Protein AF-A0A838B5J1-F1 (afdb_monomer_lite)

Sequence (403 aa):
MAATSTVAQGMNFPSELVIIAEDSRFEAEANKREVLEAQELLNAAGRAGRAGQHANGIVLVIPGRVVGIDIGDAKIGAHWTTLQKIFGQSDQCLEIDDPLTAVLDRVHAEVAAADGFERYAIARLASAGIANALVKSLAGYRARKKGDDKWLDERIQAAASFYKDQAGESKEQLAEYQVSSKLGVPLAVVTRLSPEIIDDGAMTIMRWMEWLLEWVSKNLDLFDQMFRPATIDDLLGSAINTVADSSERGKIALPLLTELTRLWLAGKPLSELQLAVGTDADKLKTCVDARKFVLRVVPELAYLFGIPAFLIQSRQALEGDTPKELAASLAKLGVCLRFGFESVELLALGYYLRAHKLSRRQVHEQFESVSPYLREAPEGEHWEGTIGRVEDAIIAELNGRGI

pLDDT: mean 84.0, std 12.36, range [44.0, 97.88]

Secondary structure (DSSP, 8-state):
----THHHHH----BSEEEE--SEEEETTTTEEEEPPHHHHHHHHTTB--TTT-S--EEEE--SS---EETTTTEE-HHHHHHHHHHHSSS-------HHHHHHHHHHTT---S-HHHHHHHHHHHHT-HHHHHHHSHHHHHHHHTT-HHHHHHHHHHHHHHHHTSPPPPHHHHHHHHHHHHHT--HHHHHHHGGG----TT--HHHHHHHHHHHHHH-GGGHHHHS-HHHHHHHHGGGTTT---HHHHHHHHHHHHHHHHHHHHTT--HHHHHHHTT--GGG-TT-HHHHHIIIIIHHHHHHHTTHHHHHHHHHHHHHTSPPPPPPHHHHHHHHHHHHT-SSHHHHHHHHHGGGGT--HHHHHHHHHHHGGGPPPPPTT--HHHHHHHHHHHHHHHHHHHT-

Structure (mmCIF, N/CA/C/O backbone):
data_AF-A0A838B5J1-F1
#
_entry.id   AF-A0A838B5J1-F1
#
loop_
_atom_site.group_PDB
_atom_site.id
_atom_site.type_symbol
_atom_site.label_atom_id
_atom_site.label_alt_id
_atom_site.label_comp_id
_atom_site.label_asym_id
_atom_site.label_entity_id
_atom_site.label_seq_id
_atom_site.pdbx_PDB_ins_code
_atom_site.Cartn_x
_atom_site.Cartn_y
_atom_site.Cartn_z
_atom_site.occupancy
_atom_site.B_iso_or_equiv
_atom_site.auth_seq_id
_atom_site.auth_comp_id
_atom_site.auth_asym_id
_atom_site.auth_atom_id
_atom_site.pdbx_PDB_model_num
ATOM 1 N N . MET A 1 1 ? -14.754 8.836 -24.705 1.00 68.38 1 MET A N 1
ATOM 2 C CA . MET A 1 1 ? -15.609 8.248 -25.758 1.00 68.38 1 MET A CA 1
ATOM 3 C C . MET A 1 1 ? -17.031 8.258 -25.234 1.00 68.38 1 MET A C 1
ATOM 5 O O . MET A 1 1 ? -17.229 7.778 -24.128 1.00 68.38 1 MET A O 1
ATOM 9 N N . ALA A 1 2 ? -17.972 8.845 -25.970 1.00 77.19 2 ALA A N 1
ATOM 10 C CA . ALA A 1 2 ? -19.396 8.778 -25.649 1.00 77.19 2 ALA A CA 1
ATOM 11 C C . ALA A 1 2 ? -20.036 7.715 -26.548 1.00 77.19 2 ALA A C 1
ATOM 13 O O . ALA A 1 2 ? -19.736 7.672 -27.740 1.00 77.19 2 ALA A O 1
ATOM 14 N N . ALA A 1 3 ? -20.852 6.838 -25.973 1.00 74.62 3 ALA A N 1
ATOM 15 C CA . ALA A 1 3 ? -21.439 5.703 -26.671 1.00 74.62 3 ALA A CA 1
ATOM 16 C C . ALA A 1 3 ? -22.849 5.413 -26.148 1.00 74.62 3 ALA A C 1
ATOM 18 O O . ALA A 1 3 ? -23.151 5.684 -24.988 1.00 74.62 3 ALA A O 1
ATOM 19 N N . THR A 1 4 ? -23.698 4.847 -27.004 1.00 77.38 4 THR A N 1
ATOM 20 C CA . THR A 1 4 ? -25.027 4.345 -26.629 1.00 77.38 4 THR A CA 1
ATOM 21 C C . THR A 1 4 ? -24.938 2.933 -26.038 1.00 77.38 4 THR A C 1
ATOM 23 O O . THR A 1 4 ? -23.914 2.258 -26.169 1.00 77.38 4 THR A O 1
ATOM 26 N N . SER A 1 5 ? -26.018 2.459 -25.411 1.00 69.31 5 SER A N 1
ATOM 27 C CA . SER A 1 5 ? -26.091 1.162 -24.706 1.00 69.31 5 SER A CA 1
ATOM 28 C C . SER A 1 5 ? -25.694 -0.056 -25.554 1.00 69.31 5 SER A C 1
ATOM 30 O O . SER A 1 5 ? -25.203 -1.048 -25.020 1.00 69.31 5 SER A O 1
ATOM 32 N N . THR A 1 6 ? -25.801 0.033 -26.881 1.00 66.31 6 THR A N 1
ATOM 33 C CA . THR A 1 6 ? -25.361 -1.004 -27.829 1.00 66.31 6 THR A CA 1
ATOM 34 C C . THR A 1 6 ? -23.877 -1.362 -27.702 1.00 66.31 6 THR A C 1
ATOM 36 O O . THR A 1 6 ? -23.503 -2.522 -27.881 1.00 66.31 6 THR A O 1
ATOM 39 N N . VAL A 1 7 ? -23.021 -0.408 -27.321 1.00 68.19 7 VAL A N 1
ATOM 40 C CA . VAL A 1 7 ? -21.587 -0.665 -27.103 1.00 68.19 7 VAL A CA 1
ATOM 41 C C . VAL A 1 7 ? -21.356 -1.552 -25.877 1.00 68.19 7 VAL A C 1
ATOM 43 O O . VAL A 1 7 ? -20.447 -2.380 -25.893 1.00 68.19 7 VAL A O 1
ATOM 46 N N . ALA A 1 8 ? -22.206 -1.452 -24.850 1.00 61.62 8 ALA A N 1
ATOM 47 C CA . ALA A 1 8 ? -22.118 -2.296 -23.660 1.00 61.62 8 ALA A CA 1
ATOM 48 C C . ALA A 1 8 ? -22.512 -3.761 -23.935 1.00 61.62 8 ALA A C 1
ATOM 50 O O . ALA A 1 8 ? -22.024 -4.656 -23.242 1.00 61.62 8 ALA A O 1
ATOM 51 N N . GLN A 1 9 ? -23.341 -4.011 -24.957 1.00 63.72 9 GLN A N 1
ATOM 52 C CA . GLN A 1 9 ? -23.881 -5.336 -25.290 1.00 63.72 9 GLN A CA 1
ATOM 53 C C . GLN A 1 9 ? -23.056 -6.097 -26.346 1.00 63.72 9 GLN A C 1
ATOM 55 O O . GLN A 1 9 ? -22.982 -7.321 -26.280 1.00 63.72 9 GLN A O 1
ATOM 60 N N . GLY A 1 10 ? -22.417 -5.406 -27.302 1.00 51.91 10 GLY A N 1
ATOM 61 C CA . GLY A 1 10 ? -21.850 -6.061 -28.494 1.00 51.91 10 GLY A CA 1
ATOM 62 C C . GLY A 1 10 ? -20.333 -5.981 -28.694 1.00 51.91 10 GLY A C 1
ATOM 63 O O . GLY A 1 10 ? -19.810 -6.704 -29.540 1.00 51.91 10 GLY A O 1
ATOM 64 N N . MET A 1 11 ? -19.603 -5.120 -27.971 1.00 59.09 11 MET A N 1
ATOM 65 C CA . MET A 1 11 ? -18.185 -4.857 -28.269 1.00 59.09 11 MET A CA 1
ATOM 66 C C . MET A 1 11 ? -17.293 -4.888 -27.023 1.00 59.09 11 MET A C 1
ATOM 68 O O . MET A 1 11 ? -17.633 -4.353 -25.970 1.00 59.09 11 MET A O 1
ATOM 72 N N . ASN A 1 12 ? -16.106 -5.493 -27.145 1.00 59.94 12 ASN A N 1
ATOM 73 C CA . ASN A 1 12 ? -15.128 -5.560 -26.058 1.00 59.94 12 ASN A CA 1
ATOM 74 C C . ASN A 1 12 ? -14.280 -4.277 -25.990 1.00 59.94 12 ASN A C 1
ATOM 76 O O . ASN A 1 12 ? -13.128 -4.257 -26.419 1.00 59.94 12 ASN A O 1
ATOM 80 N N . PHE A 1 13 ? -14.864 -3.199 -25.462 1.00 67.12 13 PHE A N 1
ATOM 81 C CA . PHE A 1 13 ? -14.162 -1.942 -25.182 1.00 67.12 13 PHE A CA 1
ATOM 82 C C . PHE A 1 13 ? -14.020 -1.712 -23.672 1.00 67.12 13 PHE A C 1
ATOM 84 O O . PHE A 1 13 ? -14.896 -1.093 -23.069 1.00 67.12 13 PHE A O 1
ATOM 91 N N . PRO A 1 14 ? -12.929 -2.180 -23.043 1.00 71.88 14 PRO A N 1
ATOM 92 C CA . PRO A 1 14 ? -12.682 -1.910 -21.634 1.00 71.88 14 PRO A CA 1
ATOM 93 C C . PRO A 1 14 ? -12.134 -0.487 -21.424 1.00 71.88 14 PRO A C 1
ATOM 95 O O . PRO A 1 14 ? -11.235 -0.028 -22.151 1.00 71.88 14 PRO A O 1
ATOM 98 N N . SER A 1 15 ? -12.635 0.205 -20.402 1.00 75.88 15 SER A N 1
ATOM 99 C CA . SER A 1 15 ? -12.184 1.530 -19.957 1.00 75.88 15 SER A CA 1
ATOM 100 C C . SER A 1 15 ? -11.828 1.520 -18.470 1.00 75.88 15 SER A C 1
ATOM 102 O O . SER A 1 15 ? -12.222 0.631 -17.729 1.00 75.88 15 SER A O 1
ATOM 104 N N . GLU A 1 16 ? -11.039 2.487 -18.011 1.00 73.44 16 GLU A N 1
ATOM 105 C CA . GLU A 1 16 ? -10.724 2.621 -16.576 1.00 73.44 16 GLU A CA 1
ATOM 106 C C . GLU A 1 16 ? -11.906 3.187 -15.782 1.00 73.44 16 GLU A C 1
ATOM 108 O O . GLU A 1 16 ? -12.170 2.766 -14.656 1.00 73.44 16 GLU A O 1
ATOM 113 N N . LEU A 1 17 ? -12.638 4.108 -16.409 1.00 78.44 17 LEU A N 1
ATOM 114 C CA . LEU A 1 17 ? -13.831 4.751 -15.884 1.00 78.44 17 LEU A CA 1
ATOM 115 C C . LEU A 1 17 ? -14.985 4.533 -16.863 1.00 78.44 17 LEU A C 1
ATOM 117 O O . LEU A 1 17 ? -14.840 4.766 -18.069 1.00 78.44 17 LEU A O 1
ATOM 121 N N . VAL A 1 18 ? -16.131 4.119 -16.337 1.00 82.12 18 VAL A N 1
ATOM 122 C CA . VAL A 1 18 ? -17.410 4.141 -17.049 1.00 82.12 18 VAL A CA 1
ATOM 123 C C . VAL A 1 18 ? -18.316 5.142 -16.349 1.00 82.12 18 VAL A C 1
ATOM 125 O O . VAL A 1 18 ? -18.548 5.035 -15.148 1.00 82.12 18 VAL A O 1
ATOM 128 N N . ILE A 1 19 ? -18.824 6.116 -17.102 1.00 83.38 19 ILE A N 1
ATOM 129 C CA . ILE A 1 19 ? -19.838 7.055 -16.619 1.00 83.38 19 ILE A CA 1
ATOM 130 C C . ILE A 1 19 ? -21.154 6.698 -17.300 1.00 83.38 19 ILE A C 1
ATOM 132 O O . ILE A 1 19 ? -21.265 6.792 -18.523 1.00 83.38 19 ILE A O 1
ATOM 136 N N . ILE A 1 20 ? -22.141 6.296 -16.506 1.00 84.50 20 ILE A N 1
ATOM 137 C CA . ILE A 1 20 ? -23.515 6.081 -16.951 1.00 84.50 20 ILE A CA 1
ATOM 138 C C . ILE A 1 20 ? -24.262 7.383 -16.675 1.00 84.50 20 ILE A C 1
ATOM 140 O O . ILE A 1 20 ? -24.555 7.702 -15.527 1.00 84.50 20 ILE A O 1
ATOM 144 N N . ALA A 1 21 ? -24.481 8.175 -17.725 1.00 79.81 21 ALA A N 1
ATOM 145 C CA . ALA A 1 21 ? -25.008 9.537 -17.609 1.00 79.81 21 ALA A CA 1
ATOM 146 C C . ALA A 1 21 ? -26.510 9.604 -17.280 1.00 79.81 21 ALA A C 1
ATOM 148 O O . ALA A 1 21 ? -26.979 10.643 -16.827 1.00 79.81 21 ALA A O 1
ATOM 149 N N . GLU A 1 22 ? -27.251 8.524 -17.529 1.00 75.50 22 GLU A N 1
ATOM 150 C CA . GLU A 1 22 ? -28.665 8.411 -17.187 1.00 75.50 22 GLU A CA 1
ATOM 151 C C . GLU A 1 22 ? -29.011 6.937 -16.939 1.00 75.50 22 GLU A C 1
ATOM 153 O O . GLU A 1 22 ? -28.535 6.053 -17.653 1.00 75.50 22 GLU A O 1
ATOM 158 N N . ASP A 1 23 ? -29.848 6.666 -15.941 1.00 71.62 23 ASP A N 1
ATOM 159 C CA . ASP A 1 23 ? -30.382 5.340 -15.616 1.00 71.62 23 ASP A CA 1
ATOM 160 C C . ASP A 1 23 ? -31.707 5.044 -16.340 1.00 71.62 23 ASP A C 1
ATOM 162 O O . ASP A 1 23 ? -32.404 4.092 -16.000 1.00 71.62 23 ASP A O 1
ATOM 166 N N . SER A 1 24 ? -32.080 5.861 -17.329 1.00 72.12 24 SER A N 1
ATOM 167 C CA . SER A 1 24 ? -33.334 5.737 -18.068 1.00 72.12 24 SER A CA 1
ATOM 168 C C . SER A 1 24 ? -33.134 5.860 -19.577 1.00 72.12 24 SER A C 1
ATOM 170 O O . SER A 1 24 ? -32.253 6.577 -20.055 1.00 72.12 24 SER A O 1
ATOM 172 N N . ARG A 1 25 ? -33.962 5.143 -20.335 1.00 74.62 25 ARG A N 1
ATOM 173 C CA . ARG A 1 25 ? -34.016 5.137 -21.798 1.00 74.62 25 ARG A CA 1
ATOM 174 C C . ARG A 1 25 ? -35.391 5.620 -22.238 1.00 74.62 25 ARG A C 1
ATOM 176 O O . ARG A 1 25 ? -36.409 5.274 -21.648 1.00 74.62 25 ARG A O 1
ATOM 183 N N . PHE A 1 26 ? -35.438 6.399 -23.311 1.00 72.06 26 PHE A N 1
ATOM 184 C CA . PHE A 1 26 ? -36.704 6.726 -23.957 1.00 72.06 26 PHE A CA 1
ATOM 185 C C . PHE A 1 26 ? -37.143 5.571 -24.860 1.00 72.06 26 PHE A C 1
ATOM 187 O O . PHE A 1 26 ? -36.412 5.195 -25.777 1.00 72.06 26 PHE A O 1
ATOM 194 N N . GLU A 1 27 ? -38.325 5.016 -24.609 1.00 71.31 27 GLU A N 1
ATOM 195 C CA . GLU A 1 27 ? -38.907 3.970 -25.439 1.00 71.31 27 GLU A CA 1
ATOM 196 C C . GLU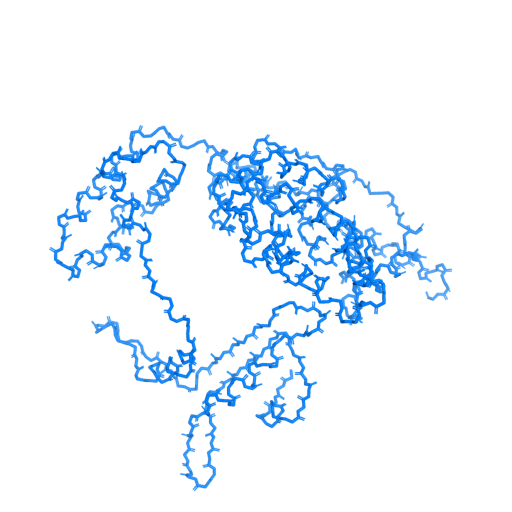 A 1 27 ? -39.923 4.564 -26.416 1.00 71.31 27 GLU A C 1
ATOM 198 O O . GLU A 1 27 ? -40.946 5.128 -26.021 1.00 71.31 27 GLU A O 1
ATOM 203 N N . ALA A 1 28 ? -39.614 4.454 -27.712 1.00 70.69 28 ALA A N 1
ATOM 204 C CA . ALA A 1 28 ? -40.388 5.083 -28.779 1.00 70.69 28 ALA A CA 1
ATOM 205 C C . ALA A 1 28 ? -41.802 4.494 -28.923 1.00 70.69 28 ALA A C 1
ATOM 207 O O . ALA A 1 28 ? -42.723 5.226 -29.274 1.00 70.69 28 ALA A O 1
ATOM 208 N N . GLU A 1 29 ? -41.987 3.206 -28.614 1.00 71.50 29 GLU A N 1
ATOM 209 C CA . GLU A 1 29 ? -43.296 2.540 -28.688 1.00 71.50 29 GLU A CA 1
ATOM 210 C C . GLU A 1 29 ? -44.215 2.924 -27.520 1.00 71.50 29 GLU A C 1
ATOM 212 O O . GLU A 1 29 ? -45.407 3.158 -27.716 1.00 71.50 29 GLU A O 1
ATOM 217 N N . ALA A 1 30 ? -43.662 3.065 -26.312 1.00 69.19 30 ALA A N 1
ATOM 218 C CA . ALA A 1 30 ? -44.409 3.463 -25.120 1.00 69.19 30 ALA A CA 1
ATOM 219 C C . ALA A 1 30 ? -44.537 4.993 -24.954 1.00 69.19 30 ALA A C 1
ATOM 221 O O . ALA A 1 30 ? -45.279 5.458 -24.083 1.00 69.19 30 ALA A O 1
ATOM 222 N N . ASN A 1 31 ? -43.805 5.777 -25.762 1.00 71.06 31 ASN A N 1
ATOM 223 C CA . ASN A 1 31 ? -43.654 7.237 -25.669 1.00 71.06 31 ASN A CA 1
ATOM 224 C C . ASN A 1 31 ? -43.358 7.719 -24.234 1.00 71.06 31 ASN A C 1
ATOM 226 O O . ASN A 1 31 ? -43.872 8.739 -23.765 1.00 71.06 31 ASN A O 1
ATOM 230 N N . LYS A 1 32 ? -42.563 6.938 -23.497 1.00 71.38 32 LYS A N 1
ATOM 231 C CA . LYS A 1 32 ? -42.225 7.168 -22.089 1.00 71.38 32 LYS A CA 1
ATOM 232 C C . LYS A 1 32 ? -40.749 6.878 -21.855 1.00 71.38 32 LYS A C 1
ATOM 234 O O . LYS A 1 32 ? -40.116 6.128 -22.594 1.00 71.38 32 LYS A O 1
ATOM 239 N N . ARG A 1 33 ? -40.193 7.505 -20.817 1.00 64.19 33 ARG A N 1
ATOM 240 C CA . ARG A 1 33 ? -38.876 7.133 -20.295 1.00 64.19 33 ARG A CA 1
ATOM 241 C C . ARG A 1 33 ? -39.039 5.964 -19.337 1.00 64.19 33 ARG A C 1
ATOM 243 O O . ARG A 1 33 ? -39.736 6.107 -18.330 1.00 64.19 33 ARG A O 1
ATOM 250 N N . GLU A 1 34 ? -38.390 4.858 -19.654 1.00 68.56 34 GLU A N 1
ATOM 251 C CA . GLU A 1 34 ? -38.311 3.674 -18.809 1.00 68.56 34 GLU A CA 1
ATOM 252 C C . GLU A 1 34 ? -36.947 3.605 -18.128 1.00 68.56 34 GLU A C 1
ATOM 254 O O . GLU A 1 34 ? -35.933 4.016 -18.691 1.00 68.56 34 GLU A O 1
ATOM 259 N N . VAL A 1 35 ? -36.930 3.128 -16.886 1.00 68.19 35 VAL A N 1
ATOM 260 C CA . VAL A 1 35 ? -35.686 2.903 -16.141 1.00 68.19 35 VAL A CA 1
ATOM 261 C C . VAL A 1 35 ? -34.987 1.692 -16.753 1.00 68.19 35 VAL A C 1
ATOM 263 O O . VAL A 1 35 ? -35.637 0.682 -17.008 1.00 68.19 35 VAL A O 1
ATOM 266 N N . LEU A 1 36 ? -33.682 1.802 -16.998 1.00 69.62 36 LEU A N 1
ATOM 267 C CA . LEU A 1 36 ? -32.865 0.714 -17.529 1.00 69.62 36 LEU A CA 1
ATOM 268 C C . LEU A 1 36 ? -32.915 -0.487 -16.583 1.00 69.62 36 LEU A C 1
ATOM 270 O O . LEU A 1 36 ? -32.864 -0.341 -15.357 1.00 69.62 36 LEU A O 1
ATOM 274 N N . GLU A 1 37 ? -32.977 -1.686 -17.154 1.00 69.81 37 GLU A N 1
ATOM 275 C CA . GLU A 1 37 ? -32.940 -2.903 -16.355 1.00 69.81 37 GLU A CA 1
ATOM 276 C C . GLU A 1 37 ? -31.587 -3.054 -15.647 1.00 69.81 37 GLU A C 1
ATOM 278 O O . GLU A 1 37 ? -30.532 -2.651 -16.149 1.00 69.81 37 GLU A O 1
ATOM 283 N N . ALA A 1 38 ? -31.603 -3.705 -14.480 1.00 68.44 38 ALA A N 1
ATOM 284 C CA . ALA A 1 38 ? -30.409 -3.949 -13.672 1.00 68.44 38 ALA A CA 1
ATOM 285 C C . ALA A 1 38 ? -29.273 -4.603 -14.478 1.00 68.44 38 ALA A C 1
ATOM 287 O O . ALA A 1 38 ? -28.107 -4.239 -14.334 1.00 68.44 38 ALA A O 1
ATOM 288 N N . GLN A 1 39 ? -29.615 -5.536 -15.370 1.00 70.62 39 GLN A N 1
ATOM 289 C CA . GLN A 1 39 ? -28.648 -6.240 -16.210 1.00 70.62 39 GLN A CA 1
ATOM 290 C C . GLN A 1 39 ? -27.956 -5.307 -17.213 1.00 70.62 39 GLN A C 1
ATOM 292 O O . GLN A 1 39 ? -26.765 -5.466 -17.472 1.00 70.62 39 GLN A O 1
ATOM 297 N N . GLU A 1 40 ? -28.650 -4.302 -17.749 1.00 73.38 40 GLU A N 1
ATOM 298 C CA . GLU A 1 40 ? -28.062 -3.347 -18.694 1.00 73.38 40 GLU A CA 1
ATOM 299 C C . GLU A 1 40 ? -27.074 -2.403 -18.001 1.00 73.38 40 GLU A C 1
ATOM 301 O O . GLU A 1 40 ? -25.974 -2.173 -18.513 1.00 73.38 40 GLU A O 1
ATOM 306 N N . LEU A 1 41 ? -27.426 -1.923 -16.803 1.00 75.62 41 LEU A N 1
ATOM 307 C CA . LEU A 1 41 ? -26.535 -1.113 -15.970 1.00 75.62 41 LEU A CA 1
ATOM 308 C C . LEU A 1 41 ? -25.290 -1.903 -15.549 1.00 75.62 41 LEU A C 1
ATOM 310 O O . LEU A 1 41 ? -24.177 -1.384 -15.643 1.00 75.62 41 LEU A O 1
ATOM 314 N N . LEU A 1 42 ? -25.453 -3.169 -15.154 1.00 75.25 42 LEU A N 1
ATOM 315 C CA . LEU A 1 42 ? -24.339 -4.050 -14.791 1.00 75.25 42 LEU A CA 1
ATOM 316 C C . LEU A 1 42 ? -23.442 -4.390 -15.990 1.00 75.25 42 LEU A C 1
ATOM 318 O O . LEU A 1 42 ? -22.221 -4.415 -15.851 1.00 75.25 42 LEU A O 1
ATOM 322 N N . ASN A 1 43 ? -24.008 -4.581 -17.182 1.00 77.25 43 ASN A N 1
ATOM 323 C CA . ASN A 1 43 ? -23.235 -4.825 -18.404 1.00 77.25 43 ASN A CA 1
ATOM 324 C C . ASN A 1 43 ? -22.413 -3.602 -18.829 1.00 77.25 43 ASN A C 1
ATOM 326 O O . ASN A 1 43 ? -21.282 -3.749 -19.299 1.00 77.25 43 ASN A O 1
ATOM 330 N N . ALA A 1 44 ? -22.957 -2.394 -18.651 1.00 78.06 44 ALA A N 1
ATOM 331 C CA . ALA A 1 44 ? -22.212 -1.156 -18.857 1.00 78.06 44 ALA A CA 1
ATOM 332 C C . ALA A 1 44 ? -21.115 -0.989 -17.793 1.00 78.06 44 ALA A C 1
ATOM 334 O O . ALA A 1 44 ? -19.961 -0.727 -18.133 1.00 78.06 44 ALA A O 1
ATOM 335 N N . ALA A 1 45 ? -21.450 -1.217 -16.520 1.00 78.12 45 ALA A N 1
ATOM 336 C CA . ALA A 1 45 ? -20.520 -1.183 -15.395 1.00 78.12 45 ALA A CA 1
ATOM 337 C C . ALA A 1 45 ? -19.351 -2.168 -15.570 1.00 78.12 45 ALA A C 1
ATOM 339 O O . ALA A 1 45 ? -18.203 -1.810 -15.326 1.00 78.12 45 ALA A O 1
ATOM 340 N N . GLY A 1 46 ? -19.615 -3.373 -16.084 1.00 73.44 46 GLY A N 1
ATOM 341 C CA . GLY A 1 46 ? -18.614 -4.412 -16.345 1.00 73.44 46 GLY A CA 1
ATOM 342 C C . GLY A 1 46 ? -17.585 -4.065 -17.428 1.00 73.44 46 GLY A C 1
ATOM 343 O O . GLY A 1 46 ? -16.643 -4.826 -17.644 1.00 73.44 46 GLY A O 1
ATOM 344 N N . ARG A 1 47 ? -17.732 -2.923 -18.116 1.00 78.88 47 ARG A N 1
ATOM 345 C CA . ARG A 1 47 ? -16.698 -2.375 -19.010 1.00 78.88 47 ARG A CA 1
ATOM 346 C C . ARG A 1 47 ? -15.636 -1.573 -18.266 1.00 78.88 47 ARG A C 1
ATOM 348 O O . ARG A 1 47 ? -14.585 -1.300 -18.848 1.00 78.88 47 ARG A O 1
ATOM 355 N N . ALA A 1 48 ? -15.889 -1.218 -17.007 1.00 75.38 48 ALA A N 1
ATOM 356 C CA . ALA A 1 48 ? -14.893 -0.610 -16.147 1.00 75.38 48 ALA A CA 1
ATOM 357 C C . ALA A 1 48 ? -13.892 -1.672 -15.679 1.00 75.38 48 ALA A C 1
ATOM 359 O O . ALA A 1 48 ? -14.259 -2.704 -15.124 1.00 75.38 48 ALA A O 1
ATOM 360 N N . GLY A 1 49 ? -12.610 -1.385 -15.870 1.00 65.00 49 GLY A N 1
ATOM 361 C CA . GLY A 1 49 ? -11.507 -2.283 -15.561 1.00 65.00 49 GLY A CA 1
ATOM 362 C C . GLY A 1 49 ? -10.868 -2.846 -16.827 1.00 65.00 49 GLY A C 1
ATOM 363 O O . GLY A 1 49 ? -11.503 -3.491 -17.660 1.00 65.00 49 GLY A O 1
ATOM 364 N N . ARG A 1 50 ? -9.561 -2.610 -16.969 1.00 69.00 50 ARG A N 1
ATOM 365 C CA . ARG A 1 50 ? -8.741 -3.160 -18.052 1.00 69.00 50 ARG A CA 1
ATOM 366 C C . ARG A 1 50 ? -7.890 -4.301 -17.526 1.00 69.00 50 ARG A C 1
ATOM 368 O O . ARG A 1 50 ? -6.909 -4.070 -16.815 1.00 69.00 50 ARG A O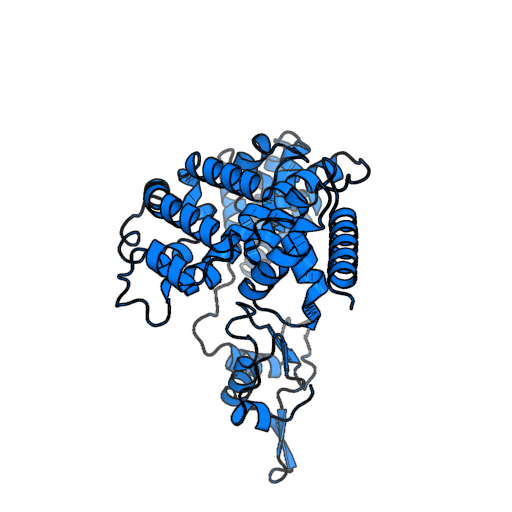 1
ATOM 375 N N . ALA A 1 51 ? -8.230 -5.520 -17.937 1.00 60.53 51 ALA A N 1
ATOM 376 C CA . ALA A 1 51 ? -7.418 -6.695 -17.652 1.00 60.53 51 ALA A CA 1
ATOM 377 C C . ALA A 1 51 ? -5.965 -6.464 -18.115 1.00 60.53 51 ALA A C 1
ATOM 379 O O . ALA A 1 51 ? -5.718 -6.185 -19.285 1.00 60.53 51 ALA A O 1
ATOM 380 N N . GLY A 1 52 ? -5.012 -6.562 -17.184 1.00 53.72 52 GLY A N 1
ATOM 381 C CA . GLY A 1 52 ? -3.577 -6.424 -17.462 1.00 53.72 52 GLY A CA 1
ATOM 382 C C . GLY A 1 52 ? -2.985 -5.012 -17.350 1.00 53.72 52 GLY A C 1
ATOM 383 O O . GLY A 1 52 ? -1.768 -4.898 -17.460 1.00 53.72 52 GLY A O 1
ATOM 384 N N . GLN A 1 53 ? -3.780 -3.959 -17.100 1.00 51.62 53 GLN A N 1
ATOM 385 C CA . GLN A 1 53 ? -3.251 -2.603 -16.834 1.00 51.62 53 GLN A CA 1
ATOM 386 C C . GLN A 1 53 ? -3.623 -2.063 -15.448 1.00 51.62 53 GLN A C 1
ATOM 388 O O . GLN A 1 53 ? -2.754 -1.561 -14.739 1.00 51.62 53 GLN A O 1
ATOM 393 N N . HIS A 1 54 ? -4.879 -2.212 -15.020 1.00 47.91 54 HIS A N 1
ATOM 394 C CA . HIS A 1 54 ? -5.340 -1.731 -13.715 1.00 47.91 54 HIS A CA 1
ATOM 395 C C . HIS A 1 54 ? -6.199 -2.795 -13.024 1.00 47.91 54 HIS A C 1
ATOM 397 O O . HIS A 1 54 ? -7.080 -3.381 -13.648 1.00 47.91 54 HIS A O 1
ATOM 403 N N . ALA A 1 55 ? -5.933 -3.048 -11.737 1.00 50.41 55 ALA A N 1
ATOM 404 C CA . ALA A 1 55 ? -6.630 -4.069 -10.947 1.00 50.41 55 ALA A CA 1
ATOM 405 C C . ALA A 1 55 ? -8.093 -3.707 -10.624 1.00 50.41 55 ALA A C 1
ATOM 407 O O . ALA A 1 55 ? -8.893 -4.601 -10.373 1.00 50.41 55 ALA A O 1
ATOM 408 N N . ASN A 1 56 ? -8.446 -2.416 -10.682 1.00 57.53 56 ASN A N 1
ATOM 409 C CA . ASN A 1 56 ? -9.767 -1.893 -10.332 1.00 57.53 56 ASN A CA 1
ATOM 410 C C . ASN A 1 56 ? -10.323 -1.026 -11.474 1.00 57.53 56 ASN A C 1
ATOM 412 O O . ASN A 1 56 ? -9.565 -0.297 -12.118 1.00 57.53 56 ASN A O 1
ATOM 416 N N . GLY A 1 57 ? -11.637 -1.083 -11.691 1.00 66.56 57 GLY A N 1
ATOM 417 C CA . GLY A 1 57 ? -12.391 -0.168 -12.553 1.00 66.56 57 GLY A CA 1
ATOM 418 C C . GLY A 1 57 ? -13.350 0.683 -11.723 1.00 66.56 57 GLY A C 1
ATOM 419 O O . GLY A 1 57 ? -13.858 0.215 -10.707 1.00 66.56 57 GLY A O 1
ATOM 420 N N . ILE A 1 58 ? -13.587 1.930 -12.133 1.00 74.62 58 ILE A N 1
ATOM 421 C CA . ILE A 1 58 ? -14.548 2.824 -11.470 1.00 74.62 58 ILE A CA 1
ATOM 422 C C . ILE A 1 58 ? -15.791 2.959 -12.347 1.00 74.62 58 ILE A C 1
ATOM 424 O O . ILE A 1 58 ? -15.693 3.187 -13.554 1.00 74.62 58 ILE A O 1
ATOM 428 N N . VAL A 1 59 ? -16.964 2.856 -11.726 1.00 77.81 59 VAL A N 1
ATOM 429 C CA . VAL A 1 59 ? -18.255 3.097 -12.375 1.00 77.81 59 VAL A CA 1
ATOM 430 C C . VAL A 1 59 ? -18.945 4.238 -11.647 1.00 77.81 59 VAL A C 1
ATOM 432 O O . VAL A 1 59 ? -19.159 4.167 -10.440 1.00 77.81 59 VAL A O 1
ATOM 435 N N . LEU A 1 60 ? -19.288 5.292 -12.382 1.00 78.81 60 LEU A N 1
ATOM 436 C CA . LEU A 1 60 ? -20.063 6.417 -11.876 1.00 78.81 60 LEU A CA 1
ATOM 437 C C . LEU A 1 60 ? -21.440 6.402 -12.536 1.00 78.81 60 LEU A C 1
ATOM 439 O O . LEU A 1 60 ? -21.544 6.572 -13.750 1.00 78.81 60 LEU A O 1
ATOM 443 N N . VAL A 1 61 ? -22.488 6.219 -11.738 1.00 78.12 61 VAL A N 1
ATOM 444 C CA . VAL A 1 61 ? -23.878 6.266 -12.206 1.00 78.12 61 VAL A CA 1
ATOM 445 C C . VAL A 1 61 ? -24.482 7.603 -11.803 1.00 78.12 61 VAL A C 1
ATOM 447 O O . VAL A 1 61 ? -24.560 7.920 -10.617 1.00 78.12 61 VAL A O 1
ATOM 450 N N . ILE A 1 62 ? -24.886 8.393 -12.794 1.00 80.38 62 ILE A N 1
ATOM 451 C CA . ILE A 1 62 ? -25.559 9.675 -12.605 1.00 80.38 62 ILE A CA 1
ATOM 452 C C . ILE A 1 62 ? -27.058 9.428 -12.829 1.00 80.38 62 ILE A C 1
ATOM 454 O O . ILE A 1 62 ? -27.447 9.067 -13.942 1.00 80.38 62 ILE A O 1
ATOM 458 N N . PRO A 1 63 ? -27.909 9.571 -11.798 1.00 73.00 63 PRO A N 1
ATOM 459 C CA . PRO A 1 63 ? -29.340 9.340 -11.945 1.00 73.00 63 PRO A CA 1
ATOM 460 C C . PRO A 1 63 ? -29.979 10.418 -12.826 1.00 73.00 63 PRO A C 1
ATOM 462 O O . PRO A 1 63 ? -29.667 11.605 -12.704 1.00 73.00 63 PRO A O 1
ATOM 465 N N . GLY A 1 64 ? -30.920 10.013 -13.682 1.00 68.50 64 GLY A N 1
ATOM 466 C CA . GLY A 1 64 ? -31.631 10.918 -14.590 1.00 68.50 64 GLY A CA 1
ATOM 467 C C . GLY A 1 64 ? -32.637 11.833 -13.897 1.00 68.50 64 GLY A C 1
ATOM 468 O O . GLY A 1 64 ? -33.048 12.853 -14.456 1.00 68.50 64 GLY A O 1
ATOM 469 N N . ARG A 1 65 ? -33.049 11.489 -12.670 1.00 69.44 65 ARG A N 1
ATOM 470 C CA . ARG A 1 65 ? -33.930 12.314 -11.839 1.00 69.44 65 ARG A CA 1
ATOM 471 C C . ARG A 1 65 ? -33.198 12.788 -10.596 1.00 69.44 65 ARG A C 1
ATOM 473 O O . ARG A 1 65 ? -32.540 12.011 -9.909 1.00 69.44 65 ARG A O 1
ATOM 480 N N . VAL A 1 66 ? -33.402 14.061 -10.262 1.00 69.56 66 VAL A N 1
ATOM 481 C CA . VAL A 1 66 ? -32.926 14.629 -8.999 1.00 69.56 66 VAL A CA 1
ATOM 482 C C . VAL A 1 66 ? -33.559 13.854 -7.846 1.00 69.56 66 VAL A C 1
ATOM 484 O O . VAL A 1 66 ? -34.783 13.819 -7.696 1.00 69.56 66 VAL A O 1
ATOM 487 N N . VAL A 1 67 ? -32.719 13.225 -7.029 1.00 67.94 67 VAL A N 1
ATOM 488 C CA . VAL A 1 67 ? -33.152 12.556 -5.804 1.00 67.94 67 VAL A CA 1
ATOM 489 C C . VAL A 1 67 ? -33.285 13.620 -4.719 1.00 67.94 67 VAL A C 1
ATOM 491 O O . VAL A 1 67 ? -32.295 14.087 -4.164 1.00 67.94 67 VAL A O 1
ATOM 494 N N . GLY A 1 68 ? -34.522 14.033 -4.448 1.00 64.06 68 GLY A N 1
ATOM 495 C CA . GLY A 1 68 ? -34.823 14.941 -3.345 1.00 64.06 68 GLY A CA 1
ATOM 496 C C . GLY A 1 68 ? -34.599 14.269 -1.990 1.00 64.06 68 GLY A C 1
ATOM 497 O O . GLY A 1 68 ? -34.981 13.110 -1.792 1.00 64.06 68 GLY A O 1
ATOM 498 N N . ILE A 1 69 ? -34.000 15.016 -1.065 1.00 67.38 69 ILE A N 1
ATOM 499 C CA . ILE A 1 69 ? -33.888 14.650 0.346 1.00 67.38 69 ILE A CA 1
ATOM 500 C C . ILE A 1 69 ? -34.876 15.529 1.106 1.00 67.38 69 ILE A C 1
ATOM 502 O O . ILE A 1 69 ? -34.740 16.753 1.100 1.00 67.38 69 ILE A O 1
ATOM 506 N N . ASP A 1 70 ? -35.867 14.913 1.748 1.00 69.94 70 ASP A N 1
ATOM 507 C CA . ASP A 1 70 ? -36.704 15.621 2.709 1.00 69.94 70 ASP A CA 1
ATOM 508 C C . ASP A 1 70 ? -35.945 15.699 4.036 1.00 69.94 70 ASP A C 1
ATOM 510 O O . ASP A 1 70 ? -35.784 14.702 4.745 1.00 69.94 70 ASP A O 1
ATOM 514 N N . ILE A 1 71 ? -35.420 16.888 4.333 1.00 63.22 71 ILE A N 1
ATOM 515 C CA . ILE A 1 71 ? -34.616 17.151 5.531 1.00 63.22 71 ILE A CA 1
ATOM 516 C C . ILE A 1 71 ? -35.491 17.111 6.797 1.00 63.22 71 ILE A C 1
ATOM 518 O O . ILE A 1 71 ? -34.982 16.779 7.865 1.00 63.22 71 ILE A O 1
ATOM 522 N N . GLY A 1 72 ? -36.791 17.414 6.692 1.00 65.88 72 GLY A N 1
ATOM 523 C CA . GLY A 1 72 ? -37.711 17.415 7.833 1.00 65.88 72 GLY A CA 1
ATOM 524 C C . GLY A 1 72 ? -38.089 16.005 8.278 1.00 65.88 72 GLY A C 1
ATOM 525 O O . GLY A 1 72 ? -38.069 15.703 9.468 1.00 65.88 72 GLY A O 1
ATOM 526 N N . ASP A 1 73 ? -38.358 15.129 7.311 1.00 63.59 73 ASP A N 1
ATOM 527 C CA . ASP A 1 73 ? -38.777 13.743 7.554 1.00 63.59 73 ASP A CA 1
ATOM 528 C C . ASP A 1 73 ? -37.620 12.725 7.526 1.00 63.59 73 ASP A C 1
ATOM 530 O O . ASP A 1 73 ? -37.840 11.536 7.767 1.00 63.59 73 ASP A O 1
ATOM 534 N N . ALA A 1 74 ? -36.397 13.167 7.203 1.00 60.09 74 ALA A N 1
ATOM 535 C CA . ALA A 1 74 ? -35.216 12.326 6.978 1.00 60.09 74 ALA A CA 1
ATOM 536 C C . ALA A 1 74 ? -35.466 11.171 5.983 1.00 60.09 74 ALA A C 1
ATOM 538 O O . ALA A 1 74 ? -34.948 10.062 6.140 1.00 60.09 74 ALA A O 1
ATOM 539 N N . LYS A 1 75 ? -36.277 11.422 4.947 1.00 61.81 75 LYS A N 1
ATOM 540 C CA . LYS A 1 75 ? -36.620 10.439 3.910 1.00 61.81 75 LYS A CA 1
ATOM 541 C C . LYS A 1 75 ? -35.980 10.817 2.583 1.00 61.81 75 LYS A C 1
ATOM 543 O O . LYS A 1 75 ? -36.037 11.961 2.138 1.00 61.81 75 LYS A O 1
ATOM 548 N N . ILE A 1 76 ? -35.405 9.815 1.928 1.00 68.38 76 ILE A N 1
ATOM 549 C CA . ILE A 1 76 ? -34.907 9.921 0.558 1.00 68.38 76 ILE A CA 1
ATOM 550 C C . ILE A 1 76 ? -36.025 9.434 -0.374 1.00 68.38 76 ILE A C 1
ATOM 552 O O . ILE A 1 76 ? -36.665 8.419 -0.094 1.00 68.38 76 ILE A O 1
ATOM 556 N N . GLY A 1 77 ? -36.303 10.174 -1.452 1.00 69.88 77 GLY A N 1
ATOM 557 C CA . GLY A 1 77 ? -37.427 9.887 -2.351 1.00 69.88 77 GLY A CA 1
ATOM 558 C C . GLY A 1 77 ? -37.410 8.478 -2.974 1.00 69.88 77 GLY A C 1
ATOM 559 O O . GLY A 1 77 ? -36.363 7.856 -3.126 1.00 69.88 77 GLY A O 1
ATOM 560 N N . ALA A 1 78 ? -38.578 7.989 -3.410 1.00 67.38 78 ALA A N 1
ATOM 561 C CA . ALA A 1 78 ? -38.799 6.609 -3.885 1.00 67.38 78 ALA A CA 1
ATOM 562 C C . ALA A 1 78 ? -37.890 6.144 -5.049 1.00 67.38 78 ALA A C 1
ATOM 564 O O . ALA A 1 78 ? -37.680 4.944 -5.250 1.00 67.38 78 ALA A O 1
ATOM 565 N N . HIS A 1 79 ? -37.327 7.085 -5.812 1.00 68.38 79 HIS A N 1
ATOM 566 C CA . HIS A 1 79 ? -36.356 6.793 -6.867 1.00 68.38 79 HIS A CA 1
ATOM 567 C C . HIS A 1 79 ? -35.060 6.186 -6.302 1.00 68.38 79 HIS A C 1
ATOM 569 O O . HIS A 1 79 ? -34.553 5.210 -6.851 1.00 68.38 79 HIS A O 1
ATOM 575 N N . TRP A 1 80 ? -34.598 6.666 -5.141 1.00 69.31 80 TRP A N 1
ATOM 576 C CA . TRP A 1 80 ? -33.465 6.080 -4.422 1.00 69.31 80 TRP A CA 1
ATOM 577 C C . TRP A 1 80 ? -33.732 4.636 -4.016 1.00 69.31 80 TRP A C 1
ATOM 579 O O . TRP A 1 80 ? -32.892 3.776 -4.232 1.00 69.31 80 TRP A O 1
ATOM 589 N N . THR A 1 81 ? -34.924 4.338 -3.496 1.00 68.75 81 THR A N 1
ATOM 590 C CA . THR A 1 81 ? -35.302 2.968 -3.116 1.00 68.75 81 THR A CA 1
ATOM 591 C C . THR A 1 81 ? -35.284 2.017 -4.314 1.00 68.75 81 THR A C 1
ATOM 593 O O . THR A 1 81 ? -35.010 0.832 -4.160 1.00 68.75 81 THR A O 1
ATOM 596 N N . THR A 1 82 ? -35.563 2.523 -5.516 1.00 68.56 82 THR A N 1
ATOM 597 C CA . THR A 1 82 ? -35.521 1.732 -6.754 1.00 68.56 82 THR A CA 1
ATOM 598 C C . THR A 1 82 ? -34.078 1.447 -7.174 1.00 68.56 82 THR A C 1
ATOM 600 O O . THR A 1 82 ? -33.735 0.290 -7.395 1.00 68.56 82 THR A O 1
ATOM 603 N N . LEU A 1 83 ? -33.208 2.465 -7.174 1.00 67.44 83 LEU A N 1
ATOM 604 C CA . LEU A 1 83 ? -31.767 2.293 -7.407 1.00 67.44 83 LEU A CA 1
ATOM 605 C C . LEU A 1 83 ? -31.125 1.378 -6.356 1.00 67.44 83 LEU A C 1
ATOM 607 O O . LEU A 1 83 ? -30.363 0.479 -6.698 1.00 67.44 83 LEU A O 1
ATOM 611 N N . GLN A 1 84 ? -31.491 1.542 -5.085 1.00 66.50 84 GLN A N 1
ATOM 612 C CA . GLN A 1 84 ? -31.050 0.681 -3.993 1.00 66.50 84 GLN A CA 1
ATOM 613 C C . GLN A 1 84 ? -31.516 -0.763 -4.190 1.00 66.50 84 GLN A C 1
ATOM 615 O O . GLN A 1 84 ? -30.774 -1.673 -3.862 1.00 66.50 84 GLN A O 1
ATOM 620 N N . LYS A 1 85 ? -32.711 -1.015 -4.733 1.00 67.31 85 LYS A N 1
ATOM 621 C CA . LYS A 1 85 ? -33.137 -2.384 -5.065 1.00 67.31 85 LYS A CA 1
ATOM 622 C C . LYS A 1 85 ? -32.312 -2.981 -6.206 1.00 67.31 85 LYS A C 1
ATOM 624 O O . LYS A 1 85 ? -32.000 -4.162 -6.149 1.00 67.31 85 LYS A O 1
ATOM 629 N N . ILE A 1 86 ? -31.945 -2.177 -7.202 1.00 65.12 86 ILE A N 1
ATOM 630 C CA . ILE A 1 86 ? -31.141 -2.611 -8.355 1.00 65.12 86 ILE A CA 1
ATOM 631 C C . ILE A 1 86 ? -29.703 -2.945 -7.935 1.00 65.12 86 ILE A C 1
ATOM 633 O O . ILE A 1 86 ? -29.218 -4.031 -8.230 1.00 65.12 86 ILE A O 1
ATOM 637 N N . PHE A 1 87 ? -29.035 -2.042 -7.212 1.00 61.81 87 PHE A N 1
ATOM 638 C CA . PHE A 1 87 ? -27.653 -2.237 -6.749 1.00 61.81 87 PHE A CA 1
ATOM 639 C C . PHE A 1 87 ? -27.545 -3.014 -5.429 1.00 61.81 87 PHE A C 1
ATOM 641 O O . PHE A 1 87 ? -26.463 -3.457 -5.064 1.00 61.81 87 PHE A O 1
ATOM 648 N N . GLY A 1 88 ? -28.648 -3.163 -4.695 1.00 56.44 88 GLY A N 1
ATOM 649 C CA . GLY A 1 88 ? -28.710 -3.872 -3.416 1.00 56.44 88 GLY A CA 1
ATOM 650 C C . GLY A 1 88 ? -29.113 -5.339 -3.538 1.00 56.44 88 GLY A C 1
ATOM 651 O O . GLY A 1 88 ? -29.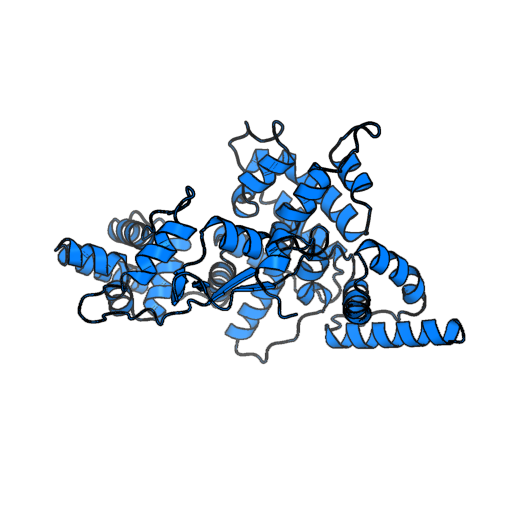006 -6.070 -2.555 1.00 56.44 88 GLY A O 1
ATOM 652 N N . GLN A 1 89 ? -29.539 -5.807 -4.718 1.00 56.59 89 GLN A N 1
ATOM 653 C CA . GLN A 1 89 ? -29.711 -7.238 -4.989 1.00 56.59 89 GLN A CA 1
ATOM 654 C C . GLN A 1 89 ? -28.372 -7.908 -5.331 1.00 56.59 89 GLN A C 1
ATOM 656 O O . GLN A 1 89 ? -28.150 -8.367 -6.444 1.00 56.59 89 GLN A O 1
ATOM 661 N N . SER A 1 90 ? -27.490 -7.972 -4.334 1.00 44.00 90 SER A N 1
ATOM 662 C CA . SER A 1 90 ? -26.445 -8.992 -4.178 1.00 44.00 90 SER A CA 1
ATOM 663 C C . SER A 1 90 ? -25.748 -8.767 -2.832 1.00 44.00 90 SER A C 1
ATOM 665 O O . SER A 1 90 ? -24.913 -7.878 -2.714 1.00 44.00 90 SER A O 1
ATOM 667 N N . ASP A 1 91 ? -26.147 -9.531 -1.815 1.00 45.44 91 ASP A N 1
ATOM 668 C CA . ASP A 1 91 ? -25.346 -10.045 -0.684 1.00 45.44 91 ASP A CA 1
ATOM 669 C C . ASP A 1 91 ? -24.337 -9.147 0.079 1.00 45.44 91 ASP A C 1
ATOM 671 O O . ASP A 1 91 ? -23.502 -9.661 0.818 1.00 45.44 91 ASP A O 1
ATOM 675 N N . GLN A 1 92 ? -24.380 -7.816 -0.042 1.00 47.50 92 GLN A N 1
ATOM 676 C CA . GLN A 1 92 ? -23.424 -6.917 0.631 1.00 47.50 92 GLN A CA 1
ATOM 677 C C . GLN A 1 92 ? -24.057 -5.633 1.190 1.00 47.50 92 GLN A C 1
ATOM 679 O O . GLN A 1 92 ? -23.421 -4.581 1.244 1.00 47.50 92 GLN A O 1
ATOM 684 N N . CYS A 1 93 ? -25.305 -5.687 1.662 1.00 47.06 93 CYS A N 1
ATOM 685 C CA . CYS A 1 93 ? -25.770 -4.673 2.611 1.00 47.06 93 CYS A CA 1
ATOM 686 C C . CYS A 1 93 ? -25.167 -4.986 3.986 1.00 47.06 93 CYS A C 1
ATOM 688 O O . CYS A 1 93 ? -25.740 -5.741 4.765 1.00 47.06 93 CYS A O 1
ATOM 690 N N . LEU A 1 94 ? -23.986 -4.432 4.260 1.00 51.59 94 LEU A N 1
ATOM 691 C CA . LEU A 1 94 ? -23.370 -4.495 5.582 1.00 51.59 94 LEU A CA 1
ATOM 692 C C . LEU A 1 94 ? -24.222 -3.688 6.568 1.00 51.59 94 LEU A C 1
ATOM 694 O O . LEU A 1 94 ? -24.587 -2.542 6.284 1.00 51.59 94 LEU A O 1
ATOM 698 N N . GLU A 1 95 ? -24.527 -4.265 7.731 1.00 56.34 95 GLU A N 1
ATOM 699 C CA . GLU A 1 95 ? -25.023 -3.470 8.849 1.00 56.34 95 GLU A CA 1
ATOM 700 C C . GLU A 1 95 ? -23.942 -2.448 9.206 1.00 56.34 95 GLU A C 1
ATOM 702 O O . GLU A 1 95 ? -22.839 -2.799 9.624 1.00 56.34 95 GLU A O 1
ATOM 707 N N . ILE A 1 96 ? -24.241 -1.166 8.987 1.00 56.91 96 ILE A N 1
ATOM 708 C CA . ILE A 1 96 ? -23.367 -0.084 9.434 1.00 56.91 96 ILE A CA 1
ATOM 709 C C . ILE A 1 96 ? -23.508 -0.036 10.948 1.00 56.91 96 ILE A C 1
ATOM 711 O O . ILE A 1 96 ? -24.479 0.523 11.467 1.00 56.91 96 ILE A O 1
ATOM 715 N N . ASP A 1 97 ? -22.577 -0.663 11.654 1.00 63.03 97 ASP A N 1
ATOM 716 C CA . ASP A 1 97 ? -22.488 -0.537 13.099 1.00 63.03 97 ASP A CA 1
ATOM 717 C C . ASP A 1 97 ? -21.661 0.690 13.502 1.00 63.03 97 ASP A C 1
ATOM 719 O O . ASP A 1 97 ? -20.847 1.189 12.722 1.00 63.03 97 ASP A O 1
ATOM 723 N N . ASP A 1 98 ? -21.907 1.208 14.707 1.00 72.62 98 ASP A N 1
ATOM 724 C CA . ASP A 1 98 ? -21.119 2.309 15.252 1.00 72.62 98 ASP A CA 1
ATOM 725 C C . ASP A 1 98 ? -20.066 1.781 16.238 1.00 72.62 98 ASP A C 1
ATOM 727 O O . ASP A 1 98 ? -20.410 1.498 17.396 1.00 72.62 98 ASP A O 1
ATOM 731 N N . PRO A 1 99 ? -18.780 1.712 15.837 1.00 78.00 99 PRO A N 1
ATOM 732 C CA . PRO A 1 99 ? -17.708 1.268 16.724 1.00 78.00 99 PRO A CA 1
ATOM 733 C C . PRO A 1 99 ? -17.525 2.194 17.936 1.00 78.00 99 PRO A C 1
ATOM 735 O O . PRO A 1 99 ? -16.945 1.780 18.941 1.00 78.00 99 PRO A O 1
ATOM 738 N N . LEU A 1 100 ? -18.036 3.429 17.878 1.00 84.44 100 LEU A N 1
ATOM 739 C CA . LEU A 1 100 ? -17.921 4.409 18.950 1.00 84.44 100 LEU A CA 1
ATOM 740 C C . LEU A 1 100 ? -18.655 3.973 20.215 1.00 84.44 100 LEU A C 1
ATOM 742 O O . LEU A 1 100 ? -18.181 4.256 21.308 1.00 84.44 100 LEU A O 1
ATOM 746 N N . THR A 1 101 ? -19.763 3.239 20.083 1.00 86.88 101 THR A N 1
ATOM 747 C CA . THR A 1 101 ? -20.501 2.696 21.236 1.00 86.88 101 THR A CA 1
ATOM 748 C C . THR A 1 101 ? -19.582 1.810 22.079 1.00 86.88 101 THR A C 1
ATOM 750 O O . THR A 1 101 ? -19.439 2.026 23.278 1.00 86.88 101 THR A O 1
ATOM 753 N N . ALA A 1 102 ? -18.874 0.879 21.430 1.00 85.62 102 ALA A N 1
ATOM 754 C CA . ALA A 1 102 ? -17.972 -0.048 22.106 1.00 85.62 102 ALA A CA 1
ATOM 755 C C . ALA A 1 102 ? -16.758 0.662 22.726 1.00 85.62 102 ALA A C 1
ATOM 757 O O . ALA A 1 102 ? -16.337 0.307 23.824 1.00 85.62 102 ALA A O 1
ATOM 758 N N . VAL A 1 103 ? -16.207 1.673 22.044 1.00 86.75 103 VAL A N 1
ATOM 759 C CA . VAL A 1 103 ? -15.121 2.512 22.584 1.00 86.75 103 VAL A CA 1
ATOM 760 C C . VAL A 1 103 ? -15.582 3.249 23.839 1.00 86.75 103 VAL A C 1
ATOM 762 O O . VAL A 1 103 ? -14.914 3.191 24.868 1.00 86.75 103 VAL A O 1
ATOM 765 N N . LEU A 1 104 ? -16.736 3.914 23.773 1.00 87.81 104 LEU A N 1
ATOM 766 C CA . LEU A 1 104 ? -17.274 4.692 24.886 1.00 87.81 104 LEU A CA 1
ATOM 767 C C . LEU A 1 104 ? -17.632 3.814 26.081 1.00 87.81 104 LEU A C 1
ATOM 769 O O . LEU A 1 104 ? -17.373 4.214 27.211 1.00 87.81 104 LEU A O 1
ATOM 773 N N . ASP A 1 105 ? -18.185 2.624 25.850 1.00 87.88 105 ASP A N 1
ATOM 774 C CA . ASP A 1 105 ? -18.496 1.692 26.930 1.00 87.88 105 ASP A CA 1
ATOM 775 C C . ASP A 1 105 ? -17.225 1.147 27.598 1.00 87.88 105 ASP A C 1
ATOM 777 O O . ASP A 1 105 ? -17.196 1.041 28.821 1.00 87.88 105 ASP A O 1
ATOM 781 N N . ARG A 1 106 ? -16.145 0.875 26.847 1.00 86.56 106 ARG A N 1
ATOM 782 C CA . ARG A 1 106 ? -14.849 0.482 27.439 1.00 86.56 106 ARG A CA 1
ATOM 783 C C . ARG A 1 106 ? -14.213 1.602 28.257 1.00 86.56 106 ARG A C 1
ATOM 785 O O . ARG A 1 106 ? -13.714 1.335 29.349 1.00 86.56 106 ARG A O 1
ATOM 792 N N . VAL A 1 107 ? -14.253 2.835 27.747 1.00 86.75 107 VAL A N 1
ATOM 793 C CA . VAL A 1 107 ? -13.774 4.027 28.467 1.00 86.75 107 VAL A CA 1
ATOM 794 C C . VAL A 1 107 ? -14.597 4.256 29.735 1.00 86.75 107 VAL A C 1
ATOM 796 O O . VAL A 1 107 ? -14.034 4.475 30.800 1.00 86.75 107 VAL A O 1
ATOM 799 N N . HIS A 1 108 ? -15.925 4.157 29.643 1.00 87.88 108 HIS A N 1
ATOM 800 C CA . HIS A 1 108 ? -16.828 4.331 30.779 1.00 87.88 108 HIS A CA 1
ATOM 801 C C . HIS A 1 108 ? -16.681 3.233 31.838 1.00 87.88 108 HIS A C 1
ATOM 803 O O . HIS A 1 108 ? -16.754 3.525 33.026 1.00 87.88 108 HIS A O 1
ATOM 809 N N . ALA A 1 109 ? -16.461 1.983 31.427 1.00 85.50 109 ALA A N 1
ATOM 810 C CA . ALA A 1 109 ? -16.277 0.863 32.345 1.00 85.50 109 ALA A CA 1
ATOM 811 C C . ALA A 1 109 ? -14.893 0.841 33.022 1.00 85.50 109 ALA A C 1
ATOM 813 O O . ALA A 1 109 ? -14.627 -0.082 33.787 1.00 85.50 109 ALA A O 1
ATOM 814 N N . GLU A 1 110 ? -13.999 1.786 32.702 1.00 77.56 110 GLU A N 1
ATOM 815 C CA . GLU A 1 110 ? -12.585 1.785 33.120 1.00 77.56 110 GLU A CA 1
ATOM 816 C C . GLU A 1 110 ? -11.835 0.491 32.721 1.00 77.56 110 GLU A C 1
ATOM 818 O O . GLU A 1 110 ? -10.757 0.186 33.222 1.00 77.56 110 GLU A O 1
ATOM 823 N N . VAL A 1 111 ? -12.401 -0.272 31.774 1.00 63.56 111 VAL A N 1
ATOM 824 C CA . VAL A 1 111 ? -11.812 -1.490 31.188 1.00 63.56 111 VAL A CA 1
ATOM 825 C C . VAL A 1 111 ? -10.879 -1.139 30.034 1.00 63.56 111 VAL A C 1
ATOM 827 O O . VAL A 1 111 ? -10.123 -1.994 29.575 1.00 63.56 111 VAL A O 1
ATOM 830 N N . ALA A 1 112 ? -10.912 0.112 29.565 1.00 58.84 112 ALA A N 1
ATOM 831 C CA . ALA A 1 112 ? -9.873 0.664 28.718 1.00 58.84 112 ALA A CA 1
ATOM 832 C C . ALA A 1 112 ? -8.533 0.557 29.461 1.00 58.84 112 ALA A C 1
ATOM 834 O O . ALA A 1 112 ? -8.111 1.458 30.184 1.00 58.84 112 ALA A O 1
ATOM 835 N N . ALA A 1 113 ? -7.852 -0.575 29.266 1.00 51.00 113 ALA A N 1
ATOM 836 C CA . ALA A 1 113 ? -6.420 -0.672 29.448 1.00 51.00 113 ALA A CA 1
ATOM 837 C C . ALA A 1 113 ? -5.773 0.479 28.664 1.00 51.00 113 ALA A C 1
ATOM 839 O O . ALA A 1 113 ? -6.411 1.083 27.803 1.00 51.00 113 ALA A O 1
ATOM 840 N N . ALA A 1 114 ? -4.521 0.803 28.968 1.00 51.50 114 ALA A N 1
ATOM 841 C CA . ALA A 1 114 ? -3.740 1.854 28.317 1.00 51.50 114 ALA A CA 1
ATOM 842 C C . ALA A 1 114 ? -3.456 1.575 26.818 1.00 51.50 114 ALA A C 1
ATOM 844 O O . ALA A 1 114 ? -2.316 1.645 26.366 1.00 51.50 114 ALA A O 1
ATOM 845 N N . ASP A 1 115 ? -4.477 1.204 26.057 1.00 55.00 115 ASP A N 1
ATOM 846 C CA . ASP A 1 115 ? -4.452 0.859 24.657 1.00 55.00 115 ASP A CA 1
ATOM 847 C C . ASP A 1 115 ? -4.503 2.154 23.839 1.00 55.00 115 ASP A C 1
ATOM 849 O O . ASP A 1 115 ? -5.207 3.120 24.164 1.00 55.00 115 ASP A O 1
ATOM 853 N N . GLY A 1 116 ? -3.695 2.210 22.782 1.00 65.94 116 GLY A N 1
ATOM 854 C CA . GLY A 1 116 ? -3.530 3.429 21.988 1.00 65.94 116 GLY A CA 1
ATOM 855 C C . GLY A 1 116 ? -4.810 3.850 21.263 1.00 65.94 116 GLY A C 1
ATOM 856 O O . GLY A 1 116 ? -4.963 5.022 20.929 1.00 65.94 116 GLY A O 1
ATOM 857 N N . PHE A 1 117 ? -5.740 2.917 21.029 1.00 74.56 117 PHE A N 1
ATOM 858 C CA . PHE A 1 117 ? -6.926 3.144 20.206 1.00 74.56 117 PHE A CA 1
ATOM 859 C C . PHE A 1 117 ? -8.002 3.990 20.896 1.00 74.56 117 PHE A C 1
ATOM 861 O O . PHE A 1 117 ? -8.480 4.951 20.299 1.00 74.56 117 PHE A O 1
ATOM 868 N N . GLU A 1 118 ? -8.379 3.683 22.140 1.00 81.50 118 GLU A N 1
ATOM 869 C CA . GLU A 1 118 ? -9.350 4.464 22.917 1.00 81.50 118 GLU A CA 1
ATOM 870 C C . GLU A 1 118 ? -8.834 5.886 23.119 1.00 81.50 118 GLU A C 1
ATOM 872 O O . GLU A 1 118 ? -9.550 6.854 22.865 1.00 81.50 118 GLU A O 1
ATOM 877 N N . ARG A 1 119 ? -7.560 6.011 23.511 1.00 77.31 119 ARG A N 1
ATOM 878 C CA . ARG A 1 119 ? -6.866 7.296 23.633 1.00 77.31 119 ARG A CA 1
ATOM 879 C C . ARG A 1 119 ? -6.938 8.091 22.334 1.00 77.31 119 ARG A C 1
ATOM 881 O O . ARG A 1 119 ? -7.448 9.209 22.338 1.00 77.31 119 ARG A O 1
ATOM 888 N N . TYR A 1 120 ? -6.533 7.478 21.225 1.00 75.88 120 TYR A N 1
ATOM 889 C CA . TYR A 1 120 ? -6.592 8.083 19.900 1.00 75.88 120 TYR A CA 1
ATOM 890 C C . TYR A 1 120 ? -8.016 8.524 19.504 1.00 75.88 120 TYR A C 1
ATOM 892 O O . TYR A 1 120 ? -8.230 9.659 19.065 1.00 75.88 120 TYR A O 1
ATOM 900 N N . ALA A 1 121 ? -9.010 7.650 19.675 1.00 81.38 121 ALA A N 1
ATOM 901 C CA . ALA A 1 121 ? -10.396 7.922 19.306 1.00 81.38 121 ALA A CA 1
ATOM 902 C C . ALA A 1 121 ? -10.979 9.090 20.116 1.00 81.38 121 ALA A C 1
ATOM 904 O O . ALA A 1 121 ? -11.590 9.999 19.545 1.00 81.38 121 ALA A O 1
ATOM 905 N N . ILE A 1 122 ? -10.753 9.107 21.434 1.00 84.62 122 ILE A N 1
ATOM 906 C CA . ILE A 1 122 ? -11.212 10.192 22.305 1.00 84.62 122 ILE A CA 1
ATOM 907 C C . ILE A 1 122 ? -10.467 11.500 22.006 1.00 84.62 122 ILE A C 1
ATOM 909 O O . ILE A 1 122 ? -11.111 12.547 21.925 1.00 84.62 122 ILE A O 1
ATOM 913 N N . ALA A 1 123 ? -9.155 11.470 21.762 1.00 78.62 123 ALA A N 1
ATOM 914 C CA . ALA A 1 123 ? -8.395 12.662 21.387 1.00 78.62 123 ALA A CA 1
ATOM 915 C C . ALA A 1 123 ? -8.894 13.280 20.072 1.00 78.62 123 ALA A C 1
ATOM 917 O O . ALA A 1 123 ? -9.036 14.503 19.947 1.00 78.62 123 ALA A O 1
ATOM 918 N N . ARG A 1 124 ? -9.283 12.445 19.100 1.00 78.12 124 ARG A N 1
ATOM 919 C CA . ARG A 1 124 ? -9.933 12.929 17.876 1.00 78.12 124 ARG A CA 1
ATOM 920 C C . ARG A 1 124 ? -11.285 13.567 18.127 1.00 78.12 124 ARG A C 1
ATOM 922 O O . ARG A 1 124 ? -11.535 14.645 17.584 1.00 78.12 124 ARG A O 1
ATOM 929 N N . LEU A 1 125 ? -12.123 12.981 18.976 1.00 83.75 125 LEU A N 1
ATOM 930 C CA . LEU A 1 125 ? -13.369 13.629 19.390 1.00 83.75 125 LEU A CA 1
ATOM 931 C C . LEU A 1 125 ? -13.102 14.966 20.093 1.00 83.75 125 LEU A C 1
ATOM 933 O O . LEU A 1 125 ? -13.818 15.938 19.851 1.00 83.75 125 LEU A O 1
ATOM 937 N N . ALA A 1 126 ? -12.056 15.042 20.918 1.00 81.75 126 ALA A N 1
ATOM 938 C CA . ALA A 1 126 ? -11.677 16.257 21.626 1.00 81.75 126 ALA A CA 1
ATOM 939 C C . ALA A 1 126 ? -11.296 17.397 20.678 1.00 81.75 126 ALA A C 1
ATOM 941 O O . ALA A 1 126 ? -11.716 18.530 20.916 1.00 81.75 126 ALA A O 1
ATOM 942 N N . SER A 1 127 ? -10.626 17.100 19.558 1.00 72.62 127 SER A N 1
ATOM 943 C CA . SER A 1 127 ? -10.291 18.107 18.537 1.00 72.62 127 SER A CA 1
ATOM 944 C C . SER A 1 127 ? -11.516 18.802 17.916 1.00 72.62 127 SER A C 1
ATOM 946 O O . SER A 1 127 ? -11.420 19.949 17.487 1.00 72.62 127 SER A O 1
ATOM 948 N N . ALA A 1 128 ? -12.682 18.143 17.919 1.00 74.69 128 ALA A N 1
ATOM 949 C CA . ALA A 1 128 ? -13.964 18.689 17.457 1.00 74.69 128 ALA A CA 1
ATOM 950 C C . ALA A 1 128 ? -14.912 19.099 18.612 1.00 74.69 128 ALA A C 1
ATOM 952 O O . ALA A 1 128 ? -16.047 19.529 18.374 1.00 74.69 128 ALA A O 1
ATOM 953 N N . GLY A 1 129 ? -14.449 18.963 19.860 1.00 83.38 129 GLY A N 1
ATOM 954 C CA . GLY A 1 129 ? -15.233 19.082 21.086 1.00 83.38 129 GLY A CA 1
ATOM 955 C C . GLY A 1 129 ? -16.044 17.817 21.385 1.00 83.38 129 GLY A C 1
ATOM 956 O O . GLY A 1 129 ? -17.080 17.590 20.761 1.00 83.38 129 GLY A O 1
ATOM 957 N N . ILE A 1 130 ? -15.619 17.043 22.396 1.00 86.69 130 ILE A N 1
ATOM 958 C CA . ILE A 1 130 ? -16.155 15.706 22.741 1.00 86.69 130 ILE A CA 1
ATOM 959 C C . ILE A 1 130 ? -17.688 15.682 22.771 1.00 86.69 130 ILE A C 1
ATOM 961 O O . ILE A 1 130 ? -18.305 14.897 22.057 1.00 86.69 130 ILE A O 1
ATOM 965 N N . ALA A 1 131 ? -18.314 16.571 23.546 1.00 88.00 131 ALA A N 1
ATOM 966 C CA . ALA A 1 131 ? -19.769 16.602 23.689 1.00 88.00 131 ALA A CA 1
ATOM 967 C C . ALA A 1 131 ? -20.482 16.869 22.352 1.00 88.00 131 ALA A C 1
ATOM 969 O O . ALA A 1 131 ? -21.407 16.154 21.980 1.00 88.00 131 ALA A O 1
ATOM 970 N N . ASN A 1 132 ? -20.025 17.863 21.588 1.00 87.19 132 ASN A N 1
ATOM 971 C CA . ASN A 1 132 ? -20.619 18.220 20.299 1.00 87.19 132 ASN A CA 1
ATOM 972 C C . ASN A 1 132 ? -20.433 17.103 19.257 1.00 87.19 132 ASN A C 1
ATOM 974 O O . ASN A 1 132 ? -21.364 16.798 18.511 1.00 87.19 132 ASN A O 1
ATOM 978 N N . ALA A 1 133 ? -19.258 16.470 19.230 1.00 86.44 133 ALA A N 1
ATOM 979 C CA . ALA A 1 133 ? -18.960 15.357 18.337 1.00 86.44 133 ALA A CA 1
ATOM 980 C C . ALA A 1 133 ? -19.814 14.120 18.666 1.00 86.44 133 ALA A C 1
ATOM 982 O O . ALA A 1 133 ? -20.458 13.564 17.778 1.00 86.44 133 ALA A O 1
ATOM 983 N N . LEU A 1 134 ? -19.907 13.740 19.945 1.00 88.75 134 LEU A N 1
ATOM 984 C CA . LEU A 1 134 ? -20.710 12.600 20.393 1.00 88.75 134 LEU A CA 1
ATOM 985 C C . LEU A 1 134 ? -22.208 12.828 20.192 1.00 88.75 134 LEU A C 1
ATOM 987 O O . LEU A 1 134 ? -22.904 11.936 19.709 1.00 88.75 134 LEU A O 1
ATOM 991 N N . VAL A 1 135 ? -22.711 14.037 20.444 1.00 88.19 135 VAL A N 1
ATOM 992 C CA . VAL A 1 135 ? -24.115 14.380 20.173 1.00 88.19 135 VAL A CA 1
ATOM 993 C C . VAL A 1 135 ? -24.443 14.302 18.671 1.00 88.19 135 VAL A C 1
ATOM 995 O O . VAL A 1 135 ? -25.575 14.001 18.289 1.00 88.19 135 VAL A O 1
ATOM 998 N N . LYS A 1 136 ? -23.481 14.518 17.780 1.00 86.81 136 LYS A N 1
ATOM 999 C CA . LYS A 1 136 ? -23.709 14.413 16.328 1.00 86.81 136 LYS A CA 1
ATOM 1000 C C . LYS A 1 136 ? -23.335 13.047 15.744 1.00 86.81 136 LYS A C 1
ATOM 1002 O O . LYS A 1 136 ? -23.549 12.828 14.556 1.00 86.81 136 LYS A O 1
ATOM 1007 N N . SER A 1 137 ? -22.809 12.138 16.563 1.00 86.44 137 SER A N 1
ATOM 1008 C CA . SER A 1 137 ? -22.424 10.786 16.152 1.00 86.44 137 SER A CA 1
ATOM 1009 C C . SER A 1 137 ? -23.630 9.860 15.953 1.00 86.44 137 SER A C 1
ATOM 1011 O O . SER A 1 137 ? -24.732 10.119 16.453 1.00 86.44 137 SER A O 1
ATOM 1013 N N . LEU A 1 138 ? -23.410 8.743 15.252 1.00 84.81 138 LEU A N 1
ATOM 1014 C CA . LEU A 1 138 ? -24.422 7.705 15.052 1.00 84.81 138 LEU A CA 1
ATOM 1015 C C . LEU A 1 138 ? -24.836 7.060 16.388 1.00 84.81 138 LEU A C 1
ATOM 1017 O O . LEU A 1 138 ? -26.023 6.811 16.592 1.00 84.81 138 LEU A O 1
ATOM 1021 N N . ALA A 1 139 ? -23.904 6.873 17.322 1.00 86.81 139 ALA A N 1
ATOM 1022 C CA . ALA A 1 139 ? -24.129 6.380 18.676 1.00 86.81 139 ALA A CA 1
ATOM 1023 C C . ALA A 1 139 ? -25.012 7.348 19.456 1.00 86.81 139 ALA A C 1
ATOM 1025 O O . ALA A 1 139 ? -26.029 6.942 20.017 1.00 86.81 139 ALA A O 1
ATOM 1026 N N . GLY A 1 140 ? -24.696 8.646 19.405 1.00 88.44 140 GLY A N 1
ATOM 1027 C CA . GLY A 1 140 ? -25.516 9.685 20.023 1.00 88.44 140 GLY A CA 1
ATOM 1028 C C . GLY A 1 140 ? -26.932 9.742 19.448 1.00 88.44 140 GLY A C 1
ATOM 1029 O O . GLY A 1 140 ? -27.894 9.879 20.201 1.00 88.44 140 GLY A O 1
ATOM 1030 N N . TYR A 1 141 ? -27.080 9.594 18.129 1.00 88.81 141 TYR A N 1
ATOM 1031 C CA . TYR A 1 141 ? -28.387 9.498 17.475 1.00 88.81 141 TYR A CA 1
ATOM 1032 C C . TYR A 1 141 ? -29.158 8.237 17.900 1.00 88.81 141 TYR A C 1
ATOM 1034 O O . TYR A 1 141 ? -30.344 8.320 18.222 1.00 88.81 141 TYR A O 1
ATOM 1042 N N . ARG A 1 142 ? -28.500 7.070 17.932 1.00 88.12 142 ARG A N 1
ATOM 1043 C CA . ARG A 1 142 ? -29.104 5.787 18.329 1.00 88.12 142 ARG A CA 1
ATOM 1044 C C . ARG A 1 142 ? -29.562 5.798 19.786 1.00 88.12 142 ARG A C 1
ATOM 1046 O O . ARG A 1 142 ? -30.664 5.325 20.051 1.00 88.12 142 ARG A O 1
ATOM 1053 N N . ALA A 1 143 ? -28.757 6.349 20.694 1.00 88.12 143 ALA A N 1
ATOM 1054 C CA . ALA A 1 143 ? -29.106 6.501 22.105 1.00 88.12 143 ALA A CA 1
ATOM 1055 C C . ALA A 1 143 ? -30.371 7.358 22.268 1.00 88.12 143 ALA A C 1
ATOM 1057 O O . ALA A 1 143 ? -31.360 6.893 22.830 1.00 88.12 143 ALA A O 1
ATOM 1058 N N . ARG A 1 144 ? -30.413 8.539 21.633 1.00 89.38 144 ARG A N 1
ATOM 1059 C CA . ARG A 1 144 ? -31.603 9.411 21.612 1.00 89.38 144 ARG A CA 1
ATOM 1060 C C . ARG A 1 144 ? -32.834 8.732 21.028 1.00 89.38 144 ARG A C 1
ATOM 1062 O O . ARG A 1 144 ? -33.922 8.819 21.585 1.00 89.38 144 ARG A O 1
ATOM 1069 N N . LYS A 1 145 ? -32.672 8.005 19.920 1.00 89.12 145 LYS A N 1
ATOM 1070 C CA . LYS A 1 145 ? -33.768 7.253 19.291 1.00 89.12 145 LYS A CA 1
ATOM 1071 C C . LYS A 1 145 ? -34.335 6.164 20.212 1.00 89.12 145 LYS A C 1
ATOM 1073 O O . LYS A 1 145 ? -35.515 5.845 20.105 1.00 89.12 145 LYS A O 1
ATOM 1078 N N . LYS A 1 146 ? -33.510 5.598 21.098 1.00 89.56 146 LYS A N 1
ATOM 1079 C CA . LYS A 1 146 ? -33.914 4.623 22.123 1.00 89.56 146 LYS A CA 1
ATOM 1080 C C . LYS A 1 146 ? -34.418 5.274 23.421 1.00 89.56 146 LYS A C 1
ATOM 1082 O O . LYS A 1 146 ? -34.868 4.547 24.299 1.00 89.56 146 LYS A O 1
ATOM 1087 N N . GLY A 1 147 ? -34.370 6.605 23.538 1.00 89.12 147 GLY A N 1
ATOM 1088 C CA . GLY A 1 147 ? -34.711 7.334 24.764 1.00 89.12 147 GLY A CA 1
ATOM 1089 C C . GLY A 1 147 ? -33.663 7.203 25.873 1.00 89.12 147 GLY A C 1
ATOM 1090 O O . GLY A 1 147 ? -33.989 7.382 27.041 1.00 89.12 147 GLY A O 1
ATOM 1091 N N . ASP A 1 148 ? -32.421 6.864 25.520 1.00 90.31 148 ASP A N 1
ATOM 1092 C CA . ASP A 1 148 ? -31.324 6.631 26.460 1.00 90.31 148 ASP A CA 1
ATOM 1093 C C . ASP A 1 148 ? -30.383 7.845 26.541 1.00 90.31 148 ASP A C 1
ATOM 1095 O O . ASP A 1 148 ? -29.182 7.775 26.273 1.00 90.31 148 ASP A O 1
ATOM 1099 N N . ASP A 1 149 ? -30.957 9.009 26.857 1.00 89.94 149 ASP A N 1
ATOM 1100 C CA . ASP A 1 149 ? -30.195 10.256 27.006 1.00 89.94 149 ASP A CA 1
ATOM 1101 C C . ASP A 1 149 ? -29.203 10.172 28.174 1.00 89.94 149 ASP A C 1
ATOM 1103 O O . ASP A 1 149 ? -28.104 10.722 28.112 1.00 89.94 149 ASP A O 1
ATOM 1107 N N . LYS A 1 150 ? -29.554 9.399 29.209 1.00 91.62 150 LYS A N 1
ATOM 1108 C CA . LYS A 1 150 ? -28.699 9.177 30.374 1.00 91.62 150 LYS A CA 1
ATOM 1109 C C . LYS A 1 150 ? -27.412 8.437 30.003 1.00 91.62 150 LYS A C 1
ATOM 1111 O O . LYS A 1 150 ? -26.341 8.853 30.440 1.00 91.62 150 LYS A O 1
ATOM 1116 N N . TRP A 1 151 ? -27.495 7.390 29.175 1.00 92.25 151 TRP A N 1
ATOM 1117 C CA . TRP A 1 151 ? -26.304 6.721 28.649 1.00 92.25 151 TRP A CA 1
ATOM 1118 C C . TRP A 1 151 ? -25.395 7.722 27.932 1.00 92.25 151 TRP A C 1
ATOM 1120 O O . TRP A 1 151 ? -24.198 7.774 28.212 1.00 92.25 151 TRP A O 1
ATOM 1130 N N . LEU A 1 152 ? -25.954 8.575 27.068 1.00 90.75 152 LEU A N 1
ATOM 1131 C CA . LEU A 1 152 ? -25.163 9.537 26.299 1.00 90.75 152 LEU A CA 1
ATOM 1132 C C . LEU A 1 152 ? -24.417 10.526 27.208 1.00 90.75 152 LEU A C 1
ATOM 1134 O O . LEU A 1 152 ? -23.221 10.746 27.010 1.00 90.75 152 LEU A O 1
ATOM 1138 N N . ASP A 1 153 ? -25.091 11.070 28.220 1.00 91.56 153 ASP A N 1
ATOM 1139 C CA . ASP A 1 153 ? -24.487 12.003 29.176 1.00 91.56 153 ASP A CA 1
ATOM 1140 C C . ASP A 1 153 ? -23.362 11.346 29.991 1.00 91.56 153 ASP A C 1
ATOM 1142 O O . ASP A 1 153 ? -22.271 11.912 30.116 1.00 91.56 153 ASP A O 1
ATOM 1146 N N . GLU A 1 154 ? -23.583 10.124 30.489 1.00 92.50 154 GLU A N 1
ATOM 1147 C CA . GLU A 1 154 ? -22.577 9.355 31.234 1.00 92.50 154 GLU A CA 1
ATOM 1148 C C . GLU A 1 154 ? -21.323 9.081 30.382 1.00 92.50 154 GLU A C 1
ATOM 1150 O O . GLU A 1 154 ? -20.197 9.189 30.876 1.00 92.50 154 GLU A O 1
ATOM 1155 N N . ARG A 1 155 ? -21.488 8.777 29.085 1.00 91.81 155 ARG A N 1
ATOM 1156 C CA . ARG A 1 155 ? -20.364 8.488 28.174 1.00 91.81 155 ARG A CA 1
ATOM 1157 C C . ARG A 1 155 ? -19.623 9.754 27.755 1.00 91.81 155 ARG A C 1
ATOM 1159 O O . ARG A 1 155 ? -18.401 9.720 27.627 1.00 91.81 155 ARG A O 1
ATOM 1166 N N . ILE A 1 156 ? -20.322 10.881 27.594 1.00 91.50 156 ILE A N 1
ATOM 1167 C CA . ILE A 1 156 ? -19.686 12.188 27.366 1.00 91.50 156 ILE A CA 1
ATOM 1168 C C . ILE A 1 156 ? -18.815 12.570 28.566 1.00 91.50 156 ILE A C 1
ATOM 1170 O O . ILE A 1 156 ? -17.678 13.005 28.378 1.00 91.50 156 ILE A O 1
ATOM 1174 N N . GLN A 1 157 ? -19.324 12.396 29.790 1.00 91.00 157 GLN A N 1
ATOM 1175 C CA . GLN A 1 157 ? -18.567 12.687 31.008 1.00 91.00 157 GLN A CA 1
ATOM 1176 C C . GLN A 1 157 ? -17.350 11.771 31.147 1.00 91.00 157 GLN A C 1
ATOM 1178 O O . GLN A 1 157 ? -16.248 12.273 31.358 1.00 91.00 157 GLN A O 1
ATOM 1183 N N . ALA A 1 158 ? -17.524 10.461 30.954 1.00 89.19 158 ALA A N 1
ATOM 1184 C CA . ALA A 1 158 ? -16.422 9.503 31.007 1.00 89.19 158 ALA A CA 1
ATOM 1185 C C . ALA A 1 158 ? -15.330 9.819 29.973 1.00 89.19 158 ALA A C 1
ATOM 1187 O O . ALA A 1 158 ? -14.158 9.899 30.328 1.00 89.19 158 ALA A O 1
ATOM 1188 N N . ALA A 1 159 ? -15.703 10.090 28.718 1.00 88.69 159 ALA A N 1
ATOM 1189 C CA . ALA A 1 159 ? -14.758 10.483 27.675 1.00 88.69 159 ALA A CA 1
ATOM 1190 C C . ALA A 1 159 ? -14.025 11.796 28.006 1.00 88.69 159 ALA A C 1
ATOM 1192 O O . ALA A 1 159 ? -12.826 11.918 27.755 1.00 88.69 159 ALA A O 1
ATOM 1193 N N . ALA A 1 160 ? -14.722 12.779 28.584 1.00 88.00 160 ALA A N 1
ATOM 1194 C CA . ALA A 1 160 ? -14.119 14.049 28.978 1.00 88.00 160 ALA A CA 1
ATOM 1195 C C . ALA A 1 160 ? -13.140 13.907 30.152 1.00 88.00 160 ALA A C 1
ATOM 1197 O O . ALA A 1 160 ? -12.092 14.551 30.132 1.00 88.00 160 ALA A O 1
ATOM 1198 N N . SER A 1 161 ? -13.460 13.079 31.150 1.00 87.00 161 SER A N 1
ATOM 1199 C CA . SER A 1 161 ? -12.548 12.766 32.259 1.00 87.00 161 SER A CA 1
ATOM 1200 C C . SER A 1 161 ? -11.333 11.988 31.760 1.00 87.00 161 SER A C 1
ATOM 1202 O O . SER A 1 161 ? -10.207 12.427 31.966 1.00 87.00 161 SER A O 1
ATOM 1204 N N . PHE A 1 162 ? -11.557 10.932 30.973 1.00 85.25 162 PHE A N 1
ATOM 1205 C CA . PHE A 1 162 ? -10.497 10.132 30.361 1.00 85.25 162 PHE A CA 1
ATOM 1206 C C . PHE A 1 162 ? -9.522 10.977 29.532 1.00 85.25 162 PHE A C 1
ATOM 1208 O O . PHE A 1 162 ? -8.317 10.764 29.597 1.00 85.25 162 PHE A O 1
ATOM 1215 N N . TYR A 1 163 ? -10.017 11.971 28.786 1.00 83.25 163 TYR A N 1
ATOM 1216 C CA . TYR A 1 163 ? -9.160 12.894 28.039 1.00 83.25 163 TYR A CA 1
ATOM 1217 C C . TYR A 1 163 ? -8.363 13.849 28.944 1.00 83.25 163 TYR A C 1
ATOM 1219 O O . TYR A 1 163 ? -7.210 14.149 28.649 1.00 83.25 163 TYR A O 1
ATOM 1227 N N . LYS A 1 164 ? -8.959 14.342 30.039 1.00 82.56 164 LYS A N 1
ATOM 1228 C CA . LYS A 1 164 ? -8.290 15.260 30.981 1.00 82.56 164 LYS A CA 1
ATOM 1229 C C . LYS A 1 164 ? -7.192 14.585 31.795 1.00 82.56 164 LYS A C 1
ATOM 1231 O O . LYS A 1 164 ? -6.195 15.233 32.096 1.00 82.56 164 LYS A O 1
ATOM 1236 N N . ASP A 1 165 ? -7.388 13.319 32.146 1.00 75.69 165 ASP A N 1
ATOM 1237 C CA . ASP A 1 165 ? -6.449 12.556 32.971 1.00 75.69 165 ASP A CA 1
ATOM 1238 C C . ASP A 1 165 ? -5.222 12.081 32.177 1.00 75.69 165 ASP A C 1
ATOM 1240 O O . ASP A 1 165 ? -4.247 11.585 32.744 1.00 75.69 165 ASP A O 1
ATOM 1244 N N . GLN A 1 166 ? -5.231 12.263 30.855 1.00 70.25 166 GLN A N 1
ATOM 1245 C CA . GLN A 1 166 ? -4.113 11.920 29.993 1.00 70.25 166 GLN A CA 1
ATOM 1246 C C . GLN A 1 166 ? -3.137 13.082 29.833 1.00 70.25 166 GLN A C 1
ATOM 1248 O O . GLN A 1 166 ? -3.512 14.229 29.593 1.00 70.25 166 GLN A O 1
ATOM 1253 N N . ALA A 1 167 ? -1.843 12.756 29.886 1.00 65.44 167 ALA A N 1
ATOM 1254 C CA . ALA A 1 167 ? -0.807 13.662 29.412 1.00 65.44 167 ALA A CA 1
ATOM 1255 C C . ALA A 1 167 ? -1.081 14.034 27.944 1.00 65.44 167 ALA A C 1
ATOM 1257 O O . ALA A 1 167 ? -1.547 13.197 27.163 1.00 65.44 167 ALA A O 1
ATOM 1258 N N . GLY A 1 168 ? -0.777 15.278 27.566 1.00 67.69 168 GLY A N 1
ATOM 1259 C CA . GLY A 1 168 ? -0.865 15.709 26.173 1.00 67.69 168 GLY A CA 1
ATOM 1260 C C . GLY A 1 168 ? -0.096 14.757 25.255 1.00 67.69 168 GLY A C 1
ATOM 1261 O O . GLY A 1 168 ? 0.948 14.223 25.631 1.00 67.69 168 GLY A O 1
ATOM 1262 N N . GLU A 1 169 ? -0.646 14.501 24.073 1.00 74.12 169 GLU A N 1
ATOM 1263 C CA . GLU A 1 169 ? -0.009 13.650 23.070 1.00 74.12 169 GLU A CA 1
ATOM 1264 C C . GLU A 1 169 ? 1.276 14.321 22.573 1.00 74.12 169 GLU A C 1
ATOM 1266 O O . GLU A 1 169 ? 1.292 15.528 22.307 1.00 74.12 169 GLU A O 1
ATOM 1271 N N . SER A 1 170 ? 2.362 13.553 22.459 1.00 84.31 170 SER A N 1
ATOM 1272 C CA . SER A 1 170 ? 3.583 14.070 21.838 1.00 84.31 170 SER A CA 1
ATOM 1273 C C . SER A 1 170 ? 3.349 14.327 20.344 1.00 84.31 170 SER A C 1
ATOM 1275 O O . SER A 1 170 ? 2.409 13.797 19.741 1.00 84.31 170 SER A O 1
ATOM 1277 N N . LYS A 1 171 ? 4.207 15.135 19.712 1.00 84.50 171 LYS A N 1
ATOM 1278 C CA . LYS A 1 171 ? 4.111 15.385 18.263 1.00 84.50 171 LYS A CA 1
ATOM 1279 C C . LYS A 1 171 ? 4.270 14.092 17.458 1.00 84.50 171 LYS A C 1
ATOM 1281 O O . LYS A 1 171 ? 3.610 13.915 16.441 1.00 84.50 171 LYS A O 1
ATOM 1286 N N . GLU A 1 172 ? 5.092 13.169 17.941 1.00 86.38 172 GLU A N 1
ATOM 1287 C CA . GLU A 1 172 ? 5.311 11.853 17.342 1.00 86.38 172 GLU A CA 1
ATOM 1288 C C . GLU A 1 172 ? 4.035 11.008 17.397 1.00 86.38 172 GLU A C 1
ATOM 1290 O O . GLU A 1 172 ? 3.603 10.486 16.372 1.00 86.38 172 GLU A O 1
ATOM 1295 N N . GLN A 1 173 ? 3.374 10.959 18.558 1.00 86.06 173 GLN A N 1
ATOM 1296 C CA . GLN A 1 173 ? 2.101 10.250 18.724 1.00 86.06 173 GLN A CA 1
ATOM 1297 C C . GLN A 1 173 ? 1.015 10.841 17.821 1.00 86.06 173 GLN A C 1
ATOM 1299 O O . GLN A 1 173 ? 0.296 10.116 17.137 1.00 86.06 173 GLN A O 1
ATOM 1304 N N . LEU A 1 174 ? 0.939 12.172 17.743 1.00 84.50 174 LEU A N 1
ATOM 1305 C CA . LEU A 1 174 ? 0.029 12.862 16.830 1.00 84.50 174 LEU A CA 1
ATOM 1306 C C . LEU A 1 174 ? 0.298 12.506 15.361 1.00 84.50 174 LEU A C 1
ATOM 1308 O O . LEU A 1 174 ? -0.657 12.362 14.593 1.00 84.50 174 LEU A O 1
ATOM 1312 N N . ALA A 1 175 ? 1.563 12.345 14.964 1.00 89.06 175 ALA A N 1
ATOM 1313 C CA . ALA A 1 175 ? 1.916 11.926 13.612 1.00 89.06 175 ALA A CA 1
ATOM 1314 C C . ALA A 1 175 ? 1.452 10.488 13.328 1.00 89.06 175 ALA A C 1
ATOM 1316 O O . ALA A 1 175 ? 0.807 10.226 12.312 1.00 89.06 175 ALA A O 1
ATOM 1317 N N . GLU A 1 176 ? 1.707 9.561 14.252 1.00 90.62 176 GLU A N 1
ATOM 1318 C CA . GLU A 1 176 ? 1.272 8.160 14.157 1.00 90.62 176 GLU A CA 1
ATOM 1319 C C . GLU A 1 176 ? -0.249 8.051 14.014 1.00 90.62 176 GLU A C 1
ATOM 1321 O O . GLU A 1 176 ? -0.766 7.366 13.130 1.00 90.62 176 GLU A O 1
ATOM 1326 N N . TYR A 1 177 ? -0.974 8.811 14.828 1.00 83.56 177 TYR A N 1
ATOM 1327 C CA . TYR A 1 177 ? -2.426 8.936 14.795 1.00 83.56 177 TYR A CA 1
ATOM 1328 C C . TYR A 1 177 ? -2.948 9.504 13.474 1.00 83.56 177 TYR A C 1
ATOM 1330 O O . TYR A 1 177 ? -3.908 8.982 12.901 1.00 83.56 177 TYR A O 1
ATOM 1338 N N . GLN A 1 178 ? -2.316 10.555 12.946 1.00 83.06 178 GLN A N 1
ATOM 1339 C CA . GLN A 1 178 ? -2.671 11.111 11.641 1.00 83.06 178 GLN A CA 1
ATOM 1340 C C . GLN A 1 178 ? -2.471 10.095 10.518 1.00 83.06 178 GLN A C 1
ATOM 1342 O O . GLN A 1 178 ? -3.359 9.947 9.676 1.00 83.06 178 GLN A O 1
ATOM 1347 N N . VAL A 1 179 ? -1.344 9.383 10.514 1.00 87.81 179 VAL A N 1
ATOM 1348 C CA . VAL A 1 179 ? -1.033 8.387 9.486 1.00 87.81 179 VAL A CA 1
ATOM 1349 C C . VAL A 1 179 ? -1.965 7.185 9.584 1.00 87.81 179 VAL A C 1
ATOM 1351 O O . VAL A 1 179 ? -2.574 6.824 8.578 1.00 87.81 179 VAL A O 1
ATOM 1354 N N . SER A 1 180 ? -2.159 6.622 10.780 1.00 84.25 180 SER A N 1
ATOM 1355 C CA . SER A 1 180 ? -3.101 5.521 11.013 1.00 84.25 180 SER A CA 1
ATOM 1356 C C . SER A 1 180 ? -4.512 5.889 10.547 1.00 84.25 180 SER A C 1
ATOM 1358 O O . SER A 1 180 ? -5.132 5.123 9.817 1.00 84.25 180 SER A O 1
ATOM 1360 N N . SER A 1 181 ? -4.989 7.101 10.849 1.00 76.44 181 SER A N 1
ATOM 1361 C CA . SER A 1 181 ? -6.300 7.578 10.395 1.00 76.44 181 SER A CA 1
ATOM 1362 C C . SER A 1 181 ? -6.399 7.753 8.889 1.00 76.44 181 SER A C 1
ATOM 1364 O O . SER A 1 181 ? -7.394 7.369 8.280 1.00 76.44 181 SER A O 1
ATOM 1366 N N . LYS A 1 182 ? -5.407 8.429 8.304 1.00 79.12 182 LYS A N 1
ATOM 1367 C CA . LYS A 1 182 ? -5.419 8.825 6.897 1.00 79.12 182 LYS A CA 1
ATOM 1368 C C . LYS A 1 182 ? -5.281 7.606 6.001 1.00 79.12 182 LYS A C 1
ATOM 1370 O O . LYS A 1 182 ? -5.855 7.582 4.917 1.00 79.12 182 LYS A O 1
ATOM 1375 N N . LEU A 1 183 ? -4.522 6.619 6.471 1.00 80.88 183 LEU A N 1
ATOM 1376 C CA . LEU A 1 183 ? -4.268 5.388 5.755 1.00 80.88 183 LEU A CA 1
ATOM 1377 C C . LEU A 1 183 ? -5.158 4.217 6.231 1.00 80.88 183 LEU A C 1
ATOM 1379 O O . LEU A 1 183 ? -5.146 3.144 5.641 1.00 80.88 183 LEU A O 1
ATOM 1383 N N . GLY A 1 184 ? -5.938 4.341 7.297 1.00 79.94 184 GLY A N 1
ATOM 1384 C CA . GLY A 1 184 ? -6.667 3.185 7.838 1.00 79.94 184 GLY A CA 1
ATOM 1385 C C . GLY A 1 184 ? -5.759 1.983 8.155 1.00 79.94 184 GLY A C 1
ATOM 1386 O O . GLY A 1 184 ? -6.206 0.842 8.072 1.00 79.94 184 GLY A O 1
ATOM 1387 N N . VAL A 1 185 ? -4.480 2.231 8.461 1.00 84.38 185 VAL A N 1
ATOM 1388 C CA . VAL A 1 185 ? -3.535 1.200 8.912 1.00 84.38 185 VAL A CA 1
ATOM 1389 C C . VAL A 1 185 ? -3.707 1.047 10.421 1.00 84.38 185 VAL A C 1
ATOM 1391 O O . VAL A 1 185 ? -3.783 2.074 11.107 1.00 84.38 185 VAL A O 1
ATOM 1394 N N . PRO A 1 186 ? -3.742 -0.182 10.967 1.00 86.56 186 PRO A N 1
ATOM 1395 C CA . PRO A 1 186 ? -3.840 -0.394 12.405 1.00 86.56 186 PRO A CA 1
ATOM 1396 C C . PRO A 1 186 ? -2.763 0.368 13.175 1.00 86.56 186 PRO A C 1
ATOM 1398 O O . PRO A 1 186 ? -1.585 0.355 12.814 1.00 86.56 186 PRO A O 1
ATOM 1401 N N . LEU A 1 187 ? -3.176 1.030 14.256 1.00 85.62 187 LEU A N 1
ATOM 1402 C CA . LEU A 1 187 ? -2.301 1.896 15.037 1.00 85.62 187 LEU A CA 1
ATOM 1403 C C . LEU A 1 187 ? -1.060 1.150 15.546 1.00 85.62 187 LEU A C 1
ATOM 1405 O O . LEU A 1 187 ? 0.034 1.687 15.455 1.00 85.62 187 LEU A O 1
ATOM 1409 N N . ALA A 1 188 ? -1.207 -0.105 15.982 1.00 90.19 188 ALA A N 1
ATOM 1410 C CA . ALA A 1 188 ? -0.095 -0.932 16.455 1.00 90.19 188 ALA A CA 1
ATOM 1411 C C . ALA A 1 188 ? 1.022 -1.125 15.410 1.00 90.19 188 ALA A C 1
ATOM 1413 O O . ALA A 1 188 ? 2.197 -1.167 15.769 1.00 90.19 188 ALA A O 1
ATOM 1414 N N . VAL A 1 189 ? 0.674 -1.208 14.119 1.00 93.06 189 VAL A N 1
ATOM 1415 C CA . VAL A 1 189 ? 1.656 -1.282 13.024 1.00 93.06 189 VAL A CA 1
ATOM 1416 C C . VAL A 1 189 ? 2.398 0.045 12.903 1.00 93.06 189 VAL A C 1
ATOM 1418 O O . VAL A 1 189 ? 3.623 0.067 12.828 1.00 93.06 189 VAL A O 1
ATOM 1421 N N . VAL A 1 190 ? 1.662 1.158 12.923 1.00 93.12 190 VAL A N 1
ATOM 1422 C CA . VAL A 1 190 ? 2.234 2.500 12.767 1.00 93.12 190 VAL A CA 1
ATOM 1423 C C . VAL A 1 190 ? 3.137 2.859 13.947 1.00 93.12 190 VAL A C 1
ATOM 1425 O O . VAL A 1 190 ? 4.265 3.283 13.718 1.00 93.12 190 VAL A O 1
ATOM 1428 N N . THR A 1 191 ? 2.690 2.652 15.188 1.00 92.19 191 THR A N 1
ATOM 1429 C CA . THR A 1 191 ? 3.469 2.987 16.393 1.00 92.19 191 THR A CA 1
ATOM 1430 C C . THR A 1 191 ? 4.743 2.162 16.508 1.00 92.19 191 THR A C 1
ATOM 1432 O O . THR A 1 191 ? 5.761 2.671 16.964 1.00 92.19 191 THR A O 1
ATOM 1435 N N . ARG A 1 192 ? 4.723 0.899 16.064 1.00 94.62 192 ARG A N 1
ATOM 1436 C CA . ARG A 1 192 ? 5.907 0.037 16.109 1.00 94.62 192 ARG A CA 1
ATOM 1437 C C . ARG A 1 192 ? 6.877 0.281 14.950 1.00 94.62 192 ARG A C 1
ATOM 1439 O O . ARG A 1 192 ? 8.077 0.100 15.119 1.00 94.62 192 ARG A O 1
ATOM 1446 N N . LEU A 1 193 ? 6.378 0.705 13.788 1.00 95.38 193 LEU A N 1
ATOM 1447 C CA . LEU A 1 193 ? 7.217 1.072 12.641 1.00 95.38 193 LEU A CA 1
ATOM 1448 C C . LEU A 1 193 ? 7.854 2.455 12.825 1.00 95.38 193 LEU A C 1
ATOM 1450 O O . LEU A 1 193 ? 9.007 2.663 12.467 1.00 95.38 193 LEU A O 1
ATOM 1454 N N . SER A 1 194 ? 7.100 3.392 13.399 1.00 93.94 194 SER A N 1
ATOM 1455 C CA . SER A 1 194 ? 7.472 4.791 13.628 1.00 93.94 194 SER A CA 1
ATOM 1456 C C . SER A 1 194 ? 8.915 4.991 14.132 1.00 93.94 194 SER A C 1
ATOM 1458 O O . SER A 1 194 ? 9.670 5.684 13.439 1.00 93.94 194 SER A O 1
ATOM 1460 N N . PRO A 1 195 ? 9.353 4.401 15.260 1.00 93.06 195 PRO A N 1
ATOM 1461 C CA . PRO A 1 195 ? 10.692 4.645 15.804 1.00 93.06 195 PRO A CA 1
ATOM 1462 C C . PRO A 1 195 ? 11.832 4.036 14.975 1.00 93.06 195 PRO A C 1
ATOM 1464 O O . PRO A 1 195 ? 12.974 4.449 15.138 1.00 93.06 195 PRO A O 1
ATOM 1467 N N . GLU A 1 196 ? 11.540 3.073 14.099 1.00 93.81 196 GLU A N 1
ATOM 1468 C CA . GLU A 1 196 ? 12.541 2.351 13.302 1.00 93.81 196 GLU A CA 1
ATOM 1469 C C . GLU A 1 196 ? 12.849 3.055 11.970 1.00 93.81 196 GLU A C 1
ATOM 1471 O O . GLU A 1 196 ? 13.838 2.733 11.314 1.00 93.81 196 GLU A O 1
ATOM 1476 N N . ILE A 1 197 ? 12.006 4.001 11.537 1.00 91.00 197 ILE A N 1
ATOM 1477 C CA . ILE A 1 197 ? 12.180 4.694 10.254 1.00 91.00 197 ILE A CA 1
ATOM 1478 C C . ILE A 1 197 ? 13.405 5.605 10.301 1.00 91.00 197 ILE A C 1
ATOM 1480 O O . ILE A 1 197 ? 13.469 6.545 11.095 1.00 91.00 197 ILE A O 1
ATOM 1484 N N . ILE A 1 198 ? 14.315 5.375 9.359 1.00 80.62 198 ILE A N 1
ATOM 1485 C CA . ILE A 1 198 ? 15.505 6.189 9.129 1.00 80.62 198 ILE A CA 1
ATOM 1486 C C . ILE A 1 198 ? 15.264 7.036 7.879 1.00 80.62 198 ILE A C 1
ATOM 1488 O O . ILE A 1 198 ? 15.011 6.495 6.807 1.00 80.62 198 ILE A O 1
ATOM 1492 N N . ASP A 1 199 ? 15.344 8.360 7.999 1.00 77.25 199 ASP A N 1
ATOM 1493 C CA . ASP A 1 199 ? 15.332 9.254 6.835 1.00 77.25 199 ASP A CA 1
ATOM 1494 C C . ASP A 1 199 ? 16.730 9.276 6.194 1.00 77.25 199 ASP A C 1
ATOM 1496 O O . ASP A 1 199 ? 17.544 10.159 6.462 1.00 77.25 199 ASP A O 1
ATOM 1500 N N . ASP A 1 200 ? 17.039 8.228 5.425 1.00 81.94 200 ASP A N 1
ATOM 1501 C CA . ASP A 1 200 ? 18.283 8.100 4.661 1.00 81.94 200 ASP A CA 1
ATOM 1502 C C . ASP A 1 200 ? 18.010 8.340 3.167 1.00 81.94 200 ASP A C 1
ATOM 1504 O O . ASP A 1 200 ? 17.479 7.485 2.446 1.00 81.94 200 ASP A O 1
ATOM 1508 N N . GLY A 1 201 ? 18.402 9.526 2.697 1.00 78.81 201 GLY A N 1
ATOM 1509 C CA . GLY A 1 201 ? 18.248 9.958 1.308 1.00 78.81 201 GLY A CA 1
ATOM 1510 C C . GLY A 1 201 ? 19.088 9.175 0.293 1.00 78.81 201 GLY A C 1
ATOM 1511 O O . GLY A 1 201 ? 18.868 9.338 -0.908 1.00 78.81 201 GLY A O 1
ATOM 1512 N N . ALA A 1 202 ? 20.014 8.320 0.738 1.00 84.31 202 ALA A N 1
ATOM 1513 C CA . ALA A 1 202 ? 20.820 7.449 -0.117 1.00 84.31 202 ALA A CA 1
ATOM 1514 C C . ALA A 1 202 ? 20.210 6.046 -0.302 1.00 84.31 202 ALA A C 1
ATOM 1516 O O . ALA A 1 202 ? 20.697 5.249 -1.114 1.00 84.31 202 ALA A O 1
ATOM 1517 N N . MET A 1 203 ? 19.149 5.695 0.433 1.00 89.94 203 MET A N 1
ATOM 1518 C CA . MET A 1 203 ? 18.511 4.386 0.289 1.00 89.94 203 MET A CA 1
ATOM 1519 C C . MET A 1 203 ? 17.807 4.248 -1.066 1.00 89.94 203 MET A C 1
ATOM 1521 O O . MET A 1 203 ? 16.939 5.042 -1.434 1.00 89.94 203 MET A O 1
ATOM 1525 N N . THR A 1 204 ? 18.138 3.182 -1.796 1.00 92.62 204 THR A N 1
ATOM 1526 C CA . THR A 1 204 ? 17.452 2.801 -3.038 1.00 92.62 204 THR A CA 1
ATOM 1527 C C . THR A 1 204 ? 16.114 2.116 -2.745 1.00 92.62 204 THR A C 1
ATOM 1529 O O . THR A 1 204 ? 15.869 1.659 -1.627 1.00 92.62 204 THR A O 1
ATOM 1532 N N . ILE A 1 205 ? 15.256 1.979 -3.764 1.00 94.94 205 ILE A N 1
ATOM 1533 C CA . ILE A 1 205 ? 13.981 1.242 -3.656 1.00 94.94 205 ILE A CA 1
ATOM 1534 C C . ILE A 1 205 ? 14.202 -0.186 -3.136 1.00 94.94 205 ILE A C 1
ATOM 1536 O O . ILE A 1 205 ? 13.465 -0.642 -2.265 1.00 94.94 205 ILE A O 1
ATOM 1540 N N . MET A 1 206 ? 15.238 -0.875 -3.624 1.00 94.88 206 MET A N 1
ATOM 1541 C CA . MET A 1 206 ? 15.560 -2.237 -3.191 1.00 94.88 206 MET A CA 1
ATOM 1542 C C . MET A 1 206 ? 16.004 -2.298 -1.727 1.00 94.88 206 MET A C 1
ATOM 1544 O O . MET A 1 206 ? 15.539 -3.170 -1.000 1.00 94.88 206 MET A O 1
ATOM 1548 N N . ARG A 1 207 ? 16.820 -1.342 -1.257 1.00 94.44 207 ARG A N 1
ATOM 1549 C CA . ARG A 1 207 ? 17.235 -1.293 0.158 1.00 94.44 207 ARG A CA 1
ATOM 1550 C C . ARG A 1 207 ? 16.061 -0.979 1.084 1.00 94.44 207 ARG A C 1
ATOM 1552 O O . ARG A 1 207 ? 15.946 -1.584 2.143 1.00 94.44 207 ARG A O 1
ATOM 1559 N N . TRP A 1 208 ? 15.170 -0.076 0.673 1.00 94.44 208 TRP A N 1
ATOM 1560 C CA . TRP A 1 208 ? 13.922 0.195 1.392 1.00 94.44 208 TRP A CA 1
ATOM 1561 C C . TRP A 1 208 ? 13.019 -1.038 1.473 1.00 94.44 208 TRP A C 1
ATOM 1563 O O . TRP A 1 208 ? 12.440 -1.312 2.523 1.00 94.44 208 TRP A O 1
ATOM 1573 N N . MET A 1 209 ? 12.916 -1.790 0.374 1.00 94.62 209 MET A N 1
ATOM 1574 C CA . MET A 1 209 ? 12.147 -3.030 0.311 1.00 94.62 209 MET A CA 1
ATOM 1575 C C . MET A 1 209 ? 12.698 -4.094 1.260 1.00 94.62 209 MET A C 1
ATOM 1577 O O . MET A 1 209 ? 11.939 -4.653 2.050 1.00 94.62 209 MET A O 1
ATOM 1581 N N . GLU A 1 210 ? 14.009 -4.326 1.223 1.00 94.69 210 GLU A N 1
ATOM 1582 C CA . GLU A 1 210 ? 14.687 -5.274 2.107 1.00 94.69 210 GLU A CA 1
ATOM 1583 C C . GLU A 1 210 ? 14.520 -4.880 3.577 1.00 94.69 210 GLU A C 1
ATOM 1585 O O . GLU A 1 210 ? 14.103 -5.709 4.384 1.00 94.69 210 GLU A O 1
ATOM 1590 N N . TRP A 1 211 ? 14.750 -3.605 3.910 1.00 95.75 211 TRP A N 1
ATOM 1591 C CA . TRP A 1 211 ? 14.590 -3.089 5.270 1.00 95.75 211 TRP A CA 1
ATOM 1592 C C . TRP A 1 211 ? 13.166 -3.282 5.802 1.00 95.75 211 TRP A C 1
ATOM 1594 O O . TRP A 1 211 ? 12.981 -3.759 6.922 1.00 95.75 211 TRP A O 1
ATOM 1604 N N . LEU A 1 212 ? 12.142 -2.959 5.005 1.00 95.38 212 LEU A N 1
ATOM 1605 C CA . LEU A 1 212 ? 10.760 -3.045 5.470 1.00 95.38 212 LEU A CA 1
ATOM 1606 C C . LEU A 1 212 ? 10.295 -4.499 5.610 1.00 95.38 212 LEU A C 1
ATOM 1608 O O . LEU A 1 212 ? 9.595 -4.823 6.566 1.00 95.38 212 LEU A O 1
ATOM 1612 N N . LEU A 1 213 ? 10.704 -5.399 4.712 1.00 95.75 213 LEU A N 1
ATOM 1613 C CA . LEU A 1 213 ? 10.410 -6.829 4.856 1.00 95.75 213 LEU A CA 1
ATOM 1614 C C . LEU A 1 213 ? 11.186 -7.465 6.017 1.00 95.75 213 LEU A C 1
ATOM 1616 O O . LEU A 1 213 ? 10.651 -8.337 6.704 1.00 95.75 213 LEU A O 1
ATOM 1620 N N . GLU A 1 214 ? 12.407 -7.003 6.295 1.00 96.06 214 GLU A N 1
ATOM 1621 C CA . GLU A 1 214 ? 13.132 -7.381 7.508 1.00 96.06 214 GLU A CA 1
ATOM 1622 C C . GLU A 1 214 ? 12.386 -6.893 8.757 1.00 96.06 214 GLU A C 1
ATOM 1624 O O . GLU A 1 214 ? 12.217 -7.654 9.712 1.00 96.06 214 GLU A O 1
ATOM 1629 N N . TRP A 1 215 ? 11.863 -5.666 8.746 1.00 96.81 215 TRP A N 1
ATOM 1630 C CA . TRP A 1 215 ? 11.030 -5.160 9.834 1.00 96.81 215 TRP A CA 1
ATOM 1631 C C . TRP A 1 215 ? 9.761 -6.006 10.025 1.00 96.81 215 TRP A C 1
ATOM 1633 O O . TRP A 1 215 ? 9.440 -6.369 11.158 1.00 96.81 215 TRP A O 1
ATOM 1643 N N . VAL A 1 216 ? 9.091 -6.419 8.942 1.00 96.50 216 VAL A N 1
ATOM 1644 C CA . VAL A 1 216 ? 7.953 -7.359 9.004 1.00 96.50 216 VAL A CA 1
ATOM 1645 C C . VAL A 1 216 ? 8.378 -8.684 9.647 1.00 96.50 216 VAL A C 1
ATOM 1647 O O . VAL A 1 216 ? 7.671 -9.193 10.515 1.00 96.50 216 VAL A O 1
ATOM 1650 N N . SER A 1 217 ? 9.553 -9.219 9.295 1.00 96.62 217 SER A N 1
ATOM 1651 C CA . SER A 1 217 ? 10.067 -10.482 9.854 1.00 96.62 217 SER A CA 1
ATOM 1652 C C . SER A 1 217 ? 10.298 -10.444 11.370 1.00 96.62 217 SER A C 1
ATOM 1654 O O . SER A 1 217 ? 10.208 -11.474 12.037 1.00 96.62 217 SER A O 1
ATOM 1656 N N . LYS A 1 218 ? 10.559 -9.254 11.923 1.00 96.81 218 LYS A N 1
ATOM 1657 C CA . LYS A 1 218 ? 10.743 -9.021 13.363 1.00 96.81 218 LYS A CA 1
ATOM 1658 C C . LYS A 1 218 ? 9.417 -8.788 14.102 1.00 96.81 218 LYS A C 1
ATOM 1660 O O . LYS A 1 218 ? 9.405 -8.819 15.327 1.00 96.81 218 LYS A O 1
ATOM 1665 N N . ASN A 1 219 ? 8.314 -8.584 13.375 1.00 96.69 219 ASN A N 1
ATOM 1666 C CA . ASN A 1 219 ? 7.008 -8.166 13.898 1.00 96.69 219 ASN A CA 1
ATOM 1667 C C . ASN A 1 219 ? 5.860 -9.051 13.381 1.00 96.69 219 ASN A C 1
ATOM 1669 O O . ASN A 1 219 ? 4.793 -8.568 12.996 1.00 96.69 219 ASN A O 1
ATOM 1673 N N . LEU A 1 220 ? 6.081 -10.368 13.345 1.00 96.00 220 LEU A N 1
ATOM 1674 C CA . LEU A 1 220 ? 5.126 -11.342 12.797 1.00 96.00 220 LEU A CA 1
ATOM 1675 C C . LEU A 1 220 ? 3.818 -11.439 13.605 1.00 96.00 220 LEU A C 1
ATOM 1677 O O . LEU A 1 220 ? 2.786 -11.837 13.065 1.00 96.00 220 LEU A O 1
ATOM 1681 N N . ASP A 1 221 ? 3.817 -11.015 14.871 1.00 94.75 221 ASP A N 1
ATOM 1682 C CA . ASP A 1 221 ? 2.600 -10.874 15.681 1.00 94.75 221 ASP A CA 1
ATOM 1683 C C . ASP A 1 221 ? 1.598 -9.873 15.077 1.00 94.75 221 ASP A C 1
ATOM 1685 O O . ASP A 1 221 ? 0.399 -9.974 15.324 1.00 94.75 221 ASP A O 1
ATOM 1689 N N . LEU A 1 222 ? 2.073 -8.943 14.242 1.00 94.75 222 LEU A N 1
ATOM 1690 C CA . LEU A 1 222 ? 1.249 -7.970 13.525 1.00 94.75 222 LEU A CA 1
ATOM 1691 C C . LEU A 1 222 ? 0.932 -8.395 12.081 1.00 94.75 222 LEU A C 1
ATOM 1693 O O . LEU A 1 222 ? 0.361 -7.604 11.332 1.00 94.75 222 LEU A O 1
ATOM 1697 N N . PHE A 1 223 ? 1.308 -9.603 11.647 1.00 95.12 223 PHE A N 1
ATOM 1698 C CA . PHE A 1 223 ? 1.211 -10.015 10.240 1.00 95.12 223 PHE A CA 1
ATOM 1699 C C . PHE A 1 223 ? -0.201 -9.864 9.653 1.00 95.12 223 PHE A C 1
ATOM 1701 O O . PHE A 1 223 ? -0.359 -9.203 8.627 1.00 95.12 223 PHE A O 1
ATOM 1708 N N . ASP A 1 224 ? -1.230 -10.360 10.343 1.00 92.06 224 ASP A N 1
ATOM 1709 C CA . ASP A 1 224 ? -2.628 -10.242 9.898 1.00 92.06 224 ASP A CA 1
ATOM 1710 C C . ASP A 1 224 ? -3.202 -8.810 10.033 1.00 92.06 224 ASP A C 1
ATOM 1712 O O . ASP A 1 224 ? -4.292 -8.517 9.538 1.00 92.06 224 ASP A O 1
ATOM 1716 N N . GLN A 1 225 ? -2.479 -7.893 10.692 1.00 90.75 225 GLN A N 1
ATOM 1717 C CA . GLN A 1 225 ? -2.792 -6.457 10.705 1.00 90.75 225 GLN A CA 1
ATOM 1718 C C . GLN A 1 225 ? -2.153 -5.715 9.522 1.00 90.75 225 GLN A C 1
ATOM 1720 O O . GLN A 1 225 ? -2.662 -4.678 9.096 1.00 90.75 225 GLN A O 1
ATOM 1725 N N . MET A 1 226 ? -1.037 -6.232 8.999 1.00 92.56 226 MET A N 1
ATOM 1726 C CA . MET A 1 226 ? -0.325 -5.677 7.844 1.00 92.56 226 MET A CA 1
ATOM 1727 C C . MET A 1 226 ? -0.901 -6.177 6.518 1.00 92.56 226 MET A C 1
ATOM 1729 O O . MET A 1 226 ? -0.977 -5.415 5.555 1.00 92.56 226 MET A O 1
ATOM 1733 N N . PHE A 1 227 ? -1.329 -7.439 6.483 1.00 91.94 227 PHE A N 1
ATOM 1734 C CA . PHE A 1 227 ? -1.915 -8.087 5.317 1.00 91.94 227 PHE A CA 1
ATOM 1735 C C . PHE A 1 227 ? -3.279 -8.653 5.661 1.00 91.94 227 PHE A C 1
ATOM 1737 O O . PHE A 1 227 ? -3.460 -9.277 6.704 1.00 91.94 227 PHE A O 1
ATOM 1744 N N . ARG A 1 228 ? -4.251 -8.496 4.762 1.00 90.25 228 ARG A N 1
ATOM 1745 C CA . ARG A 1 228 ? -5.576 -9.074 4.993 1.00 90.25 228 ARG A CA 1
ATOM 1746 C C . ARG A 1 228 ? -5.483 -10.601 4.944 1.00 90.25 228 ARG A C 1
ATOM 1748 O O . ARG A 1 228 ? -5.036 -11.122 3.916 1.00 90.25 228 ARG A O 1
ATOM 1755 N N . PRO A 1 229 ? -6.006 -11.333 5.949 1.00 89.38 229 PRO A N 1
ATOM 1756 C CA . PRO A 1 229 ? -5.974 -12.794 5.947 1.00 89.38 229 PRO A CA 1
ATOM 1757 C C . PRO A 1 229 ? -6.533 -13.390 4.654 1.00 89.38 229 PRO A C 1
ATOM 1759 O O . PRO A 1 229 ? -5.851 -14.163 3.996 1.00 89.38 229 PRO A O 1
ATOM 1762 N N . ALA A 1 230 ? -7.682 -12.893 4.185 1.00 88.12 230 ALA A N 1
ATOM 1763 C CA . ALA A 1 230 ? -8.311 -13.343 2.941 1.00 88.12 230 ALA A CA 1
ATOM 1764 C C . ALA A 1 230 ? -7.458 -13.129 1.673 1.00 88.12 230 ALA A C 1
ATOM 1766 O O . ALA A 1 230 ? -7.657 -13.819 0.674 1.00 88.12 230 ALA A O 1
ATOM 1767 N N . THR A 1 231 ? -6.551 -12.147 1.670 1.00 89.94 231 THR A N 1
ATOM 1768 C CA . THR A 1 231 ? -5.625 -11.905 0.553 1.00 89.94 231 THR A CA 1
ATOM 1769 C C . THR A 1 231 ? -4.501 -12.942 0.561 1.00 89.94 231 THR A C 1
ATOM 1771 O O . THR A 1 231 ? -4.170 -13.493 -0.489 1.00 89.94 231 THR A O 1
ATOM 1774 N N . ILE A 1 232 ? -3.950 -13.241 1.738 1.00 93.12 232 ILE A N 1
ATOM 1775 C CA . ILE A 1 232 ? -2.876 -14.226 1.904 1.00 93.12 232 ILE A CA 1
ATOM 1776 C C . ILE A 1 232 ? -3.398 -15.661 1.740 1.00 93.12 232 ILE A C 1
ATOM 1778 O O . ILE A 1 232 ? -2.770 -16.463 1.050 1.00 93.12 232 ILE A O 1
ATOM 1782 N N . ASP A 1 233 ? -4.574 -15.959 2.289 1.00 90.69 233 ASP A N 1
ATOM 1783 C CA . ASP A 1 233 ? -5.264 -17.248 2.170 1.00 90.69 233 ASP A CA 1
ATOM 1784 C C . ASP A 1 233 ? -5.559 -17.593 0.706 1.00 90.69 233 ASP A C 1
ATOM 1786 O O . ASP A 1 233 ? -5.389 -18.732 0.278 1.00 90.69 233 ASP A O 1
ATOM 1790 N N . ASP A 1 234 ? -5.954 -16.605 -0.105 1.00 89.25 234 ASP A N 1
ATOM 1791 C CA . ASP A 1 234 ? -6.194 -16.826 -1.533 1.00 89.25 234 ASP A CA 1
ATOM 1792 C C . ASP A 1 234 ? -4.900 -17.130 -2.307 1.00 89.25 234 ASP A C 1
ATOM 1794 O O . ASP A 1 234 ? -4.938 -17.885 -3.281 1.00 89.25 234 ASP A O 1
ATOM 1798 N N . LEU A 1 235 ? -3.759 -16.567 -1.888 1.00 90.94 235 LEU A N 1
ATOM 1799 C CA . LEU A 1 235 ? -2.462 -16.820 -2.521 1.00 90.94 235 LEU A CA 1
ATOM 1800 C C . LEU A 1 235 ? -1.880 -18.186 -2.126 1.00 90.94 235 LEU A C 1
ATOM 1802 O O . LEU A 1 235 ? -1.406 -18.916 -2.990 1.00 90.94 235 LEU A O 1
ATOM 1806 N N . LEU A 1 236 ? -1.882 -18.508 -0.830 1.00 89.19 236 LEU A N 1
ATOM 1807 C CA . LEU A 1 236 ? -1.192 -19.679 -0.271 1.00 89.19 236 LEU A CA 1
ATOM 1808 C C . LEU A 1 236 ? -2.102 -20.901 -0.097 1.00 89.19 236 LEU A C 1
ATOM 1810 O O . LEU A 1 236 ? -1.620 -22.027 0.053 1.00 89.19 236 LEU A O 1
ATOM 1814 N N . GLY A 1 237 ? -3.420 -20.703 -0.111 1.00 87.00 237 GLY A N 1
ATOM 1815 C CA . GLY A 1 237 ? -4.410 -21.764 -0.000 1.00 87.00 237 GLY A CA 1
ATOM 1816 C C . GLY A 1 237 ? -4.213 -22.635 1.241 1.00 87.00 237 GLY A C 1
ATOM 1817 O O . GLY A 1 237 ? -4.029 -22.159 2.362 1.00 87.00 237 GLY A O 1
ATOM 1818 N N . SER A 1 238 ? -4.235 -23.954 1.044 1.00 82.88 238 SER A N 1
ATOM 1819 C CA . SER A 1 238 ? -4.155 -24.930 2.138 1.00 82.88 238 SER A CA 1
ATOM 1820 C C . SER A 1 238 ? -2.883 -24.836 2.983 1.00 82.88 238 SER A C 1
ATOM 1822 O O . SER A 1 238 ? -2.885 -25.355 4.093 1.00 82.88 238 SER A O 1
ATOM 1824 N N . ALA A 1 239 ? -1.817 -24.193 2.492 1.00 82.81 239 ALA A N 1
ATOM 1825 C CA . ALA A 1 239 ? -0.587 -24.012 3.259 1.00 82.81 239 ALA A CA 1
ATOM 1826 C C . ALA A 1 239 ? -0.776 -23.105 4.488 1.00 82.81 239 ALA A C 1
ATOM 1828 O O . ALA A 1 239 ? 0.003 -23.205 5.431 1.00 82.81 239 ALA A O 1
ATOM 1829 N N . ILE A 1 240 ? -1.799 -22.240 4.487 1.00 87.44 240 ILE A N 1
ATOM 1830 C CA . ILE A 1 240 ? -2.008 -21.252 5.551 1.00 87.44 240 ILE A CA 1
ATOM 1831 C C . ILE A 1 240 ? -3.428 -21.248 6.138 1.00 87.44 240 ILE A C 1
ATOM 1833 O O . ILE A 1 240 ? -3.612 -20.839 7.282 1.00 87.44 240 ILE A O 1
ATOM 1837 N N . ASN A 1 241 ? -4.424 -21.773 5.415 1.00 83.94 241 ASN A N 1
ATOM 1838 C CA . ASN A 1 241 ? -5.840 -21.718 5.815 1.00 83.94 241 ASN A CA 1
ATOM 1839 C C . ASN A 1 241 ? -6.166 -22.401 7.157 1.00 83.94 241 ASN A C 1
ATOM 1841 O O . ASN A 1 241 ? -7.199 -22.113 7.753 1.00 83.94 241 ASN A O 1
ATOM 1845 N N . THR A 1 242 ? -5.331 -23.330 7.628 1.00 84.69 242 THR A N 1
ATOM 1846 C CA . THR A 1 242 ? -5.523 -24.021 8.918 1.00 84.69 242 THR A CA 1
ATOM 1847 C C . THR A 1 242 ? -4.708 -23.414 10.058 1.00 84.69 242 THR A C 1
ATOM 1849 O O . THR A 1 242 ? -4.788 -23.892 11.188 1.00 84.69 242 THR A O 1
ATOM 1852 N N . VAL A 1 243 ? -3.892 -22.397 9.777 1.00 88.81 243 VAL A N 1
ATOM 1853 C CA . VAL A 1 243 ? -3.026 -21.748 10.761 1.00 88.81 243 VAL A CA 1
ATOM 1854 C C . VAL A 1 243 ? -3.766 -20.538 11.316 1.00 88.81 243 VAL A C 1
ATOM 1856 O O . VAL A 1 243 ? -4.014 -19.579 10.591 1.00 88.81 243 VAL A O 1
ATOM 1859 N N . ALA A 1 244 ? -4.146 -20.604 12.593 1.00 85.69 244 ALA A N 1
ATOM 1860 C CA . ALA A 1 244 ? -4.903 -19.543 13.258 1.00 85.69 244 ALA A CA 1
ATOM 1861 C C . ALA A 1 244 ? -4.015 -18.432 13.842 1.00 85.69 244 ALA A C 1
ATOM 1863 O O . ALA A 1 244 ? -4.481 -17.311 14.010 1.00 85.69 244 ALA A O 1
ATOM 1864 N N . ASP A 1 245 ? -2.759 -18.738 14.178 1.00 92.25 245 ASP A N 1
ATOM 1865 C CA . ASP A 1 245 ? -1.838 -17.763 14.763 1.00 92.25 245 ASP A CA 1
ATOM 1866 C C . ASP A 1 245 ? -1.187 -16.879 13.688 1.00 92.25 245 ASP A C 1
ATOM 1868 O O . ASP A 1 245 ? -0.539 -17.387 12.770 1.00 92.25 245 ASP A O 1
ATOM 1872 N N . SER A 1 246 ? -1.306 -15.558 13.846 1.00 91.38 246 SER A N 1
ATOM 1873 C CA . SER A 1 246 ? -0.735 -14.550 12.942 1.00 91.38 246 SER A CA 1
ATOM 1874 C C . SER A 1 246 ? 0.779 -14.708 12.776 1.00 91.38 246 SER A C 1
ATOM 1876 O O . SER A 1 246 ? 1.297 -14.549 11.670 1.00 91.38 246 SER A O 1
ATOM 1878 N N . SER A 1 247 ? 1.506 -15.046 13.846 1.00 94.12 247 SER A N 1
ATOM 1879 C CA . SER A 1 247 ? 2.968 -15.160 13.777 1.00 94.12 247 SER A CA 1
ATOM 1880 C C . SER A 1 247 ? 3.404 -16.345 12.918 1.00 94.12 247 SER A C 1
ATOM 1882 O O . SER A 1 247 ? 4.215 -16.188 12.001 1.00 94.12 247 SER A O 1
ATOM 1884 N N . GLU A 1 248 ? 2.816 -17.522 13.143 1.00 94.44 248 GLU A N 1
ATOM 1885 C CA . GLU A 1 248 ? 3.066 -18.707 12.313 1.00 94.44 248 GLU A CA 1
ATOM 1886 C C . GLU A 1 248 ? 2.641 -18.499 10.852 1.00 94.44 248 GLU A C 1
ATOM 1888 O O . GLU A 1 248 ? 3.377 -18.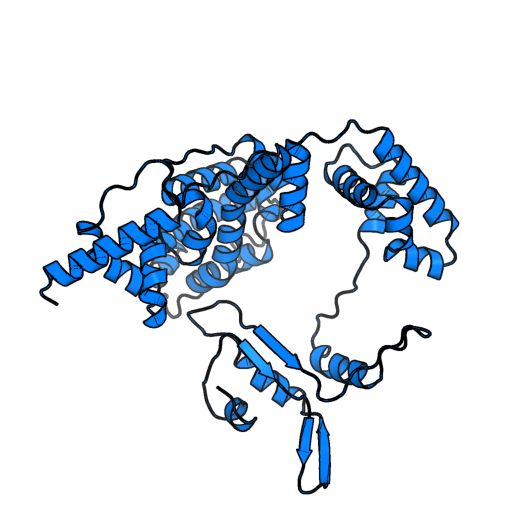877 9.936 1.00 94.44 248 GLU A O 1
ATOM 1893 N N . ARG A 1 249 ? 1.505 -17.827 10.613 1.00 94.50 249 ARG A N 1
ATOM 1894 C CA . ARG A 1 249 ? 1.081 -17.412 9.264 1.00 94.50 249 ARG A CA 1
ATOM 1895 C C . ARG A 1 249 ? 2.166 -16.579 8.580 1.00 94.50 249 ARG A C 1
ATOM 1897 O O . ARG A 1 249 ? 2.564 -16.879 7.452 1.00 94.50 249 ARG A O 1
ATOM 1904 N N . GLY A 1 250 ? 2.696 -15.582 9.285 1.00 94.75 250 GLY A N 1
ATOM 1905 C CA . GLY A 1 250 ? 3.771 -14.728 8.795 1.00 94.75 250 GLY A CA 1
ATOM 1906 C C . GLY A 1 250 ? 5.061 -15.488 8.476 1.00 94.75 250 GLY A C 1
ATOM 1907 O O . GLY A 1 250 ? 5.658 -15.242 7.429 1.00 94.75 250 GLY A O 1
ATOM 1908 N N . LYS A 1 251 ? 5.466 -16.464 9.302 1.00 95.88 251 LYS A N 1
ATOM 1909 C CA . LYS A 1 251 ? 6.657 -17.305 9.042 1.00 95.88 251 LYS A CA 1
ATOM 1910 C C . LYS A 1 251 ? 6.553 -18.094 7.737 1.00 95.88 251 LYS A C 1
ATOM 1912 O O . LYS A 1 251 ? 7.558 -18.268 7.053 1.00 95.88 251 LYS A O 1
ATOM 1917 N N . ILE A 1 252 ? 5.354 -18.570 7.403 1.00 94.56 252 ILE A N 1
ATOM 1918 C CA . ILE A 1 252 ? 5.093 -19.332 6.175 1.00 94.56 252 ILE A CA 1
ATOM 1919 C C . ILE A 1 252 ? 5.033 -18.394 4.965 1.00 94.56 252 ILE A C 1
ATOM 1921 O O . ILE A 1 252 ? 5.634 -18.674 3.929 1.00 94.56 252 ILE A O 1
ATOM 1925 N N . ALA A 1 253 ? 4.303 -17.284 5.087 1.00 95.62 253 ALA A N 1
ATOM 1926 C CA . ALA A 1 253 ? 4.012 -16.403 3.964 1.00 95.62 253 ALA A CA 1
ATOM 1927 C C . ALA A 1 253 ? 5.193 -15.509 3.570 1.00 95.62 253 ALA A C 1
ATOM 1929 O O . ALA A 1 253 ? 5.469 -15.340 2.381 1.00 95.62 253 ALA A O 1
ATOM 1930 N N . LEU A 1 254 ? 5.890 -14.928 4.551 1.00 96.31 254 LEU A N 1
ATOM 1931 C CA . LEU A 1 254 ? 6.870 -13.870 4.313 1.00 96.31 254 LEU A CA 1
ATOM 1932 C C . LEU A 1 254 ? 8.010 -14.275 3.361 1.00 96.31 254 LEU A C 1
ATOM 1934 O O . LEU A 1 254 ? 8.298 -13.481 2.468 1.00 96.31 254 LEU A O 1
ATOM 1938 N N . PRO A 1 255 ? 8.623 -15.476 3.448 1.00 96.06 255 PRO A N 1
ATOM 1939 C CA . PRO A 1 255 ? 9.673 -15.873 2.507 1.00 96.06 255 PRO A CA 1
ATOM 1940 C C . PRO A 1 255 ? 9.211 -15.842 1.045 1.00 96.06 255 PRO A C 1
ATOM 1942 O O . PRO A 1 255 ? 9.924 -15.329 0.181 1.00 96.06 255 PRO A O 1
ATOM 1945 N N . LEU A 1 256 ? 7.994 -16.329 0.773 1.00 96.25 256 LEU A N 1
ATOM 1946 C CA . LEU A 1 256 ? 7.420 -16.294 -0.570 1.00 96.25 256 LEU A CA 1
ATOM 1947 C C . LEU A 1 256 ? 7.102 -14.857 -0.997 1.00 96.25 256 LEU A C 1
ATOM 1949 O O . LEU A 1 256 ? 7.412 -14.471 -2.121 1.00 96.25 256 LEU A O 1
ATOM 1953 N N . LEU A 1 257 ? 6.505 -14.053 -0.111 1.00 97.00 257 LEU A N 1
ATOM 1954 C CA . LEU A 1 257 ? 6.195 -12.651 -0.405 1.00 97.00 257 LEU A CA 1
ATOM 1955 C C . LEU A 1 257 ? 7.453 -11.851 -0.753 1.00 97.00 257 LEU A C 1
ATOM 1957 O O . LEU A 1 257 ? 7.422 -11.067 -1.703 1.00 97.00 257 LEU A O 1
ATOM 1961 N N . THR A 1 258 ? 8.553 -12.073 -0.035 1.00 97.38 258 THR A N 1
ATOM 1962 C CA . THR A 1 258 ? 9.848 -11.441 -0.307 1.00 97.38 258 THR A CA 1
ATOM 1963 C C . THR A 1 258 ? 10.360 -11.799 -1.696 1.00 97.38 258 THR A C 1
ATOM 1965 O O . THR A 1 258 ? 10.679 -10.905 -2.483 1.00 97.38 258 THR A O 1
ATOM 1968 N N . GLU A 1 259 ? 10.373 -13.088 -2.040 1.00 97.56 259 GLU A N 1
ATOM 1969 C CA . GLU A 1 259 ? 10.859 -13.541 -3.345 1.00 97.56 259 GLU A CA 1
ATOM 1970 C C . GLU A 1 259 ? 9.985 -13.020 -4.495 1.00 97.56 259 GLU A C 1
ATOM 1972 O O . GLU A 1 259 ? 10.487 -12.445 -5.463 1.00 97.56 259 GLU A O 1
ATOM 1977 N N . LEU A 1 260 ? 8.659 -13.125 -4.369 1.00 97.81 260 LEU A N 1
ATOM 1978 C CA . LEU A 1 260 ? 7.734 -12.618 -5.384 1.00 97.81 260 LEU A CA 1
ATOM 1979 C C . LEU A 1 260 ? 7.848 -11.102 -5.564 1.00 97.81 260 LEU A C 1
ATOM 1981 O O . LEU A 1 260 ? 7.775 -10.612 -6.692 1.00 97.81 260 LEU A O 1
ATOM 1985 N N . THR A 1 261 ? 8.062 -10.358 -4.476 1.00 97.88 261 THR A N 1
ATOM 1986 C CA . THR A 1 261 ? 8.269 -8.905 -4.522 1.00 97.88 261 THR A CA 1
ATOM 1987 C C . THR A 1 261 ? 9.548 -8.555 -5.273 1.00 97.88 261 THR A C 1
ATOM 1989 O O . THR A 1 261 ? 9.526 -7.678 -6.138 1.00 97.88 261 THR A O 1
ATOM 1992 N N . ARG A 1 262 ? 10.643 -9.281 -5.019 1.00 97.56 262 ARG A N 1
ATOM 1993 C CA . ARG A 1 262 ? 11.912 -9.110 -5.736 1.00 97.56 262 ARG A CA 1
ATOM 1994 C C . ARG A 1 262 ? 11.753 -9.363 -7.236 1.00 97.56 262 ARG A C 1
ATOM 1996 O O . ARG A 1 262 ? 12.143 -8.520 -8.042 1.00 97.56 262 ARG A O 1
ATOM 2003 N N . LEU A 1 263 ? 11.137 -10.482 -7.621 1.00 97.88 263 LEU A N 1
ATOM 2004 C CA . LEU A 1 263 ? 10.885 -10.814 -9.029 1.00 97.88 263 LEU A CA 1
ATOM 2005 C C . LEU A 1 263 ? 9.964 -9.786 -9.703 1.00 97.88 263 LEU A C 1
ATOM 2007 O O . LEU A 1 263 ? 10.148 -9.431 -10.870 1.00 97.88 263 LEU A O 1
ATOM 2011 N N . TRP A 1 264 ? 8.967 -9.289 -8.971 1.00 97.69 264 TRP A N 1
ATOM 2012 C CA . TRP A 1 264 ? 8.047 -8.269 -9.457 1.00 97.69 264 TRP A CA 1
ATOM 2013 C C . TRP A 1 264 ? 8.740 -6.930 -9.733 1.00 97.69 264 TRP A C 1
ATOM 2015 O O . TRP A 1 264 ? 8.512 -6.345 -10.795 1.00 97.69 264 TRP A O 1
ATOM 2025 N N . LEU A 1 265 ? 9.594 -6.470 -8.816 1.00 96.88 265 LEU A N 1
ATOM 2026 C CA . LEU A 1 265 ? 10.369 -5.237 -8.966 1.00 96.88 265 LEU A CA 1
ATOM 2027 C C . LEU A 1 265 ? 11.396 -5.328 -10.098 1.00 96.88 265 LEU A C 1
ATOM 2029 O O . LEU A 1 265 ? 11.519 -4.377 -10.864 1.00 96.88 265 LEU A O 1
ATOM 2033 N N . ALA A 1 266 ? 12.031 -6.489 -10.269 1.00 95.62 266 ALA A N 1
ATOM 2034 C CA . ALA A 1 266 ? 12.989 -6.772 -11.342 1.00 95.62 266 ALA A CA 1
ATOM 2035 C C . ALA A 1 266 ? 12.333 -7.011 -12.722 1.00 95.62 266 ALA A C 1
ATOM 2037 O O . ALA A 1 266 ? 12.947 -7.575 -13.627 1.00 95.62 266 ALA A O 1
ATOM 2038 N N . GLY A 1 267 ? 11.043 -6.690 -12.882 1.00 95.25 267 GLY A N 1
ATOM 2039 C CA . GLY A 1 267 ? 10.356 -6.779 -14.173 1.00 95.25 267 GLY A CA 1
ATOM 2040 C C . GLY A 1 267 ? 10.126 -8.203 -14.698 1.00 95.25 267 GLY A C 1
ATOM 2041 O O . GLY A 1 267 ? 9.711 -8.364 -15.850 1.00 95.25 267 GLY A O 1
ATOM 2042 N N . LYS A 1 268 ? 10.330 -9.250 -13.885 1.00 96.69 268 LYS A N 1
ATOM 2043 C CA . LYS A 1 268 ? 10.222 -10.649 -14.334 1.00 96.69 268 LYS A CA 1
ATOM 2044 C C . LYS A 1 268 ? 8.807 -11.015 -14.788 1.00 96.69 268 LYS A C 1
ATOM 2046 O O . LYS A 1 268 ? 7.830 -10.527 -14.208 1.00 96.69 268 LYS A O 1
ATOM 2051 N N . PRO A 1 269 ? 8.640 -11.854 -15.827 1.00 95.00 269 PRO A N 1
ATOM 2052 C CA . PRO A 1 269 ? 7.327 -12.270 -16.311 1.00 95.00 269 PRO A CA 1
ATOM 2053 C C . PRO A 1 269 ? 6.524 -13.033 -15.256 1.00 95.00 269 PRO A C 1
ATOM 2055 O O . PRO A 1 269 ? 7.079 -13.696 -14.388 1.00 95.00 269 PRO A O 1
ATOM 2058 N N . LEU A 1 270 ? 5.192 -13.005 -15.385 1.00 95.06 270 LEU A N 1
ATOM 2059 C CA . LEU A 1 270 ? 4.294 -13.725 -14.470 1.00 95.06 270 LEU A CA 1
ATOM 2060 C C . LEU A 1 270 ? 4.569 -15.234 -14.424 1.00 95.06 270 LEU A C 1
ATOM 2062 O O . LEU A 1 270 ? 4.294 -15.860 -13.409 1.00 95.06 270 LEU A O 1
ATOM 2066 N N . SER A 1 271 ? 5.128 -15.809 -15.491 1.00 94.88 271 SER A N 1
ATOM 2067 C CA . SER A 1 271 ? 5.566 -17.204 -15.513 1.00 94.88 271 SER A CA 1
ATOM 2068 C C . SER A 1 271 ? 6.689 -17.478 -14.513 1.00 94.88 271 SER A C 1
ATOM 2070 O O . SER A 1 271 ? 6.642 -18.493 -13.834 1.00 94.88 271 SER A O 1
ATOM 2072 N N . GLU A 1 272 ? 7.662 -16.572 -14.375 1.00 96.19 272 GLU A N 1
ATOM 2073 C CA . GLU A 1 272 ? 8.738 -16.707 -13.382 1.00 96.19 272 GLU A CA 1
ATOM 2074 C C . GLU A 1 272 ? 8.198 -16.548 -11.958 1.00 96.19 272 GLU A C 1
ATOM 2076 O O . GLU A 1 272 ? 8.556 -17.326 -11.079 1.00 96.19 272 GLU A O 1
ATOM 2081 N N . LEU A 1 273 ? 7.260 -15.619 -11.742 1.00 96.38 273 LEU A N 1
ATOM 2082 C CA . LEU A 1 273 ? 6.574 -15.495 -10.451 1.00 96.38 273 LEU A CA 1
ATOM 2083 C C . LEU A 1 273 ? 5.791 -16.775 -10.117 1.00 96.38 273 LEU A C 1
ATOM 2085 O O . LEU A 1 273 ? 5.837 -17.250 -8.991 1.00 96.38 273 LEU A O 1
ATOM 2089 N N . GLN A 1 274 ? 5.092 -17.363 -11.091 1.00 94.94 274 GLN A N 1
ATOM 2090 C CA . GLN A 1 274 ? 4.315 -18.589 -10.887 1.00 94.94 274 GLN A CA 1
ATOM 2091 C C . GLN A 1 274 ? 5.217 -19.791 -10.558 1.00 94.94 274 GLN A C 1
ATOM 2093 O O . GLN A 1 274 ? 4.856 -20.612 -9.716 1.00 94.94 274 GLN A O 1
ATOM 2098 N N . LEU A 1 275 ? 6.396 -19.881 -11.184 1.00 95.06 275 LEU A N 1
ATOM 2099 C CA . LEU A 1 275 ? 7.410 -20.877 -10.826 1.00 95.06 275 LEU A CA 1
ATOM 2100 C C . LEU A 1 275 ? 7.896 -20.683 -9.384 1.00 95.06 275 LEU A C 1
ATOM 2102 O O . LEU A 1 275 ? 8.008 -21.661 -8.652 1.00 95.06 275 LEU A O 1
ATOM 2106 N N . ALA A 1 276 ? 8.121 -19.438 -8.955 1.00 94.75 276 ALA A N 1
ATOM 2107 C CA . ALA A 1 276 ? 8.559 -19.124 -7.593 1.00 94.75 276 ALA A CA 1
ATOM 2108 C C . ALA A 1 276 ? 7.510 -19.460 -6.516 1.00 94.75 276 ALA A C 1
ATOM 2110 O O . ALA A 1 276 ? 7.878 -19.787 -5.392 1.00 94.75 276 ALA A O 1
ATOM 2111 N N . VAL A 1 277 ? 6.216 -19.469 -6.862 1.00 90.94 277 VAL A N 1
ATOM 2112 C CA . VAL A 1 277 ? 5.145 -20.001 -5.990 1.00 90.94 277 VAL A CA 1
ATOM 2113 C C . VAL A 1 277 ? 5.271 -21.522 -5.778 1.00 90.94 277 VAL A C 1
ATOM 2115 O O . VAL A 1 277 ? 4.685 -22.064 -4.846 1.00 90.94 277 VAL A O 1
ATOM 2118 N N . GLY A 1 278 ? 6.047 -22.225 -6.609 1.00 89.19 278 GLY A N 1
ATOM 2119 C CA . GLY A 1 278 ? 6.221 -23.680 -6.554 1.00 89.19 278 GLY A CA 1
ATOM 2120 C C . GLY A 1 278 ? 5.340 -24.444 -7.545 1.00 89.19 278 GLY A C 1
ATOM 2121 O O . GLY A 1 278 ? 5.114 -25.638 -7.377 1.00 89.19 278 GLY A O 1
ATOM 2122 N N . THR A 1 279 ? 4.814 -23.773 -8.576 1.00 87.81 279 THR A N 1
ATOM 2123 C CA . THR A 1 279 ? 4.072 -24.452 -9.651 1.00 87.81 279 THR A CA 1
ATOM 2124 C C . THR A 1 279 ? 5.033 -25.161 -10.595 1.00 87.81 279 THR A C 1
ATOM 2126 O O . THR A 1 279 ? 5.980 -24.545 -11.079 1.00 87.81 279 THR A O 1
ATOM 2129 N N . ASP A 1 280 ? 4.751 -26.423 -10.920 1.00 86.94 280 ASP A N 1
ATOM 2130 C CA . ASP A 1 280 ? 5.535 -27.170 -11.904 1.00 86.94 280 ASP A CA 1
ATOM 2131 C C . ASP A 1 280 ? 5.537 -26.463 -13.276 1.00 86.94 280 ASP A C 1
ATOM 2133 O O . ASP A 1 280 ? 4.518 -25.930 -13.732 1.00 86.94 280 ASP A O 1
ATOM 2137 N N . ALA A 1 281 ? 6.680 -26.479 -13.968 1.00 86.31 281 ALA A N 1
ATOM 2138 C CA . ALA A 1 281 ? 6.862 -25.761 -15.233 1.00 86.31 281 ALA A CA 1
ATOM 2139 C C . ALA A 1 281 ? 5.894 -26.212 -16.346 1.00 86.31 281 ALA A C 1
ATOM 2141 O O . ALA A 1 281 ? 5.513 -25.415 -17.203 1.00 86.31 281 ALA A O 1
ATOM 2142 N N . ASP A 1 282 ? 5.443 -27.467 -16.312 1.00 86.38 282 ASP A N 1
ATOM 2143 C CA . ASP A 1 282 ? 4.453 -28.033 -17.234 1.00 86.38 282 ASP A CA 1
ATOM 2144 C C . ASP A 1 282 ? 3.010 -27.566 -16.944 1.00 86.38 282 ASP A C 1
ATOM 2146 O O . ASP A 1 282 ? 2.122 -27.715 -17.787 1.00 86.38 282 ASP A O 1
ATOM 2150 N N . LYS A 1 283 ? 2.761 -26.946 -15.781 1.00 83.56 283 LYS A N 1
ATOM 2151 C CA . LYS A 1 283 ? 1.430 -26.522 -15.306 1.00 83.56 283 LYS A CA 1
ATOM 2152 C C . LYS A 1 283 ? 1.215 -25.009 -15.285 1.00 83.56 283 LYS A C 1
ATOM 2154 O O . LYS A 1 283 ? 0.165 -24.557 -14.830 1.00 83.56 283 LYS A O 1
ATOM 2159 N N . LEU A 1 284 ? 2.141 -24.220 -15.835 1.00 82.75 284 LEU A N 1
ATOM 2160 C CA . LEU A 1 284 ? 2.108 -22.751 -15.768 1.00 82.75 284 LEU A CA 1
ATOM 2161 C C . LEU A 1 284 ? 0.832 -22.096 -16.327 1.00 82.75 284 LEU A C 1
ATOM 2163 O O . LEU A 1 284 ? 0.446 -21.030 -15.845 1.00 82.75 284 LEU A O 1
ATOM 2167 N N . LYS A 1 285 ? 0.161 -22.732 -17.302 1.00 82.75 285 LYS A N 1
ATOM 2168 C CA . LYS A 1 285 ? -1.131 -22.329 -17.904 1.00 82.75 285 LYS A CA 1
ATOM 2169 C C . LYS A 1 285 ? -1.367 -20.807 -17.888 1.00 82.75 285 LYS A C 1
ATOM 2171 O O . LYS A 1 285 ? -0.748 -20.077 -18.651 1.00 82.75 285 LYS A O 1
ATOM 2176 N N . THR A 1 286 ? -2.274 -20.325 -17.036 1.00 84.06 286 THR A N 1
ATOM 2177 C CA . THR A 1 286 ? -2.715 -18.922 -16.972 1.00 84.06 286 THR A CA 1
ATOM 2178 C C . THR A 1 286 ? -2.047 -18.106 -15.859 1.00 84.06 286 THR A C 1
ATOM 2180 O O . THR A 1 286 ? -2.471 -16.974 -15.625 1.00 84.06 286 THR A O 1
ATOM 2183 N N . CYS A 1 287 ? -1.031 -18.659 -15.180 1.00 91.00 287 CYS A N 1
ATOM 2184 C CA . CYS A 1 287 ? -0.290 -18.023 -14.081 1.00 91.00 287 CYS A CA 1
ATOM 2185 C C . CYS A 1 287 ? -1.225 -17.445 -13.002 1.00 91.00 287 CYS A C 1
ATOM 2187 O O . CYS A 1 287 ? -1.198 -16.248 -12.708 1.00 91.00 287 CYS A O 1
ATOM 2189 N N . VAL A 1 288 ? -2.136 -18.281 -12.490 1.00 89.88 288 VAL A N 1
ATOM 2190 C CA . VAL A 1 288 ? -3.230 -17.846 -11.607 1.00 89.88 288 VAL A CA 1
ATOM 2191 C C . VAL A 1 288 ? -2.696 -17.212 -10.324 1.00 89.88 288 VAL A C 1
ATOM 2193 O O . VAL A 1 288 ? -3.140 -16.122 -9.970 1.00 89.88 288 VAL A O 1
ATOM 2196 N N . ASP A 1 289 ? -1.719 -17.830 -9.670 1.00 91.06 289 ASP A N 1
ATOM 2197 C CA . ASP A 1 289 ? -1.222 -17.367 -8.370 1.00 91.06 289 ASP A CA 1
ATOM 2198 C C . ASP A 1 289 ? -0.313 -16.149 -8.517 1.00 91.06 289 ASP A C 1
ATOM 2200 O O . ASP A 1 289 ? -0.440 -15.192 -7.757 1.00 91.06 289 ASP A O 1
ATOM 2204 N N . ALA A 1 290 ? 0.496 -16.091 -9.578 1.00 93.94 290 ALA A N 1
ATOM 2205 C CA . ALA A 1 290 ? 1.224 -14.873 -9.928 1.00 93.94 290 ALA A CA 1
ATOM 2206 C C . ALA A 1 290 ? 0.265 -13.698 -10.184 1.00 93.94 290 ALA A C 1
ATOM 2208 O O . ALA A 1 290 ? 0.527 -12.570 -9.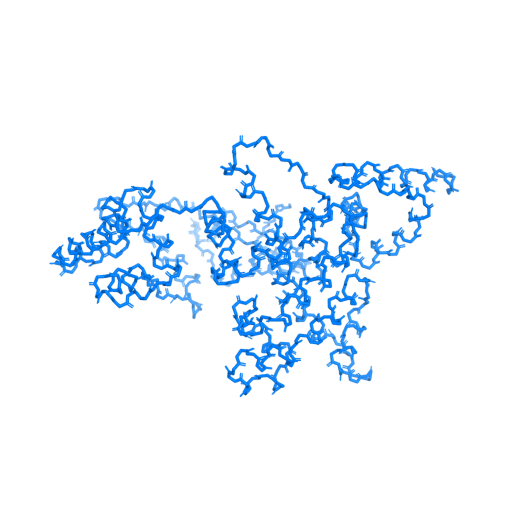768 1.00 93.94 290 ALA A O 1
ATOM 2209 N N . ARG A 1 291 ? -0.884 -13.943 -10.831 1.00 92.69 291 ARG A N 1
ATOM 2210 C CA . ARG A 1 291 ? -1.923 -12.917 -11.006 1.00 92.69 291 ARG A CA 1
ATOM 2211 C C . ARG A 1 291 ? -2.575 -12.534 -9.682 1.00 92.69 291 ARG A C 1
ATOM 2213 O O . ARG A 1 291 ? -2.793 -11.345 -9.476 1.00 92.69 291 ARG A O 1
ATOM 2220 N N . LYS A 1 292 ? -2.871 -13.486 -8.794 1.00 91.81 292 LYS A N 1
ATOM 2221 C CA . LYS A 1 292 ? -3.394 -13.191 -7.449 1.00 91.81 292 LYS A CA 1
ATOM 2222 C C . LYS A 1 292 ? -2.423 -12.318 -6.661 1.00 91.81 292 LYS A C 1
ATOM 2224 O O . LYS A 1 292 ? -2.841 -11.294 -6.127 1.00 91.81 292 LYS A O 1
ATOM 2229 N N . PHE A 1 293 ? -1.134 -12.658 -6.672 1.00 95.81 293 PHE A N 1
ATOM 2230 C CA . PHE A 1 293 ? -0.083 -11.853 -6.056 1.00 95.81 293 PHE A CA 1
ATOM 2231 C C . PHE A 1 293 ? -0.100 -10.413 -6.589 1.00 95.81 293 PHE A C 1
ATOM 2233 O O . PHE A 1 293 ? -0.265 -9.467 -5.822 1.00 95.81 293 PHE A O 1
ATOM 2240 N N . VAL A 1 294 ? -0.038 -10.233 -7.910 1.00 94.81 294 VAL A N 1
ATOM 2241 C CA . VAL A 1 294 ? 0.005 -8.894 -8.522 1.00 94.81 294 VAL A CA 1
ATOM 2242 C C . VAL A 1 294 ? -1.286 -8.097 -8.310 1.00 94.81 294 VAL A C 1
ATOM 2244 O O . VAL A 1 294 ? -1.240 -6.883 -8.128 1.00 94.81 294 VAL A O 1
ATOM 2247 N N . LEU A 1 295 ? -2.450 -8.745 -8.345 1.00 90.88 295 LEU A N 1
ATOM 2248 C CA . LEU A 1 295 ? -3.737 -8.049 -8.271 1.00 90.88 295 LEU A CA 1
ATOM 2249 C C . LEU A 1 295 ? -4.196 -7.769 -6.840 1.00 90.88 295 LEU A C 1
ATOM 2251 O O . LEU A 1 295 ? -4.914 -6.794 -6.632 1.00 90.88 295 LEU A O 1
ATOM 2255 N N . ARG A 1 296 ? -3.816 -8.608 -5.871 1.00 90.94 296 ARG A N 1
ATOM 2256 C CA . ARG A 1 296 ? -4.318 -8.527 -4.490 1.00 90.94 296 ARG A CA 1
ATOM 2257 C C . ARG A 1 296 ? -3.235 -8.168 -3.484 1.00 90.94 296 ARG A C 1
ATOM 2259 O O . ARG A 1 296 ? -3.468 -7.316 -2.637 1.00 90.94 296 ARG A O 1
ATOM 2266 N N . VAL A 1 297 ? -2.050 -8.763 -3.605 1.00 95.12 297 VAL A N 1
ATOM 2267 C CA . VAL A 1 297 ? -0.975 -8.619 -2.612 1.00 95.12 297 VAL A CA 1
ATOM 2268 C C . VAL A 1 297 ? -0.110 -7.391 -2.882 1.00 95.12 297 VAL A C 1
ATOM 2270 O O . VAL A 1 297 ? 0.155 -6.621 -1.964 1.00 95.12 297 VAL A O 1
ATOM 2273 N N . VAL A 1 298 ? 0.280 -7.146 -4.138 1.00 96.25 298 VAL A N 1
ATOM 2274 C CA . VAL A 1 298 ? 1.079 -5.962 -4.510 1.00 96.25 298 VAL A CA 1
ATOM 2275 C C . VAL A 1 298 ? 0.416 -4.645 -4.078 1.00 96.25 298 VAL A C 1
ATOM 2277 O O . VAL A 1 298 ? 1.136 -3.784 -3.581 1.00 96.25 298 VAL A O 1
ATOM 2280 N N . PRO A 1 299 ? -0.914 -4.444 -4.191 1.00 93.00 299 PRO A N 1
ATOM 2281 C CA . PRO A 1 299 ? -1.560 -3.256 -3.636 1.00 93.00 299 PRO A CA 1
ATOM 2282 C C . PRO A 1 299 ? -1.405 -3.101 -2.119 1.00 93.00 299 PRO A C 1
ATOM 2284 O O . PRO A 1 299 ? -1.201 -1.980 -1.661 1.00 93.00 299 PRO A O 1
ATOM 2287 N N . GLU A 1 300 ? -1.488 -4.189 -1.347 1.00 92.81 300 GLU A N 1
ATOM 2288 C CA . GLU A 1 300 ? -1.309 -4.155 0.114 1.00 92.81 300 GLU A CA 1
ATOM 2289 C C . GLU A 1 300 ? 0.149 -3.870 0.484 1.00 92.81 300 GLU A C 1
ATOM 2291 O O . GLU A 1 300 ? 0.419 -2.999 1.309 1.00 92.81 300 GLU A O 1
ATOM 2296 N N . LEU A 1 301 ? 1.099 -4.501 -0.212 1.00 95.06 301 LEU A N 1
ATOM 2297 C CA . LEU A 1 301 ? 2.519 -4.192 -0.071 1.00 95.06 301 LEU A CA 1
ATOM 2298 C C . LEU A 1 301 ? 2.807 -2.727 -0.426 1.00 95.06 301 LEU A C 1
ATOM 2300 O O . LEU A 1 301 ? 3.451 -2.022 0.340 1.00 95.06 301 LEU A O 1
ATOM 2304 N N . ALA A 1 302 ? 2.291 -2.232 -1.555 1.00 94.56 302 ALA A N 1
ATOM 2305 C CA . ALA A 1 302 ? 2.519 -0.858 -2.008 1.00 94.56 302 ALA A CA 1
ATOM 2306 C C . ALA A 1 302 ? 1.997 0.156 -0.988 1.00 94.56 302 ALA A C 1
ATOM 2308 O O . ALA A 1 302 ? 2.542 1.250 -0.846 1.00 94.56 302 ALA A O 1
ATOM 2309 N N . TYR A 1 303 ? 0.943 -0.231 -0.275 1.00 91.00 303 TYR A N 1
ATOM 2310 C CA . TYR A 1 303 ? 0.375 0.546 0.799 1.00 91.00 303 TYR A CA 1
ATOM 2311 C C . TYR A 1 303 ? 1.260 0.590 2.039 1.00 91.00 303 TYR A C 1
ATOM 2313 O O . TYR A 1 303 ? 1.602 1.677 2.505 1.00 91.00 303 TYR A O 1
ATOM 2321 N N . LEU A 1 304 ? 1.682 -0.582 2.520 1.00 93.25 304 LEU A N 1
ATOM 2322 C CA . LEU A 1 304 ? 2.602 -0.731 3.647 1.00 93.25 304 LEU A CA 1
ATOM 2323 C C . LEU A 1 304 ? 3.900 0.057 3.402 1.00 93.25 304 LEU A C 1
ATOM 2325 O O . LEU A 1 304 ? 4.372 0.794 4.262 1.00 93.25 304 LEU A O 1
ATOM 2329 N N . PHE A 1 305 ? 4.415 -0.020 2.179 1.00 93.81 305 PHE A N 1
ATOM 2330 C CA . PHE A 1 305 ? 5.630 0.652 1.727 1.00 93.81 305 PHE A CA 1
ATOM 2331 C C . PHE A 1 305 ? 5.478 2.173 1.597 1.00 93.81 305 PHE A C 1
ATOM 2333 O O . PHE A 1 305 ? 6.470 2.890 1.533 1.00 93.81 305 PHE A O 1
ATOM 2340 N N . GLY A 1 306 ? 4.253 2.699 1.566 1.00 93.44 306 GLY A N 1
ATOM 2341 C CA . GLY A 1 306 ? 4.009 4.141 1.594 1.00 93.44 306 GLY A CA 1
ATOM 2342 C C . GLY A 1 306 ? 4.089 4.750 2.996 1.00 93.44 306 GLY A C 1
ATOM 2343 O O . GLY A 1 306 ? 4.301 5.956 3.119 1.00 93.44 306 GLY A O 1
ATOM 2344 N N . ILE A 1 307 ? 3.925 3.944 4.053 1.00 94.44 307 ILE A N 1
ATOM 2345 C CA . ILE A 1 307 ? 3.806 4.427 5.438 1.00 94.44 307 ILE A CA 1
ATOM 2346 C C . ILE A 1 307 ? 5.013 5.272 5.880 1.00 94.44 307 ILE A C 1
ATOM 2348 O O . ILE A 1 307 ? 4.771 6.342 6.449 1.00 94.44 307 ILE A O 1
ATOM 2352 N N . PRO A 1 308 ? 6.279 4.885 5.607 1.00 94.94 308 PRO A N 1
ATOM 2353 C CA . PRO A 1 308 ? 7.431 5.667 6.053 1.00 94.94 308 PRO A CA 1
ATOM 2354 C C . PRO A 1 308 ? 7.414 7.122 5.566 1.00 94.94 308 PRO A C 1
ATOM 2356 O O . PRO A 1 308 ? 7.594 8.045 6.362 1.00 94.94 308 PRO A O 1
ATOM 2359 N N . ALA A 1 309 ? 7.093 7.342 4.287 1.00 93.31 309 ALA A N 1
ATOM 2360 C CA . ALA A 1 309 ? 6.994 8.681 3.711 1.00 93.31 309 ALA A CA 1
ATOM 2361 C C . ALA A 1 309 ? 5.893 9.520 4.385 1.00 93.31 309 ALA A C 1
ATOM 2363 O O . ALA A 1 309 ? 6.103 10.693 4.695 1.00 93.31 309 ALA A O 1
ATOM 2364 N N . PHE A 1 310 ? 4.730 8.917 4.663 1.00 92.69 310 PHE A N 1
ATOM 2365 C CA . PHE A 1 310 ? 3.635 9.605 5.352 1.00 92.69 310 PHE A CA 1
ATOM 2366 C C . PHE A 1 310 ? 3.978 9.963 6.800 1.00 92.69 310 PHE A C 1
ATOM 2368 O O . PHE A 1 310 ? 3.584 11.037 7.258 1.00 92.69 310 PHE A O 1
ATOM 2375 N N . LEU A 1 311 ? 4.708 9.101 7.512 1.00 93.69 311 LEU A N 1
ATOM 2376 C CA . LEU A 1 311 ? 5.149 9.374 8.881 1.00 93.69 311 LEU A CA 1
ATOM 2377 C C . LEU A 1 311 ? 6.133 10.538 8.935 1.00 93.69 311 LEU A C 1
ATOM 2379 O O . LEU A 1 311 ? 5.923 11.459 9.723 1.00 93.69 311 LEU A O 1
ATOM 2383 N N . ILE A 1 312 ? 7.148 10.551 8.069 1.00 92.19 312 ILE A N 1
ATOM 2384 C CA . ILE A 1 312 ? 8.122 11.651 8.032 1.00 92.19 312 ILE A CA 1
ATOM 2385 C C . ILE A 1 312 ? 7.429 12.972 7.672 1.00 92.19 312 ILE A C 1
ATOM 2387 O O . ILE A 1 312 ? 7.601 13.964 8.378 1.00 92.19 312 ILE A O 1
ATOM 2391 N N . GLN A 1 313 ? 6.565 12.983 6.652 1.00 90.94 313 GLN A N 1
ATOM 2392 C CA . GLN A 1 313 ? 5.809 14.186 6.278 1.00 90.94 313 GLN A CA 1
ATOM 2393 C C . GLN A 1 313 ? 4.893 14.686 7.401 1.00 90.94 313 GLN A C 1
ATOM 2395 O O . GLN A 1 313 ? 4.775 15.892 7.617 1.00 90.94 313 GLN A O 1
ATOM 2400 N N . SER A 1 314 ? 4.230 13.775 8.118 1.00 90.38 314 SER A N 1
ATOM 2401 C CA . SER A 1 314 ? 3.335 14.139 9.219 1.00 90.38 314 SER A CA 1
ATOM 2402 C C . SER A 1 314 ? 4.103 14.730 10.407 1.00 90.38 314 SER A C 1
ATOM 2404 O O . SER A 1 314 ? 3.652 15.722 10.979 1.00 90.38 314 SER A O 1
ATOM 2406 N N . ARG A 1 315 ? 5.295 14.201 10.719 1.00 90.44 315 ARG A N 1
ATOM 2407 C CA . ARG A 1 315 ? 6.198 14.771 11.734 1.00 90.44 315 ARG A CA 1
ATOM 2408 C C . ARG A 1 315 ? 6.651 16.180 11.362 1.00 90.44 315 ARG A C 1
ATOM 2410 O O . ARG A 1 315 ? 6.439 17.098 12.147 1.00 90.44 315 ARG A O 1
ATOM 2417 N N . GLN A 1 316 ? 7.159 16.370 10.142 1.00 89.31 316 GLN A N 1
ATOM 2418 C CA . GLN A 1 316 ? 7.598 17.685 9.650 1.00 89.31 316 GLN A CA 1
ATOM 2419 C C . GLN A 1 316 ? 6.472 18.730 9.731 1.00 89.31 316 GLN A C 1
ATOM 2421 O O . GLN A 1 316 ? 6.676 19.848 10.202 1.00 89.31 316 GLN A O 1
ATOM 2426 N N . ALA A 1 317 ? 5.247 18.352 9.347 1.00 87.38 317 ALA A N 1
ATOM 2427 C CA . ALA A 1 317 ? 4.089 19.241 9.421 1.00 87.38 317 ALA A CA 1
ATOM 2428 C C . ALA A 1 317 ? 3.736 19.666 10.862 1.00 87.38 317 ALA A C 1
ATOM 2430 O O . ALA A 1 317 ? 3.255 20.778 11.075 1.00 87.38 317 ALA A O 1
ATOM 2431 N N . LEU A 1 318 ? 3.966 18.799 11.853 1.00 87.12 318 LEU A N 1
ATOM 2432 C CA . LEU A 1 318 ? 3.721 19.079 13.275 1.00 87.12 318 LEU A CA 1
ATOM 2433 C C . LEU A 1 318 ? 4.870 19.845 13.946 1.00 87.12 318 LEU A C 1
ATOM 2435 O O . LEU A 1 318 ? 4.671 20.520 14.964 1.00 87.12 318 LEU A O 1
ATOM 2439 N N . GLU A 1 319 ? 6.077 19.762 13.398 1.00 86.50 319 GLU A N 1
ATOM 2440 C CA . GLU A 1 319 ? 7.212 20.581 13.824 1.00 86.50 319 GLU A CA 1
ATOM 2441 C C . GLU A 1 319 ? 7.009 22.058 13.465 1.00 86.50 319 GLU A C 1
ATOM 2443 O O . GLU A 1 319 ? 7.458 22.921 14.218 1.00 86.50 319 GLU A O 1
ATOM 2448 N N . GLY A 1 320 ? 6.200 22.342 12.438 1.00 76.38 320 GLY A N 1
ATOM 2449 C CA . GLY A 1 320 ? 5.939 23.698 11.948 1.00 76.38 320 GLY A CA 1
ATOM 2450 C C . GLY A 1 320 ? 7.026 24.203 11.000 1.00 76.38 320 GLY A C 1
ATOM 2451 O O . GLY A 1 320 ? 7.006 25.372 10.615 1.00 76.38 320 GLY A O 1
ATOM 2452 N N . ASP A 1 321 ? 7.950 23.322 10.621 1.00 71.38 321 ASP A N 1
ATOM 2453 C CA . ASP A 1 321 ? 8.977 23.591 9.630 1.00 71.38 321 ASP A CA 1
ATOM 2454 C C . ASP A 1 321 ? 8.374 23.603 8.223 1.00 71.38 321 ASP A C 1
ATOM 2456 O O . ASP A 1 321 ? 7.377 22.934 7.928 1.00 71.38 321 ASP A O 1
ATOM 2460 N N . THR A 1 322 ? 9.003 24.360 7.321 1.00 73.31 322 THR A N 1
ATOM 2461 C CA . THR A 1 322 ? 8.716 24.254 5.890 1.00 73.31 322 THR A CA 1
ATOM 2462 C C . THR A 1 322 ? 8.907 22.790 5.482 1.00 73.31 322 THR A C 1
ATOM 2464 O O . THR A 1 322 ? 10.006 22.270 5.701 1.00 73.31 322 THR A O 1
ATOM 2467 N N . PRO A 1 323 ? 7.884 22.116 4.916 1.00 74.00 323 PRO A N 1
ATOM 2468 C CA . PRO A 1 323 ? 7.984 20.704 4.571 1.00 74.00 323 PRO A CA 1
ATOM 2469 C C . PRO A 1 323 ? 9.219 20.463 3.707 1.00 74.00 323 PRO A C 1
ATOM 2471 O O . PRO A 1 323 ? 9.342 21.048 2.628 1.00 74.00 323 PRO A O 1
ATOM 2474 N N . LYS A 1 324 ? 10.148 19.640 4.200 1.00 83.12 324 LYS A N 1
ATOM 2475 C CA . LYS A 1 324 ? 11.318 19.257 3.415 1.00 83.12 324 LYS A CA 1
ATOM 2476 C C . LYS A 1 324 ? 10.860 18.228 2.401 1.00 83.12 324 LYS A C 1
ATOM 2478 O O . LYS A 1 324 ? 10.166 17.269 2.743 1.00 83.12 324 LYS A O 1
ATOM 2483 N N . GLU A 1 325 ? 11.228 18.437 1.148 1.00 87.88 325 GLU A N 1
ATOM 2484 C CA . GLU A 1 325 ? 10.916 17.460 0.121 1.00 87.88 325 GLU A CA 1
ATOM 2485 C C . GLU A 1 325 ? 11.681 16.162 0.408 1.00 87.88 325 GLU A C 1
ATOM 2487 O O . GLU A 1 325 ? 12.863 16.171 0.753 1.00 87.88 325 GLU A O 1
ATOM 2492 N N . LEU A 1 326 ? 10.971 15.038 0.339 1.00 91.62 326 LEU A N 1
ATOM 2493 C CA . LEU A 1 326 ? 11.564 13.729 0.579 1.00 91.62 326 LEU A CA 1
ATOM 2494 C C . LEU A 1 326 ? 12.425 13.315 -0.616 1.00 91.62 326 LEU A C 1
ATOM 2496 O O . LEU A 1 326 ? 12.104 13.630 -1.766 1.00 91.62 326 LEU A O 1
ATOM 2500 N N . ALA A 1 327 ? 13.455 12.510 -0.355 1.00 93.50 327 ALA A N 1
ATOM 2501 C CA . ALA A 1 327 ? 14.167 11.800 -1.411 1.00 93.50 327 ALA A CA 1
ATOM 2502 C C . ALA A 1 327 ? 13.176 11.010 -2.285 1.00 93.50 327 ALA A C 1
ATOM 2504 O O . ALA A 1 327 ? 12.214 10.413 -1.785 1.00 93.50 327 ALA A O 1
ATOM 2505 N N . ALA A 1 328 ? 13.410 10.990 -3.596 1.00 95.00 328 ALA A N 1
ATOM 2506 C CA . ALA A 1 328 ? 12.520 10.374 -4.572 1.00 95.00 328 ALA A CA 1
ATOM 2507 C C . ALA A 1 328 ? 12.251 8.900 -4.249 1.00 95.00 328 ALA A C 1
ATOM 2509 O O . ALA A 1 328 ? 11.116 8.439 -4.393 1.00 95.00 328 ALA A O 1
ATOM 2510 N N . SER A 1 329 ? 13.275 8.172 -3.788 1.00 94.31 329 SER A N 1
ATOM 2511 C CA . SER A 1 329 ? 13.181 6.752 -3.436 1.00 94.31 329 SER A CA 1
ATOM 2512 C C . SER A 1 329 ? 12.150 6.505 -2.342 1.00 94.31 329 SER A C 1
ATOM 2514 O O . SER A 1 329 ? 11.276 5.658 -2.510 1.00 94.31 329 SER A O 1
ATOM 2516 N N . LEU A 1 330 ? 12.180 7.300 -1.275 1.00 94.31 330 LEU A N 1
ATOM 2517 C CA . LEU A 1 330 ? 11.210 7.238 -0.189 1.00 94.31 330 LEU A CA 1
ATOM 2518 C C . LEU A 1 330 ? 9.834 7.758 -0.635 1.00 94.31 330 LEU A C 1
ATOM 2520 O O . LEU A 1 330 ? 8.816 7.097 -0.427 1.00 94.31 330 LEU A O 1
ATOM 2524 N N . ALA A 1 331 ? 9.790 8.911 -1.310 1.00 94.19 331 ALA A N 1
ATOM 2525 C CA . ALA A 1 331 ? 8.547 9.545 -1.756 1.00 94.19 331 ALA A CA 1
ATOM 2526 C C . ALA A 1 331 ? 7.742 8.677 -2.739 1.00 94.19 331 ALA A C 1
ATOM 2528 O O . ALA A 1 331 ? 6.511 8.765 -2.796 1.00 94.19 331 ALA A O 1
ATOM 2529 N N . LYS A 1 332 ? 8.430 7.868 -3.553 1.00 95.75 332 LYS A N 1
ATOM 2530 C CA . LYS A 1 332 ? 7.832 7.022 -4.593 1.00 95.75 332 LYS A CA 1
ATOM 2531 C C . LYS A 1 332 ? 7.883 5.533 -4.277 1.00 95.75 332 LYS A C 1
ATOM 2533 O O . LYS A 1 332 ? 7.430 4.756 -5.112 1.00 95.75 332 LYS A O 1
ATOM 2538 N N . LEU A 1 333 ? 8.322 5.129 -3.084 1.00 95.38 333 LEU A N 1
ATOM 2539 C CA . LEU A 1 333 ? 8.519 3.726 -2.713 1.00 95.38 333 LEU A CA 1
ATOM 2540 C C . LEU A 1 333 ? 7.295 2.843 -3.012 1.00 95.38 333 LEU A C 1
ATOM 2542 O O . LEU A 1 333 ? 7.377 1.891 -3.791 1.00 95.38 333 LEU A O 1
ATOM 2546 N N . GLY A 1 334 ? 6.128 3.208 -2.474 1.00 94.94 334 GLY A N 1
ATOM 2547 C CA . GLY A 1 334 ? 4.882 2.478 -2.732 1.00 94.94 334 GLY A CA 1
ATOM 2548 C C . GLY A 1 334 ? 4.452 2.495 -4.206 1.00 94.94 334 GLY A C 1
ATOM 2549 O O . GLY A 1 334 ? 3.865 1.535 -4.703 1.00 94.94 334 GLY A O 1
ATOM 2550 N N . VAL A 1 335 ? 4.775 3.559 -4.948 1.00 95.56 335 VAL A N 1
ATOM 2551 C CA . VAL A 1 335 ? 4.437 3.687 -6.376 1.00 95.56 335 VAL A CA 1
ATOM 2552 C C . VAL A 1 335 ? 5.325 2.781 -7.231 1.00 95.56 335 VAL A C 1
ATOM 2554 O O . VAL A 1 335 ? 4.806 2.057 -8.080 1.00 95.56 335 VAL A O 1
ATOM 2557 N N . CYS A 1 336 ? 6.632 2.772 -6.973 1.00 96.94 336 CYS A N 1
ATOM 2558 C CA . CYS A 1 336 ? 7.589 1.858 -7.591 1.00 96.94 336 CYS A CA 1
ATOM 2559 C C . CYS A 1 336 ? 7.166 0.403 -7.375 1.00 96.94 336 CYS A C 1
ATOM 2561 O O . CYS A 1 336 ? 7.068 -0.363 -8.334 1.00 96.94 336 CYS A O 1
ATOM 2563 N N . LEU A 1 337 ? 6.784 0.047 -6.145 1.00 95.44 337 LEU A N 1
ATOM 2564 C CA . LEU A 1 337 ? 6.283 -1.288 -5.833 1.00 95.44 337 LEU A CA 1
ATOM 2565 C C . LEU A 1 337 ? 5.001 -1.626 -6.598 1.00 95.44 337 LEU A C 1
ATOM 2567 O O . LEU A 1 337 ? 4.899 -2.692 -7.199 1.00 95.44 337 LEU A O 1
ATOM 2571 N N . ARG A 1 338 ? 4.036 -0.702 -6.640 1.00 95.25 338 ARG A N 1
ATOM 2572 C CA . ARG A 1 338 ? 2.766 -0.903 -7.348 1.00 95.25 338 ARG A CA 1
ATOM 2573 C C . ARG A 1 338 ? 2.957 -1.170 -8.839 1.00 95.25 338 ARG A C 1
ATOM 2575 O O . ARG A 1 338 ? 2.229 -1.985 -9.403 1.00 95.25 338 ARG A O 1
ATOM 2582 N N . PHE A 1 339 ? 3.899 -0.481 -9.477 1.00 94.69 339 PHE A N 1
ATOM 2583 C CA . PHE A 1 339 ? 4.184 -0.657 -10.903 1.00 94.69 339 PHE A CA 1
ATOM 2584 C C . PHE A 1 339 ? 5.233 -1.737 -11.195 1.00 94.69 339 PHE A C 1
ATOM 2586 O O . PHE A 1 339 ? 5.346 -2.162 -12.344 1.00 94.69 339 PHE A O 1
ATOM 2593 N N . GLY A 1 340 ? 5.930 -2.235 -10.172 1.00 96.19 340 GLY A N 1
ATOM 2594 C CA . GLY A 1 340 ? 6.961 -3.262 -10.308 1.00 96.19 340 GLY A CA 1
ATOM 2595 C C . GLY A 1 340 ? 8.247 -2.707 -10.898 1.00 96.19 340 GLY A C 1
ATOM 2596 O O . GLY A 1 340 ? 8.750 -3.256 -11.875 1.00 96.19 340 GLY A O 1
ATOM 2597 N N . PHE A 1 341 ? 8.727 -1.594 -10.346 1.00 97.38 341 PHE A N 1
ATOM 2598 C CA . PHE A 1 341 ? 9.923 -0.880 -10.783 1.00 97.38 341 PHE A CA 1
ATOM 2599 C C . PHE A 1 341 ? 10.949 -0.831 -9.650 1.00 97.38 341 PHE A C 1
ATOM 2601 O O . PHE A 1 341 ? 10.665 -0.305 -8.578 1.00 97.38 341 PHE A O 1
ATOM 2608 N N . GLU A 1 342 ? 12.140 -1.373 -9.884 1.00 95.75 342 GLU A N 1
ATOM 2609 C CA . GLU A 1 342 ? 13.217 -1.471 -8.886 1.00 95.75 342 GLU A CA 1
ATOM 2610 C C . GLU A 1 342 ? 13.979 -0.160 -8.626 1.00 95.75 342 GLU A C 1
ATOM 2612 O O . GLU A 1 342 ? 14.826 -0.110 -7.735 1.00 95.75 342 GLU A O 1
ATOM 2617 N N . SER A 1 343 ? 13.682 0.908 -9.369 1.00 96.12 343 SER A N 1
ATOM 2618 C CA . SER A 1 343 ? 14.301 2.224 -9.202 1.00 96.12 343 SER A CA 1
ATOM 2619 C C . SER A 1 343 ? 13.325 3.360 -9.517 1.00 96.12 343 SER A C 1
ATOM 2621 O O . SER A 1 343 ? 12.291 3.168 -10.167 1.00 96.12 343 SER A O 1
ATOM 2623 N N . VAL A 1 344 ? 13.646 4.563 -9.036 1.00 96.62 344 VAL A N 1
ATOM 2624 C CA . VAL A 1 344 ? 12.842 5.766 -9.305 1.00 96.62 344 VAL A CA 1
ATOM 2625 C C . VAL A 1 344 ? 13.025 6.262 -10.733 1.00 96.62 344 VAL A C 1
ATOM 2627 O O . VAL A 1 344 ? 12.094 6.806 -11.319 1.00 96.62 344 VAL A O 1
ATOM 2630 N N . GLU A 1 345 ? 14.180 6.001 -11.332 1.00 97.25 345 GLU A N 1
ATOM 2631 C CA . GLU A 1 345 ? 14.476 6.308 -12.724 1.00 97.25 345 GLU A CA 1
ATOM 2632 C C . GLU A 1 345 ? 13.593 5.492 -13.666 1.00 97.25 345 GLU A C 1
ATOM 2634 O O . GLU A 1 345 ? 13.059 6.021 -14.638 1.00 97.25 345 GLU A O 1
ATOM 2639 N N . LEU A 1 346 ? 13.370 4.216 -13.345 1.00 97.00 346 LEU A N 1
ATOM 2640 C CA . LEU A 1 346 ? 12.507 3.338 -14.130 1.00 97.00 346 LEU A CA 1
ATOM 2641 C C . LEU A 1 346 ? 11.035 3.771 -14.012 1.00 97.00 346 LEU A C 1
ATOM 2643 O O . LEU A 1 346 ? 10.296 3.766 -15.001 1.00 97.00 346 LEU A O 1
ATOM 2647 N N . LEU A 1 347 ? 10.623 4.264 -12.835 1.00 97.25 347 LEU A N 1
ATOM 2648 C CA . LEU A 1 347 ? 9.326 4.924 -12.665 1.00 97.25 347 LEU A CA 1
ATOM 2649 C C . LEU A 1 347 ? 9.217 6.214 -13.491 1.00 97.25 347 LEU A C 1
ATOM 2651 O O . LEU A 1 347 ? 8.172 6.448 -14.104 1.00 97.25 347 LEU A O 1
ATOM 2655 N N . ALA A 1 348 ? 10.261 7.043 -13.519 1.00 97.38 348 ALA A N 1
ATOM 2656 C CA . ALA A 1 348 ? 10.281 8.288 -14.285 1.00 97.38 348 ALA A CA 1
ATOM 2657 C C . ALA A 1 348 ? 10.235 8.016 -15.795 1.00 97.38 348 ALA A C 1
ATOM 2659 O O . ALA A 1 348 ? 9.439 8.637 -16.500 1.00 97.38 348 ALA A O 1
ATOM 2660 N N . LEU A 1 349 ? 10.961 7.002 -16.277 1.00 96.94 349 LEU A N 1
ATOM 2661 C CA . LEU A 1 349 ? 10.860 6.535 -17.660 1.00 96.94 349 LEU A CA 1
ATOM 2662 C C . LEU A 1 349 ? 9.434 6.066 -17.979 1.00 96.94 349 LEU A C 1
ATOM 2664 O O . LEU A 1 349 ? 8.859 6.448 -18.998 1.00 96.94 349 LEU A O 1
ATOM 2668 N N . GLY A 1 350 ? 8.824 5.274 -17.092 1.00 94.88 350 GLY A N 1
ATOM 2669 C CA . GLY A 1 350 ? 7.434 4.842 -17.242 1.00 94.88 350 GLY A CA 1
ATOM 2670 C C . GLY A 1 350 ? 6.440 6.011 -17.278 1.00 94.88 350 GLY A C 1
ATOM 2671 O O . GLY A 1 350 ? 5.445 5.957 -18.006 1.00 94.88 350 GLY A O 1
ATOM 2672 N N . TYR A 1 351 ? 6.709 7.083 -16.526 1.00 92.62 351 TYR A N 1
ATOM 2673 C CA . TYR A 1 351 ? 5.922 8.315 -16.559 1.00 92.62 351 TYR A CA 1
ATOM 2674 C C . TYR A 1 351 ? 6.064 9.039 -17.904 1.00 92.62 351 TYR A C 1
ATOM 2676 O O . TYR A 1 351 ? 5.046 9.357 -18.524 1.00 92.62 351 TYR A O 1
ATOM 2684 N N . TYR A 1 352 ? 7.294 9.207 -18.394 1.00 92.75 352 TYR A N 1
ATOM 2685 C CA . TYR A 1 352 ? 7.591 9.806 -19.698 1.00 92.75 352 TYR A CA 1
ATOM 2686 C C . TYR A 1 352 ? 6.930 9.029 -20.851 1.00 92.75 352 TYR A C 1
ATOM 2688 O O . TYR A 1 352 ? 6.283 9.595 -21.733 1.00 92.75 352 TYR A O 1
ATOM 2696 N N . LEU A 1 353 ? 6.994 7.695 -20.807 1.00 91.56 353 LEU A N 1
ATOM 2697 C CA . LEU A 1 353 ? 6.454 6.813 -21.844 1.00 91.56 353 LEU A CA 1
ATOM 2698 C C . LEU A 1 353 ? 4.955 6.508 -21.695 1.00 91.56 353 LEU A C 1
ATOM 2700 O O . LEU A 1 353 ? 4.416 5.719 -22.475 1.00 91.56 353 LEU A O 1
ATOM 2704 N N . ARG A 1 354 ? 4.237 7.135 -20.754 1.00 87.88 354 ARG A N 1
ATOM 2705 C CA . ARG A 1 354 ? 2.827 6.813 -20.458 1.00 87.88 354 ARG A CA 1
ATOM 2706 C C . ARG A 1 354 ? 1.916 6.873 -21.691 1.00 87.88 354 ARG A C 1
ATOM 2708 O O . ARG A 1 354 ? 1.011 6.048 -21.824 1.00 87.88 354 ARG A O 1
ATOM 2715 N N . ALA A 1 355 ? 2.167 7.801 -22.616 1.00 87.00 355 ALA A N 1
ATOM 2716 C CA . ALA A 1 355 ? 1.397 7.930 -23.858 1.00 87.00 355 ALA A CA 1
ATOM 2717 C C . ALA A 1 355 ? 1.476 6.679 -24.758 1.00 87.00 355 ALA A C 1
ATOM 2719 O O . ALA A 1 355 ? 0.507 6.354 -25.447 1.00 87.00 355 ALA A O 1
ATOM 2720 N N . HIS A 1 356 ? 2.586 5.940 -24.696 1.00 87.69 356 HIS A N 1
ATOM 2721 C CA . HIS A 1 356 ? 2.839 4.733 -25.485 1.00 87.69 356 HIS A CA 1
ATOM 2722 C C . HIS A 1 356 ? 2.143 3.487 -24.918 1.00 87.69 356 HIS A C 1
ATOM 2724 O O . HIS A 1 356 ? 2.107 2.452 -25.579 1.00 87.69 356 HIS A O 1
ATOM 2730 N N . LYS A 1 357 ? 1.562 3.577 -23.709 1.00 86.50 357 LYS A N 1
ATOM 2731 C CA . LYS A 1 357 ? 0.817 2.491 -23.041 1.00 86.50 357 LYS A CA 1
ATOM 2732 C C . LYS A 1 357 ? 1.600 1.176 -22.947 1.00 86.50 357 LYS A C 1
ATOM 2734 O O . LYS A 1 357 ? 1.017 0.097 -23.059 1.00 86.50 357 LYS A O 1
ATOM 2739 N N . LEU A 1 358 ? 2.909 1.278 -22.734 1.00 89.19 358 LEU A N 1
ATOM 2740 C CA . LEU A 1 358 ? 3.787 0.125 -22.582 1.00 89.19 358 LEU A CA 1
ATOM 2741 C C . LEU A 1 358 ? 3.403 -0.699 -21.348 1.00 89.19 358 LEU A C 1
ATOM 2743 O O . LEU A 1 358 ? 2.986 -0.167 -20.318 1.00 89.19 358 LEU A O 1
ATOM 2747 N N . SER A 1 359 ? 3.551 -2.017 -21.453 1.00 91.19 359 SER A N 1
ATOM 2748 C CA . SER A 1 359 ? 3.479 -2.906 -20.292 1.00 91.19 359 SER A CA 1
ATOM 2749 C C . SER A 1 359 ? 4.694 -2.709 -19.380 1.00 91.19 359 SER A C 1
ATOM 2751 O O . SER A 1 359 ? 5.748 -2.275 -19.841 1.00 91.19 359 SER A O 1
ATOM 2753 N N . ARG A 1 360 ? 4.588 -3.105 -18.100 1.00 93.75 360 ARG A N 1
ATOM 2754 C CA . ARG A 1 360 ? 5.711 -3.073 -17.137 1.00 93.75 360 ARG A CA 1
ATOM 2755 C C . ARG A 1 360 ? 6.999 -3.635 -17.744 1.00 93.75 360 ARG A C 1
ATOM 2757 O O . ARG A 1 360 ? 8.036 -2.997 -17.667 1.00 93.75 360 ARG A O 1
ATOM 2764 N N . ARG A 1 361 ? 6.918 -4.808 -18.382 1.00 94.12 361 ARG A N 1
ATOM 2765 C CA . ARG A 1 361 ? 8.081 -5.475 -18.985 1.00 94.12 361 ARG A CA 1
ATOM 2766 C C . ARG A 1 361 ? 8.707 -4.661 -20.109 1.00 94.12 361 ARG A C 1
ATOM 2768 O O . ARG A 1 361 ? 9.917 -4.537 -20.155 1.00 94.12 361 ARG A O 1
ATOM 2775 N N . GLN A 1 362 ? 7.882 -4.066 -20.963 1.00 94.50 362 GLN A N 1
ATOM 2776 C CA . GLN A 1 362 ? 8.379 -3.213 -22.039 1.00 94.50 362 GLN A CA 1
ATOM 2777 C C . GLN A 1 362 ? 9.055 -1.952 -21.493 1.00 94.50 362 GLN A C 1
ATOM 2779 O O . GLN A 1 362 ? 10.020 -1.497 -22.086 1.00 94.50 362 GLN A O 1
ATOM 2784 N N . VAL A 1 363 ? 8.593 -1.392 -20.367 1.00 96.25 363 VAL A N 1
ATOM 2785 C CA . VAL A 1 363 ? 9.292 -0.266 -19.718 1.00 96.25 363 VAL A CA 1
ATOM 2786 C C . VAL A 1 363 ? 10.662 -0.703 -19.200 1.00 96.25 363 VAL A C 1
ATOM 2788 O O . VAL A 1 363 ? 11.633 0.006 -19.430 1.00 96.25 363 VAL A O 1
ATOM 2791 N N . HIS A 1 364 ? 10.755 -1.877 -18.569 1.00 96.75 364 HIS A N 1
ATOM 2792 C CA . HIS A 1 364 ? 12.036 -2.472 -18.159 1.00 96.75 364 HIS A CA 1
ATOM 2793 C C . HIS A 1 364 ? 12.981 -2.686 -19.349 1.00 96.75 364 HIS A C 1
ATOM 2795 O O . HIS A 1 364 ? 14.124 -2.252 -19.306 1.00 96.75 364 HIS A O 1
ATOM 2801 N N . GLU A 1 365 ? 12.487 -3.262 -20.445 1.00 95.12 365 GLU A N 1
ATOM 2802 C CA . GLU A 1 365 ? 13.269 -3.474 -21.673 1.00 95.12 365 GLU A CA 1
ATOM 2803 C C . GLU A 1 365 ? 13.748 -2.149 -22.296 1.00 95.12 365 GLU A C 1
ATOM 2805 O O . GLU A 1 365 ? 14.883 -2.052 -22.748 1.00 95.12 365 GLU A O 1
ATOM 2810 N N . GLN A 1 366 ? 12.915 -1.100 -22.301 1.00 94.25 366 GLN A N 1
ATOM 2811 C CA . GLN A 1 366 ? 13.343 0.234 -22.754 1.00 94.25 366 GLN A CA 1
ATOM 2812 C C . GLN A 1 366 ? 14.344 0.877 -21.788 1.00 94.25 366 GLN A C 1
ATOM 2814 O O . GLN A 1 366 ? 15.222 1.626 -22.209 1.00 94.25 366 GLN A O 1
ATOM 2819 N N . PHE A 1 367 ? 14.239 0.589 -20.492 1.00 96.31 367 PHE A N 1
ATOM 2820 C CA . PHE A 1 367 ? 15.170 1.118 -19.504 1.00 96.31 367 PHE A CA 1
ATOM 2821 C C . PHE A 1 367 ? 16.595 0.606 -19.731 1.00 96.31 367 PHE A C 1
ATOM 2823 O O . PHE A 1 367 ? 17.537 1.369 -19.537 1.00 96.31 367 PHE A O 1
ATOM 2830 N N . GLU A 1 368 ? 16.770 -0.624 -20.226 1.00 94.88 368 GLU A N 1
ATOM 2831 C CA . GLU A 1 368 ? 18.092 -1.164 -20.573 1.00 94.88 368 GLU A CA 1
ATOM 2832 C C . GLU A 1 368 ? 18.825 -0.311 -21.620 1.00 94.88 368 GLU A C 1
ATOM 2834 O O . GLU A 1 368 ? 20.052 -0.212 -21.573 1.00 94.88 368 GLU A O 1
ATOM 2839 N N . SER A 1 369 ? 18.102 0.344 -22.539 1.00 93.44 369 SER A N 1
ATOM 2840 C CA . SER A 1 369 ? 18.731 1.215 -23.537 1.00 93.44 369 SER A CA 1
ATOM 2841 C C . SER A 1 369 ? 19.030 2.619 -23.015 1.00 93.44 369 SER A C 1
ATOM 2843 O O . SER A 1 369 ? 20.020 3.215 -23.430 1.00 93.44 369 SER A O 1
ATOM 2845 N N . VAL A 1 370 ? 18.222 3.129 -22.081 1.00 94.56 370 VAL A N 1
ATOM 2846 C CA . VAL A 1 370 ? 18.396 4.461 -21.472 1.00 94.56 370 VAL A CA 1
ATOM 2847 C C . VAL A 1 370 ? 19.435 4.443 -20.348 1.00 94.56 370 VAL A C 1
ATOM 2849 O O . VAL A 1 370 ? 20.182 5.407 -20.182 1.00 94.56 370 VAL A O 1
ATOM 2852 N N . SER A 1 371 ? 19.528 3.348 -19.589 1.00 94.19 371 SER A N 1
ATOM 2853 C CA . SER A 1 371 ? 20.376 3.245 -18.397 1.00 94.19 371 SER A CA 1
ATOM 2854 C C . SER A 1 371 ? 21.853 3.603 -18.611 1.00 94.19 371 SER A C 1
ATOM 2856 O O . SER A 1 371 ? 22.413 4.228 -17.712 1.00 94.19 371 SER A O 1
ATOM 2858 N N . PRO A 1 372 ? 22.505 3.279 -19.747 1.00 95.75 372 PRO A N 1
ATOM 2859 C CA . PRO A 1 372 ? 23.892 3.680 -20.002 1.00 95.75 372 PRO A CA 1
ATOM 2860 C C . PRO A 1 372 ? 24.109 5.196 -20.099 1.00 95.75 372 PRO A C 1
ATOM 2862 O O . PRO A 1 372 ? 25.234 5.664 -19.938 1.00 95.75 372 PRO A O 1
ATOM 2865 N N . TYR A 1 373 ? 23.051 5.962 -20.377 1.00 95.12 373 TYR A N 1
ATOM 2866 C CA . TYR A 1 373 ? 23.090 7.419 -20.512 1.00 95.12 373 TYR A CA 1
ATOM 2867 C C . TYR A 1 373 ? 22.699 8.143 -19.216 1.00 95.12 373 TYR A C 1
ATOM 2869 O O . TYR A 1 373 ? 22.827 9.367 -19.134 1.00 95.12 373 TYR A O 1
ATOM 2877 N N . LEU A 1 374 ? 22.234 7.410 -18.197 1.00 95.00 374 LEU A N 1
ATOM 2878 C CA . LEU A 1 374 ? 21.897 7.984 -16.899 1.00 95.00 374 LEU A CA 1
ATOM 2879 C C . LEU A 1 374 ? 23.159 8.381 -16.138 1.00 95.00 374 LEU A C 1
ATOM 2881 O O . LEU A 1 374 ? 24.088 7.597 -15.957 1.00 95.00 374 LEU A O 1
ATOM 2885 N N . ARG A 1 375 ? 23.153 9.615 -15.636 1.00 92.75 375 ARG A N 1
ATOM 2886 C CA . ARG A 1 375 ? 24.143 10.079 -14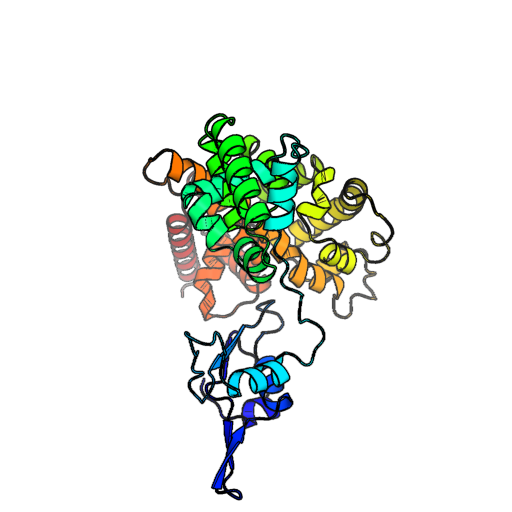.662 1.00 92.75 375 ARG A CA 1
ATOM 2887 C C . ARG A 1 375 ? 23.796 9.545 -13.274 1.00 92.75 375 ARG A C 1
ATOM 2889 O O . ARG A 1 375 ? 22.628 9.268 -12.986 1.00 92.75 375 ARG A O 1
ATOM 2896 N N . GLU A 1 376 ? 24.811 9.442 -12.423 1.00 90.12 376 GLU A N 1
ATOM 2897 C CA . GLU A 1 376 ? 24.639 9.096 -11.012 1.00 90.12 376 GLU A CA 1
ATOM 2898 C C . GLU A 1 376 ? 23.707 10.103 -10.323 1.00 90.12 376 GLU A C 1
ATOM 2900 O O . GLU A 1 376 ? 23.784 11.310 -10.570 1.00 90.12 376 GLU A O 1
ATOM 2905 N N . ALA A 1 377 ? 22.786 9.588 -9.509 1.00 88.81 377 ALA A N 1
ATOM 2906 C CA . ALA A 1 377 ? 21.832 10.407 -8.780 1.00 88.81 377 ALA A CA 1
ATOM 2907 C C . ALA A 1 377 ? 22.537 11.134 -7.620 1.00 88.81 377 ALA A C 1
ATOM 2909 O O . ALA A 1 377 ? 23.290 10.497 -6.880 1.00 88.81 377 ALA A O 1
ATOM 2910 N N . PRO A 1 378 ? 22.288 12.438 -7.414 1.00 88.94 378 PRO A N 1
ATOM 2911 C CA . PRO A 1 378 ? 22.697 13.120 -6.193 1.00 88.94 378 PRO A CA 1
ATOM 2912 C C . PRO A 1 378 ? 22.070 12.481 -4.946 1.00 88.94 378 PRO A C 1
ATOM 2914 O O . PRO A 1 378 ? 20.945 11.978 -4.988 1.00 88.94 378 PRO A O 1
ATOM 2917 N N . GLU A 1 379 ? 22.767 12.550 -3.813 1.00 86.75 379 GLU A N 1
ATOM 2918 C CA . GLU A 1 379 ? 22.216 12.109 -2.529 1.00 86.75 379 GLU A CA 1
ATOM 2919 C C . GLU A 1 379 ? 20.954 12.913 -2.182 1.00 86.75 379 GLU A C 1
ATOM 2921 O O . GLU A 1 379 ? 20.948 14.144 -2.252 1.00 86.75 379 GLU A O 1
ATOM 2926 N N . GLY A 1 380 ? 19.871 12.212 -1.834 1.00 86.38 380 GLY A N 1
ATOM 2927 C CA . GLY A 1 380 ? 18.597 12.843 -1.499 1.00 86.38 380 GLY A CA 1
ATOM 2928 C C . GLY A 1 380 ? 17.851 13.468 -2.683 1.00 86.38 380 GLY A C 1
ATOM 2929 O O . GLY A 1 380 ? 16.930 14.246 -2.443 1.00 86.38 380 GLY A O 1
ATOM 2930 N N . GLU A 1 381 ? 18.209 13.142 -3.936 1.00 92.75 381 GLU A N 1
ATOM 2931 C CA . GLU A 1 381 ? 17.539 13.662 -5.138 1.00 92.75 381 GLU A CA 1
ATOM 2932 C C . GLU A 1 381 ? 16.010 13.547 -5.028 1.00 92.75 381 GLU A C 1
ATOM 2934 O O . GLU A 1 381 ? 15.462 12.485 -4.724 1.00 92.75 381 GLU A O 1
ATOM 2939 N N . HIS A 1 382 ? 15.314 14.656 -5.275 1.00 94.06 382 HIS A N 1
ATOM 2940 C CA . HIS A 1 382 ? 13.857 14.716 -5.259 1.00 94.06 382 HIS A CA 1
ATOM 2941 C C . HIS A 1 382 ? 13.255 14.286 -6.599 1.00 94.06 382 HIS A C 1
ATOM 2943 O O . HIS A 1 382 ? 13.927 14.212 -7.628 1.00 94.06 382 HIS A O 1
ATOM 2949 N N . TRP A 1 383 ? 11.948 14.029 -6.599 1.00 94.94 383 TRP A N 1
ATOM 2950 C CA . TRP A 1 383 ? 11.268 13.424 -7.742 1.00 94.94 383 TRP A CA 1
ATOM 2951 C C . TRP A 1 383 ? 11.372 14.241 -9.038 1.00 94.94 383 TRP A C 1
ATOM 2953 O O . TRP A 1 383 ? 11.552 13.663 -10.109 1.00 94.94 383 TRP A O 1
ATOM 2963 N N . GLU A 1 384 ? 11.278 15.569 -8.956 1.00 94.56 384 GLU A N 1
ATOM 2964 C CA . GLU A 1 384 ? 11.424 16.439 -10.131 1.00 94.56 384 GLU A CA 1
ATOM 2965 C C . GLU A 1 384 ? 12.837 16.363 -10.727 1.00 94.56 384 GLU A C 1
ATOM 2967 O O . GLU A 1 384 ? 12.987 16.302 -11.947 1.00 94.56 384 GLU A O 1
ATOM 2972 N N . GLY A 1 385 ? 13.863 16.272 -9.872 1.00 94.81 385 GLY A N 1
ATOM 2973 C CA . GLY A 1 385 ? 15.250 16.070 -10.295 1.00 94.81 385 GLY A CA 1
ATOM 2974 C C . GLY A 1 385 ? 15.439 14.741 -11.026 1.00 94.81 385 GLY A C 1
ATOM 2975 O O . GLY A 1 385 ? 16.010 14.714 -12.116 1.00 94.81 385 GLY A O 1
ATOM 2976 N N . THR A 1 386 ? 14.864 13.659 -10.489 1.00 96.12 386 THR A N 1
ATOM 2977 C CA . THR A 1 386 ? 14.888 12.341 -11.137 1.00 96.12 386 THR A CA 1
ATOM 2978 C C . THR A 1 386 ? 14.232 12.373 -12.519 1.00 96.12 386 THR A C 1
ATOM 2980 O O . THR A 1 386 ? 14.778 11.798 -13.459 1.00 96.12 386 THR A O 1
ATOM 2983 N N . ILE A 1 387 ? 13.085 13.053 -12.672 1.00 96.56 387 ILE A N 1
ATOM 2984 C CA . ILE A 1 387 ? 12.432 13.203 -13.983 1.00 96.56 387 ILE A CA 1
ATOM 2985 C C . ILE A 1 387 ? 13.373 13.899 -14.966 1.00 96.56 387 ILE A C 1
ATOM 2987 O O . ILE A 1 387 ? 13.639 13.338 -16.026 1.00 96.56 387 ILE A O 1
ATOM 2991 N N . GLY A 1 388 ? 13.912 15.068 -14.606 1.00 95.94 388 GLY A N 1
ATOM 2992 C CA . GLY A 1 388 ? 14.795 15.826 -15.495 1.00 95.94 388 GLY A CA 1
ATOM 2993 C C . GLY A 1 388 ? 16.035 15.029 -15.911 1.00 95.94 388 GLY A C 1
ATOM 2994 O O . GLY A 1 388 ? 16.388 14.987 -17.086 1.00 95.94 388 GLY A O 1
ATOM 2995 N N . ARG A 1 389 ? 16.651 14.300 -14.972 1.00 96.19 389 ARG A N 1
ATOM 2996 C CA . ARG A 1 389 ? 17.817 13.448 -15.254 1.00 96.19 389 ARG A CA 1
ATOM 2997 C C . ARG A 1 389 ? 17.495 12.291 -16.202 1.00 96.19 389 ARG A C 1
ATOM 2999 O O . ARG A 1 389 ? 18.325 11.937 -17.039 1.00 96.19 389 ARG A O 1
ATOM 3006 N N . VAL A 1 390 ? 16.310 11.695 -16.079 1.00 97.00 390 VAL A N 1
ATOM 3007 C CA . VAL A 1 390 ? 15.858 10.634 -16.989 1.00 97.00 390 VAL A CA 1
ATOM 3008 C C . VAL A 1 390 ? 15.513 11.196 -18.365 1.00 97.00 390 VAL A C 1
ATOM 3010 O O . VAL A 1 390 ? 15.873 10.582 -19.365 1.00 97.00 390 VAL A O 1
ATOM 3013 N N . GLU A 1 391 ? 14.885 12.368 -18.443 1.00 95.81 391 GLU A N 1
ATOM 3014 C CA . GLU A 1 391 ? 14.622 13.056 -19.712 1.00 95.81 391 GLU A CA 1
ATOM 3015 C C . GLU A 1 391 ? 15.921 13.377 -20.463 1.00 95.81 391 GLU A C 1
ATOM 3017 O O . GLU A 1 391 ? 16.035 13.064 -21.650 1.00 95.81 391 GLU A O 1
ATOM 3022 N N . ASP A 1 392 ? 16.933 13.896 -19.765 1.00 95.44 392 ASP A N 1
ATOM 3023 C CA . ASP A 1 392 ? 18.266 14.138 -20.328 1.00 95.44 392 ASP A CA 1
ATOM 3024 C C . ASP A 1 392 ? 18.901 12.850 -20.877 1.00 95.44 392 ASP A C 1
ATOM 3026 O O . ASP A 1 392 ? 19.485 12.851 -21.965 1.00 95.44 392 ASP A O 1
ATOM 3030 N N . ALA A 1 393 ? 18.773 11.736 -20.148 1.00 96.06 393 ALA A N 1
ATOM 3031 C CA . ALA A 1 393 ? 19.292 10.441 -20.581 1.00 96.06 393 ALA A CA 1
ATOM 3032 C C . ALA A 1 393 ? 18.558 9.905 -21.819 1.00 96.06 393 ALA A C 1
ATOM 3034 O O . ALA A 1 393 ? 19.203 9.388 -22.729 1.00 96.06 393 ALA A O 1
ATOM 3035 N N . ILE A 1 394 ? 17.235 10.076 -21.898 1.00 94.19 394 ILE A N 1
ATOM 3036 C CA . ILE A 1 394 ? 16.439 9.713 -23.081 1.00 94.19 394 ILE A CA 1
ATOM 3037 C C . ILE A 1 394 ? 16.885 10.534 -24.296 1.00 94.19 394 ILE A C 1
ATOM 3039 O O . ILE A 1 394 ? 17.092 9.978 -25.372 1.00 94.19 394 ILE A O 1
ATOM 3043 N N . ILE A 1 395 ? 17.080 11.846 -24.140 1.00 93.56 395 ILE A N 1
ATOM 3044 C CA . ILE A 1 395 ? 17.557 12.714 -25.227 1.00 93.56 395 ILE A CA 1
ATOM 3045 C C . ILE A 1 395 ? 18.959 12.287 -25.686 1.00 93.56 395 ILE A C 1
ATOM 3047 O O . ILE A 1 395 ? 19.231 12.224 -26.886 1.00 93.56 395 ILE A O 1
ATOM 3051 N N . ALA A 1 396 ? 19.858 11.974 -24.751 1.00 92.62 396 ALA A N 1
ATOM 3052 C CA . ALA A 1 396 ? 21.201 11.493 -25.071 1.00 92.62 396 ALA A CA 1
ATOM 3053 C C . ALA A 1 396 ? 21.180 10.145 -25.812 1.00 92.62 396 ALA A C 1
ATOM 3055 O O . ALA A 1 396 ? 21.963 9.943 -26.741 1.00 92.62 396 ALA A O 1
ATOM 3056 N N . GLU A 1 397 ? 20.261 9.258 -25.441 1.00 94.38 397 GLU A N 1
ATOM 3057 C CA . GLU A 1 397 ? 20.055 7.965 -26.088 1.00 94.38 397 GLU A CA 1
ATOM 3058 C C . GLU A 1 397 ? 19.580 8.112 -27.539 1.00 94.38 397 GLU A C 1
ATOM 3060 O O . GLU A 1 397 ? 20.180 7.529 -28.448 1.00 94.38 397 GLU A O 1
ATOM 3065 N N . LEU A 1 398 ? 18.586 8.976 -27.773 1.00 89.88 398 LEU A N 1
ATOM 3066 C CA . LEU A 1 398 ? 18.063 9.285 -29.108 1.00 89.88 398 LEU A CA 1
ATOM 3067 C C . LEU A 1 398 ? 19.145 9.891 -30.011 1.00 89.88 398 LEU A C 1
ATOM 3069 O O . LEU A 1 398 ? 19.365 9.415 -31.128 1.00 89.88 398 LEU A O 1
ATOM 3073 N N . ASN A 1 399 ? 19.906 10.855 -29.482 1.00 89.44 399 ASN A N 1
ATOM 3074 C CA . ASN A 1 399 ? 21.047 11.445 -30.183 1.00 89.44 399 ASN A CA 1
ATOM 3075 C C . ASN A 1 399 ? 22.124 10.394 -30.507 1.00 89.44 399 ASN A C 1
ATOM 3077 O O . ASN A 1 399 ? 22.707 10.415 -31.591 1.00 89.44 399 ASN A O 1
ATOM 3081 N N . GLY A 1 400 ? 22.379 9.451 -29.593 1.00 82.38 400 GLY A N 1
ATOM 3082 C CA . GLY A 1 400 ? 23.310 8.339 -29.799 1.00 82.38 400 GLY A CA 1
ATOM 3083 C C . GLY A 1 400 ? 22.864 7.358 -30.890 1.00 82.38 400 GLY A C 1
ATOM 3084 O O . GLY A 1 400 ? 23.708 6.748 -31.547 1.00 82.38 400 GLY A O 1
ATOM 3085 N N . ARG A 1 401 ? 21.552 7.242 -31.124 1.00 79.19 401 ARG A N 1
ATOM 3086 C CA . ARG A 1 401 ? 20.954 6.466 -32.224 1.00 79.19 401 ARG A CA 1
ATOM 3087 C C . ARG A 1 401 ? 20.887 7.232 -33.551 1.00 79.19 401 ARG A C 1
ATOM 3089 O O . ARG A 1 401 ? 20.565 6.623 -34.570 1.00 79.19 401 ARG A O 1
ATOM 3096 N N . GLY A 1 402 ? 21.212 8.526 -33.556 1.00 65.88 402 GLY A N 1
ATOM 3097 C CA . GLY A 1 402 ? 21.150 9.384 -34.741 1.00 65.88 402 GLY A CA 1
ATOM 3098 C C . GLY A 1 402 ? 19.724 9.726 -35.188 1.00 65.88 402 GLY A C 1
ATOM 3099 O O . GLY A 1 402 ? 19.503 9.877 -36.391 1.00 65.88 402 GLY A O 1
ATOM 3100 N N . ILE A 1 403 ? 18.775 9.795 -34.244 1.00 53.38 403 ILE A N 1
ATOM 3101 C CA . ILE A 1 403 ? 17.357 10.135 -34.465 1.00 53.38 403 ILE A CA 1
ATOM 3102 C C . ILE A 1 403 ? 17.065 11.544 -33.963 1.00 53.38 403 ILE A C 1
ATOM 3104 O O . ILE A 1 403 ? 17.538 11.872 -32.852 1.00 53.38 403 ILE A O 1
#

Organism: NCBI:txid1307853

Radius of gyration: 26.02 Å; chains: 1; bounding box: 69×52×68 Å

Foldseek 3Di:
DDDDLVCLVPHLQADQEQEAQEQWDQDPVVNDIDGHALVSLVSSQVSHDDPQQALGHYYHYHYPDDFDQDPVVRDTDPVVVVVCVSVVPDDDPDDPDDCVVVLLVCLLVVVPDVDLVSLLVLVVCVVVPVLVSLCPDPVVVVCVVVVNVVSSVSSSVSSVVVNVVDDDDDLLSVLLSVLCVVLVQDSVLSVLVSVVQDQFLPDWLVNLLVVLLVVCLVPQQCQCSLAPPVLQCVLLPPQQPPPPGSNVSCVSRSVLLSVLLLCLLLLHDLLVNLVSSVDDNVRCPPSVNSCSCLSRVLLSVLSSLLSSVSSLQSSCVSVVHDRDAFNQRSNCSSVSSNQSHRGLLLVLQCVVCVVVVDHSNVSSVVCVLLVVQADDAPRRDHNVRSNVRSVSSVVVSCVVVVD

InterPro domains:
  IPR027417 P-loop containing nucleoside triphosphate hydrolase [G3DSA:3.40.50.300] (1-65)
  IPR027417 P-loop containing nucleoside triphosphate hydrolase [SSF52540] (2-62)